Protein AF-A0A965NF88-F1 (afdb_monomer)

Solvent-accessible surface area (backbone atoms only — not comparable to full-atom values): 35655 Å² total; per-residue (Å²): 113,66,69,60,53,40,51,53,53,37,55,49,49,55,53,52,50,52,29,44,54,48,56,49,50,52,37,52,50,52,41,52,57,62,72,69,60,90,68,60,86,81,44,51,67,56,46,52,54,51,45,51,52,33,51,54,52,45,52,34,69,54,34,75,91,56,64,64,53,39,35,36,40,33,30,34,69,86,21,99,80,34,65,45,77,46,33,31,13,56,50,70,38,47,43,96,88,67,47,79,62,26,42,30,56,74,41,78,79,39,49,43,77,46,59,43,36,68,86,55,23,82,44,33,31,36,43,33,44,41,45,61,56,95,93,37,61,77,49,73,47,80,42,62,22,32,74,77,36,50,56,53,50,57,76,73,43,87,75,74,78,79,46,101,81,78,61,64,92,76,73,82,94,61,86,68,60,61,66,45,54,59,56,69,70,51,81,83,73,85,48,51,74,73,52,82,93,62,55,45,46,76,47,49,57,62,29,70,50,74,72,94,36,26,40,37,42,36,39,64,80,39,41,50,63,68,58,40,54,51,53,20,52,48,36,45,50,66,77,39,34,81,57,27,64,75,31,60,17,36,36,37,34,34,86,40,71,68,56,47,63,28,48,58,53,32,51,41,50,50,29,56,82,59,69,47,82,45,29,74,65,69,72,42,67,98,64,73,72,72,35,83,80,55,60,71,57,39,23,58,50,16,33,63,68,44,59,56,27,50,53,41,45,54,53,71,47,60,36,50,50,93,55,73,45,72,33,84,53,91,96,42,74,44,78,47,46,31,67,60,37,36,54,46,50,55,54,57,65,74,47,87,85,32,53,34,62,49,40,58,55,46,50,49,55,52,26,48,55,52,41,50,55,48,40,71,71,66,73,54,60,93,88,71,62,94,55,80,83,47,94,73,39,70,42,48,62,50,57,70,36,68,51,44,47,51,53,47,42,65,32,44,52,82,62,54,26,63,55,53,51,51,56,35,30,41,29,62,73,48,38,54,65,23,27,56,97,77,51,54,74,67,60,50,59,68,54,52,42,87,70,62,94,48,83,88,71,50,58,37,31,72,46,49,42,33,50,31,50,53,38,13,58,54,26,27,38,78,61,79,78,53,77,42,67,48,75,53,83,54,93,71,49,77,69,61,38,68,73,42,60,76,86,49,26,65,52,46,58,41,49,58,70,55,35,57,66,49,65,49,67,59,66,37,83,38,55,78,78,49,16,33,30,36,36,35,41,56,49,28,49,37,19,51,30,47,39,40,56,54,34,70,30,43,69,68,56,18,35,40,40,28,32,35,79,92,66,51,80,44,82,32,29,47,94,41,70,68,60,49,49,60,53,38,63,49,92,58,77,71,46,78,46,72,50,53,59,48,79,72,50,58,62,74,60,32,57,76,68,74,41,73,74,53,68,79,71,96,83,67,91,84,76,76,80,94,64,89,69,89,127

Mean predicted aligned error: 12.9 Å

Nearest PDB structures (foldseek):
  8q3i-assembly1_H  TM=6.446E-01  e=3.503E-37  Mycolicibacterium smegmatis MC2 155
  8qn8-assembly1_H  TM=6.203E-01  e=2.284E-36  Mycolicibacterium smegmatis MC2 155
  6yxu-assembly1_H  TM=6.429E-01  e=2.092E-32  Mycolicibacterium smegmatis MC2 155
  6yys-assembly1_H  TM=6.414E-01  e=5.932E-31  Mycolicibacterium smegmatis MC2 155
  8r3m-assembly1_H  TM=4.440E-01  e=2.422E-11  Mycolicibacterium smegmatis MC2 155

Secondary structure (DSSP, 8-state):
-HHHHHHHHHHHHHHHHHHHHHHHHHHHHHHHHHHS----TTSHHHHHHHHHHHHHHHHHH--TTS-SEEEEEEE-TTSTT-SEEEEEESS-EE-TT--EEEEETTSGGGHHHHH--SSS-TTEEEEEEEEEETTEEEEEEEEE-SHHHHHHHHHH--PPPPPTTS--SSS----SHHHHHHHHTS---SSPPP-GGG--HHHHHHHHS-TTSEEEEEE-TTS-HHHHHHHHHHHHHHHTHHHHHHTT-EEEEES-HHHHHHHTTHHHHTT--SEEEEETTTTSTT--------HHHHHHHHSTTHHHHHHHHHHTTS---SS-EEEEETTEEEEE-HHHHHHHHHHHHHS-S-HHHHHHHHHHHHHHHHHHHHHHHH---TT--S-TTSTTHHHHHHHHSHHHHHHHHHHS----HHHHHHHHHT-HHHHHHHSTTTS-HHHHHHH--PPPSSGGG----HHHHHHHHHHHHHH--SSPP-EEEE-PPPS--HHHHHTS-HHHHHHHHHHHHS---EEEE---TT----BSEEEESSGGG--HHHHHHHHHTBSSS-EEEEE-GGG--STT--S-HHHHHHHTT-SSPEEEEEE-B--SS-HHHHHHTT--SBPPPTT-TTS--------

Sequence (631 aa):
MHEREIAEEQTFLEFAYEAHAQMLADAELSRKRYAVSDGVPGDLSVRDGAMDNFLRRIDHLQIGNTPLFFGRLDFSATSPKGEATYRLGRISIVDLDQNQLIIDWRAPIAEAFYRATAIENFGVTRRRHISIRNRQVLSVEDEYLSDEGAEMADASSTAPAINEEGLVEGGLALGGPAALLAALGRARTGRMGDIVDTIQREQDEIIRTDLNTILLVQGGPGTGKTAVALHRAAYLLYTYRATLERQRGVLVVGPNPVFMGYIGNVLPSLGESGVTLTTVTDLVRGVAVRGKESDELAQLKGDIRMQEVIARALATRQRALRKIMDVPFGRFVLKVTPEETKAIVDRAKRRGGQHNPRRSVVGRELARALADQYRTRSGVTAEHLEIEEVEGGLEEAIRVTAAFKQILQRIWPRLTGQDLLHDLFGAEPLLRVAGRDILTDDEISLLVRSRSEYMSDIPWTDADLALIDEARVLLGPRKKPRGHSRVVDSELTLEDVDQLPDHHRDAALRERTVVTRVVERDFDEAEFVKHGHIVVDEAQDLSAMQLRVIGRRNETGSMTIVGDMAQATTAAASASWDATMEILASTKKPNRVDLSVSYRTPEEVLEGAGLPSSLPPRGWEKLWPCSLSTG

Radius of gyration: 32.62 Å; Cα contacts (8 Å, |Δi|>4): 949; chains: 1; bounding box: 72×87×95 Å

Foldseek 3Di:
DWVVVQVVVLVLLVVQVVQLVVQLVVLVVQLVVLVPDDDDPVCPVVSVVSNVVSVLSNLLSCLDQDRFFWKKWFFDCPQPVGTDIATEGLDFGAHPVRDTSYDYCLDPVVLLQAAAALVRNNRTQKMKTWDDGSSGTDGIDIDGNYPVSVVVVVVPDPQADQDPVRDGDDDDPPPQVPQLVVVLPPDPPLADEACSSNQHNLLVCLLQPDQQAFAEEAEDPQLCQVNSLLSSLLSCCVVVVVPQVVQQGEEEEEADVSVLVRHVSHNSSSSDDRYHYYYLLVQQPDDDAQDDDDLVLLQLLLAPLLLQLLVQLLVVQQAFDPAWFWQDDDPDTFIDGSVQLVVLSVVLVPDDDAQLVSLVSSLQSVLVVRLVVVCVVVVDDPPPDPQPPDDPDSSVSSCVGPSSVVNSCRNRNQDALLRSLLVCLQDLVSSCRSCPVNDDPVSSVSSHDHHDPDSVPDNDHSSSSLSSLSSLRRHDFNDDFDQDQDFDADPQDPVNLVPDDPVCSVVVVVVRVPRPRPSPRPDRSSDGAAGQEYEYEQQQQRRLSSLLSVLVNHPSLRYHYTHHVVPHDGSRGDPDVVSSSVSSVRPHDYDYDYSFARSNDDCVRCVVVVHHRGDDPPDPPPPDPPDPDDD

pLDDT: mean 79.12, std 19.58, range [26.25, 98.31]

Structure (mmCIF, N/CA/C/O backbone):
data_AF-A0A965NF88-F1
#
_entry.id   AF-A0A965NF88-F1
#
loop_
_atom_site.group_PDB
_atom_site.id
_atom_site.type_symbol
_atom_site.label_atom_id
_atom_site.label_alt_id
_atom_site.label_comp_id
_atom_site.label_asym_id
_atom_site.label_entity_id
_atom_site.label_seq_id
_atom_site.pdbx_PDB_ins_code
_atom_site.Cartn_x
_atom_site.Cartn_y
_atom_site.Cartn_z
_atom_site.occupancy
_atom_site.B_iso_or_equiv
_atom_site.auth_seq_id
_atom_site.auth_comp_id
_atom_site.auth_asym_id
_atom_site.auth_atom_id
_atom_site.pdbx_PDB_model_num
ATOM 1 N N . MET A 1 1 ? -30.973 -1.027 42.345 1.00 54.66 1 MET A N 1
ATOM 2 C CA . MET A 1 1 ? -29.636 -0.401 42.227 1.00 54.66 1 MET A CA 1
ATOM 3 C C . MET A 1 1 ? -29.376 0.046 40.787 1.00 54.66 1 MET A C 1
ATOM 5 O O . MET A 1 1 ? -29.092 1.217 40.589 1.00 54.66 1 MET A O 1
ATOM 9 N N . HIS A 1 2 ? -29.629 -0.825 39.803 1.00 68.44 2 HIS A N 1
ATOM 10 C CA . HIS A 1 2 ? -29.443 -0.566 38.368 1.00 68.44 2 HIS A CA 1
ATOM 11 C C . HIS A 1 2 ? -30.057 0.736 37.810 1.00 68.44 2 HIS A C 1
ATOM 13 O O . HIS A 1 2 ? -29.378 1.463 37.097 1.00 68.44 2 HIS A O 1
ATOM 19 N N . GLU A 1 3 ? -31.304 1.089 38.152 1.00 79.69 3 GLU A N 1
ATOM 20 C CA . GLU A 1 3 ? -31.942 2.316 37.624 1.00 79.69 3 GLU A CA 1
ATOM 21 C C . GLU A 1 3 ? -31.219 3.605 38.039 1.00 79.69 3 GLU A C 1
ATOM 23 O O . GLU A 1 3 ? -31.140 4.553 37.260 1.00 79.69 3 GLU A O 1
ATOM 28 N N . ARG A 1 4 ? -30.650 3.639 39.252 1.00 87.88 4 ARG A N 1
ATOM 29 C CA . ARG A 1 4 ? -29.882 4.793 39.737 1.00 87.88 4 ARG A CA 1
ATOM 30 C C . ARG A 1 4 ? -28.569 4.940 38.973 1.00 87.88 4 ARG A C 1
ATOM 32 O O . ARG A 1 4 ? -28.193 6.056 38.638 1.00 87.88 4 ARG A O 1
ATOM 39 N N . GLU A 1 5 ? -27.891 3.829 38.703 1.00 87.88 5 GLU A N 1
ATOM 40 C CA . GLU A 1 5 ? -26.631 3.819 37.954 1.00 87.88 5 GLU A CA 1
ATOM 41 C C . GLU A 1 5 ? -26.858 4.188 36.484 1.00 87.88 5 GLU A C 1
ATOM 43 O O . GLU A 1 5 ? -26.111 4.990 35.934 1.00 87.88 5 GLU A O 1
ATOM 48 N N . ILE A 1 6 ? -27.941 3.697 35.872 1.00 89.75 6 ILE A N 1
ATOM 49 C CA . ILE A 1 6 ? -28.363 4.115 34.528 1.00 89.75 6 ILE A CA 1
ATOM 50 C C . ILE A 1 6 ? -28.643 5.624 34.494 1.00 89.75 6 ILE A C 1
ATOM 52 O O . ILE A 1 6 ? -28.172 6.305 33.586 1.00 89.75 6 ILE A O 1
ATOM 56 N N . ALA A 1 7 ? -29.360 6.169 35.483 1.00 92.44 7 ALA A N 1
ATOM 57 C CA . ALA A 1 7 ? -29.647 7.603 35.559 1.00 92.44 7 ALA A CA 1
ATOM 58 C C . ALA A 1 7 ? -28.381 8.461 35.762 1.00 92.44 7 ALA A C 1
ATOM 60 O O . ALA A 1 7 ? -28.264 9.535 35.168 1.00 92.44 7 ALA A O 1
ATOM 61 N N . GLU A 1 8 ? -27.422 7.989 36.566 1.00 93.56 8 GLU A N 1
ATOM 62 C CA . GLU A 1 8 ? -26.118 8.641 36.744 1.00 93.56 8 GLU A CA 1
ATOM 63 C C . GLU A 1 8 ? -25.356 8.714 35.415 1.00 93.56 8 GLU A C 1
ATOM 65 O O . GLU A 1 8 ? -24.932 9.796 35.001 1.00 93.56 8 GLU A O 1
ATOM 70 N N . GLU A 1 9 ? -25.225 7.586 34.709 1.00 94.06 9 GLU A N 1
ATOM 71 C CA . GLU A 1 9 ? -24.511 7.556 33.430 1.00 94.06 9 GLU A CA 1
ATOM 72 C C . GLU A 1 9 ? -25.274 8.301 32.321 1.00 94.06 9 GLU A C 1
ATOM 74 O O . GLU A 1 9 ? -24.643 8.892 31.446 1.00 94.06 9 GLU A O 1
ATOM 79 N N . GLN A 1 10 ? -26.611 8.353 32.369 1.00 94.94 10 GLN A N 1
ATOM 80 C CA . GLN A 1 10 ? -27.426 9.155 31.449 1.00 94.94 10 GLN A CA 1
ATOM 81 C C . GLN A 1 10 ? -27.198 10.658 31.656 1.00 94.94 10 GLN A C 1
ATOM 83 O O . GLN A 1 10 ? -27.008 11.389 30.685 1.00 94.94 10 GLN A O 1
ATOM 88 N N . THR A 1 11 ? -27.145 11.111 32.912 1.00 96.25 11 THR A N 1
ATOM 89 C CA . THR A 1 11 ? -26.855 12.515 33.247 1.00 96.25 11 THR A CA 1
ATOM 90 C C . THR A 1 11 ? -25.463 12.908 32.749 1.00 96.25 11 THR A C 1
ATOM 92 O O . THR A 1 11 ? -25.282 13.960 32.138 1.00 96.25 11 THR A O 1
ATOM 95 N N . PHE A 1 12 ? -24.470 12.034 32.948 1.00 95.25 12 PHE A N 1
ATOM 96 C CA . PHE A 1 12 ? -23.129 12.255 32.410 1.00 95.25 12 PHE A CA 1
ATOM 97 C C . PHE A 1 12 ? -23.117 12.267 30.873 1.00 95.25 12 PHE A C 1
ATOM 99 O O . PHE A 1 12 ? -22.422 13.084 30.270 1.00 95.25 12 PHE A O 1
ATOM 106 N N . LEU A 1 13 ? -23.877 11.380 30.225 1.00 94.69 13 LEU A N 1
ATOM 107 C CA . LEU A 1 13 ? -23.973 11.313 28.768 1.00 94.69 13 LEU A CA 1
ATOM 108 C C . LEU A 1 13 ? -24.506 12.611 28.166 1.00 94.69 13 LEU A C 1
ATOM 110 O O . LEU A 1 13 ? -23.956 13.086 27.173 1.00 94.69 13 LEU A O 1
ATOM 114 N N . GLU A 1 14 ? -25.543 13.191 28.763 1.00 94.94 14 GLU A N 1
ATOM 115 C CA . GLU A 1 14 ? -26.098 14.480 28.343 1.00 94.94 14 GLU A CA 1
ATOM 116 C C . GLU A 1 14 ? -25.050 15.590 28.436 1.00 94.94 14 GLU A C 1
ATOM 118 O O . GLU A 1 14 ? -24.775 16.252 27.432 1.00 94.94 14 GLU A O 1
ATOM 123 N N . PHE A 1 15 ? -24.370 15.689 29.580 1.00 94.81 15 PHE A N 1
ATOM 124 C CA . PHE A 1 15 ? -23.286 16.646 29.791 1.00 94.81 15 PHE A CA 1
ATOM 125 C C . PHE A 1 15 ? -22.126 16.468 28.792 1.00 94.81 15 PHE A C 1
ATOM 127 O O . PHE A 1 15 ? -21.639 17.433 28.200 1.00 94.81 15 PHE A O 1
ATOM 134 N N . ALA A 1 16 ? -21.708 15.228 28.528 1.00 94.56 16 ALA A N 1
ATOM 135 C CA . ALA A 1 16 ? -20.640 14.941 27.573 1.00 94.56 16 ALA A CA 1
ATOM 136 C C . ALA A 1 16 ? -21.011 15.328 26.131 1.00 94.56 16 ALA A C 1
ATOM 138 O O . ALA A 1 16 ? -20.146 15.769 25.370 1.00 94.56 16 ALA A O 1
ATOM 139 N N . TYR A 1 17 ? -22.282 15.192 25.739 1.00 93.75 17 TYR A N 1
ATOM 140 C CA . TYR A 1 17 ? -22.737 15.645 24.424 1.00 93.75 17 TYR A CA 1
ATOM 141 C C . TYR A 1 17 ? -22.814 17.168 24.304 1.00 93.75 17 TYR A C 1
ATOM 143 O O . TYR A 1 17 ? -22.580 17.686 23.213 1.00 93.75 17 TYR A O 1
ATOM 151 N N . GLU A 1 18 ? -23.143 17.884 25.379 1.00 94.38 18 GLU A N 1
ATOM 152 C CA . GLU A 1 18 ? -23.078 19.349 25.392 1.00 94.38 18 GLU A CA 1
ATOM 153 C C . GLU A 1 18 ? -21.636 19.825 25.190 1.00 94.38 18 GLU A C 1
ATOM 155 O O . GLU A 1 18 ? -21.372 20.641 24.304 1.00 94.38 18 GLU A O 1
ATOM 160 N N . ALA A 1 19 ? -20.687 19.232 25.922 1.00 94.88 19 ALA A N 1
ATOM 161 C CA . ALA A 1 19 ? -19.261 19.502 25.747 1.00 94.88 19 ALA A CA 1
ATOM 162 C C . ALA A 1 19 ? -18.778 19.174 24.320 1.00 94.88 19 ALA A C 1
ATOM 164 O O . ALA A 1 19 ? -18.090 19.976 23.689 1.00 94.88 19 ALA A O 1
ATOM 165 N N . HIS A 1 20 ? -19.187 18.031 23.759 1.00 93.88 20 HIS A N 1
ATOM 166 C CA . HIS A 1 20 ? -18.864 17.651 22.378 1.00 93.88 20 HIS A CA 1
ATOM 167 C C . HIS A 1 20 ? -19.411 18.644 21.341 1.00 93.88 20 HIS A C 1
ATOM 169 O O . HIS A 1 20 ? -18.683 19.042 20.427 1.00 93.88 20 HIS A O 1
ATOM 175 N N . ALA A 1 21 ? -20.662 19.085 21.498 1.00 92.88 21 ALA A N 1
ATOM 176 C CA . ALA A 1 21 ? -21.270 20.084 20.624 1.00 92.88 21 ALA A CA 1
ATOM 177 C C . ALA A 1 21 ? -20.521 21.423 20.688 1.00 92.88 21 ALA A C 1
ATOM 179 O O . ALA A 1 21 ? -20.293 22.051 19.652 1.00 92.88 21 ALA A O 1
ATOM 180 N N . GLN A 1 22 ? -20.074 21.824 21.881 1.00 93.00 22 GLN A N 1
ATOM 181 C CA . GLN A 1 22 ? -19.260 23.021 22.067 1.00 93.00 22 GLN A CA 1
ATOM 182 C C . GLN A 1 22 ? -17.894 22.898 21.377 1.00 93.00 22 GLN A C 1
ATOM 184 O O . GLN A 1 22 ? -17.504 23.792 20.629 1.00 93.00 22 GLN A O 1
ATOM 189 N N . MET A 1 23 ? -17.201 21.764 21.536 1.00 92.81 23 MET A N 1
ATOM 190 C CA . MET A 1 23 ? -15.924 21.507 20.855 1.00 92.81 23 MET A CA 1
ATOM 191 C C . MET A 1 23 ? -16.051 21.589 19.327 1.00 92.81 23 MET A C 1
ATOM 193 O O . MET A 1 23 ? -15.164 22.126 18.656 1.00 92.81 23 MET A O 1
ATOM 197 N N . LEU A 1 24 ? -17.145 21.061 18.768 1.00 91.12 24 LEU A N 1
ATOM 198 C CA . LEU A 1 24 ? -17.450 21.169 17.340 1.00 91.12 24 LEU A CA 1
ATOM 199 C C . LEU A 1 24 ? -17.702 22.622 16.924 1.00 91.12 24 LEU A C 1
ATOM 201 O O . LEU A 1 24 ? -17.108 23.086 15.949 1.00 91.12 24 LEU A O 1
ATOM 205 N N . ALA A 1 25 ? -18.527 23.353 17.676 1.00 91.44 25 ALA A N 1
ATOM 206 C CA . ALA A 1 25 ? -18.819 24.758 17.408 1.00 91.44 25 ALA A CA 1
ATOM 207 C C . ALA A 1 25 ? -17.547 25.624 17.437 1.00 91.44 25 ALA A C 1
ATOM 209 O O . ALA A 1 25 ? -17.346 26.458 16.551 1.00 91.44 25 ALA A O 1
ATOM 210 N N . ASP A 1 26 ? -16.647 25.383 18.391 1.00 89.69 26 ASP A N 1
ATOM 211 C CA . ASP A 1 26 ? -15.377 26.102 18.513 1.00 89.69 26 ASP A CA 1
ATOM 212 C C . ASP A 1 26 ? -14.423 25.791 17.353 1.00 89.69 26 ASP A C 1
ATOM 214 O O . ASP A 1 26 ? -13.764 26.697 16.821 1.00 89.69 26 ASP A O 1
ATOM 218 N N . ALA A 1 27 ? -14.367 24.529 16.915 1.00 87.50 27 ALA A N 1
ATOM 219 C CA . ALA A 1 27 ? -13.580 24.118 15.755 1.00 87.50 27 ALA A CA 1
ATOM 220 C C . ALA A 1 27 ? -14.114 24.756 14.459 1.00 87.50 27 ALA A C 1
ATOM 222 O O . ALA A 1 27 ? -13.343 25.320 13.678 1.00 87.50 27 ALA A O 1
ATOM 223 N N . GLU A 1 28 ? -15.434 24.755 14.256 1.00 87.19 28 GLU A N 1
ATOM 224 C CA . GLU A 1 28 ? -16.077 25.408 13.113 1.00 87.19 28 GLU A CA 1
ATOM 225 C C . GLU A 1 28 ? -15.907 26.928 13.123 1.00 87.19 28 GLU A C 1
ATOM 227 O O . GLU A 1 28 ? -15.653 27.529 12.075 1.00 87.19 28 GLU A O 1
ATOM 232 N N . LEU A 1 29 ? -16.030 27.566 14.288 1.00 86.44 29 LEU A N 1
ATOM 233 C CA . LEU A 1 29 ? -15.823 29.003 14.436 1.00 86.44 29 LEU A CA 1
ATOM 234 C C . LEU A 1 29 ? -14.371 29.376 14.130 1.00 86.44 29 LEU A C 1
ATOM 236 O O . LEU A 1 29 ? -14.112 30.392 13.485 1.00 86.44 29 LEU A O 1
ATOM 240 N N . SER A 1 30 ? -13.414 28.560 14.570 1.00 82.31 30 SER A N 1
ATOM 241 C CA . SER A 1 30 ? -11.991 28.751 14.270 1.00 82.31 30 SER A CA 1
ATOM 242 C C . SER A 1 30 ? -11.710 28.593 12.774 1.00 82.31 30 SER A C 1
ATOM 244 O O . SER A 1 30 ? -11.062 29.463 12.190 1.00 82.31 30 SER A O 1
ATOM 246 N N . ARG A 1 31 ? -12.312 27.584 12.123 1.00 83.12 31 ARG A N 1
ATOM 247 C CA . ARG A 1 31 ? -12.284 27.416 10.661 1.00 83.12 31 ARG A CA 1
ATOM 248 C C . ARG A 1 31 ? -12.823 28.654 9.935 1.00 83.12 31 ARG A C 1
ATOM 250 O O . ARG A 1 31 ? -12.163 29.176 9.040 1.00 83.12 31 ARG A O 1
ATOM 257 N N . LYS A 1 32 ? -14.003 29.148 10.333 1.00 77.44 32 LYS A N 1
ATOM 258 C CA . LYS A 1 32 ? -14.648 30.331 9.729 1.00 77.44 32 LYS A CA 1
ATOM 259 C C . LYS A 1 32 ? -13.816 31.601 9.923 1.00 77.44 32 LYS A C 1
ATOM 261 O O . LYS A 1 32 ? -13.611 32.332 8.962 1.00 77.44 32 LYS A O 1
ATOM 266 N N . ARG A 1 33 ? -13.289 31.845 11.130 1.00 75.06 33 ARG A N 1
ATOM 267 C CA . ARG A 1 33 ? -12.430 33.010 11.422 1.00 75.06 33 ARG A CA 1
ATOM 268 C C . ARG A 1 33 ? -11.178 33.034 10.547 1.00 75.06 33 ARG A C 1
ATOM 270 O O . ARG A 1 33 ? -10.852 34.075 9.988 1.00 75.06 33 ARG A O 1
ATOM 277 N N . TYR A 1 34 ? -10.518 31.890 10.376 1.00 69.56 34 TYR A N 1
ATOM 278 C CA . TYR A 1 34 ? -9.336 31.789 9.517 1.00 69.56 34 TYR A CA 1
ATOM 279 C C . TYR A 1 34 ? -9.656 31.855 8.016 1.00 69.56 34 TYR A C 1
ATOM 281 O O . TYR A 1 34 ? -8.807 32.289 7.240 1.00 69.56 34 TYR A O 1
ATOM 289 N N . ALA A 1 35 ? -10.870 31.485 7.594 1.00 67.25 35 ALA A N 1
ATOM 290 C CA . ALA A 1 35 ? -11.308 31.627 6.204 1.00 67.25 35 ALA A CA 1
ATOM 291 C C . ALA A 1 35 ? -11.503 33.096 5.771 1.00 67.25 35 ALA A C 1
ATOM 293 O O . ALA A 1 35 ? -11.330 33.408 4.597 1.00 67.25 35 ALA A O 1
ATOM 294 N N . VAL A 1 36 ? -11.838 33.998 6.700 1.00 61.41 36 VAL A N 1
ATOM 295 C CA . VAL A 1 36 ? -12.146 35.417 6.409 1.00 61.41 36 VAL A CA 1
ATOM 296 C C . VAL A 1 36 ? -10.930 36.341 6.616 1.00 61.41 36 VAL A C 1
ATOM 298 O O . VAL A 1 36 ? -10.990 37.528 6.325 1.00 61.41 36 VAL A O 1
ATOM 301 N N . SER A 1 37 ? -9.797 35.822 7.098 1.00 55.59 37 SER A N 1
ATOM 302 C CA . SER A 1 37 ? -8.590 36.627 7.332 1.00 55.59 37 SER A CA 1
ATOM 303 C C . SER A 1 37 ? -7.913 37.052 6.015 1.00 55.59 37 SER A C 1
ATOM 305 O O . SER A 1 37 ? -7.289 36.222 5.346 1.00 55.59 37 SER A O 1
ATOM 307 N N . ASP A 1 38 ? -7.979 38.348 5.689 1.00 48.81 38 ASP A N 1
ATOM 308 C CA . ASP A 1 38 ? -7.231 39.009 4.606 1.00 48.81 38 ASP A CA 1
ATOM 309 C C . ASP A 1 38 ? -5.742 39.147 4.988 1.00 48.81 38 ASP A C 1
ATOM 311 O O . ASP A 1 38 ? -5.369 40.004 5.789 1.00 48.81 38 ASP A O 1
ATOM 315 N N . GLY A 1 39 ? -4.880 38.273 4.456 1.00 52.25 39 GLY A N 1
ATOM 316 C CA . GLY A 1 39 ? -3.446 38.212 4.783 1.00 52.25 39 GLY A CA 1
ATOM 317 C C . GLY A 1 39 ? -2.518 38.350 3.568 1.00 52.25 39 GLY A C 1
ATOM 318 O O . GLY A 1 39 ? -2.887 38.040 2.437 1.00 52.25 39 GLY A O 1
ATOM 319 N N . VAL A 1 40 ? -1.291 38.820 3.815 1.00 46.88 40 VAL A N 1
ATOM 320 C CA . VAL A 1 40 ? -0.211 39.060 2.830 1.00 46.88 40 VAL A CA 1
ATOM 321 C C . VAL A 1 40 ? 0.254 37.722 2.204 1.00 46.88 40 VAL A C 1
ATOM 323 O O . VAL A 1 40 ? 0.186 36.700 2.876 1.00 46.88 40 VAL A O 1
ATOM 326 N N . PRO A 1 41 ? 0.787 37.656 0.961 1.00 45.41 41 PRO A N 1
ATOM 327 C CA . PRO A 1 41 ? 1.066 36.390 0.252 1.00 45.41 41 PRO A CA 1
ATOM 328 C C . PRO A 1 41 ? 1.945 35.330 0.955 1.00 45.41 41 PRO A C 1
ATOM 330 O O . PRO A 1 41 ? 1.915 34.168 0.554 1.00 45.41 41 PRO A O 1
ATOM 333 N N . GLY A 1 42 ? 2.722 35.689 1.986 1.00 48.59 42 GLY A N 1
ATOM 334 C CA . GLY A 1 42 ? 3.453 34.731 2.833 1.00 48.59 42 GLY A CA 1
ATOM 335 C C . GLY A 1 42 ? 2.564 33.955 3.820 1.00 48.59 42 GLY A C 1
ATOM 336 O O . GLY A 1 42 ? 2.919 32.846 4.213 1.00 48.59 42 GLY A O 1
ATOM 337 N N . ASP A 1 43 ? 1.387 34.492 4.151 1.00 58.03 43 ASP A N 1
ATOM 338 C CA . ASP A 1 43 ? 0.412 33.902 5.076 1.00 58.03 43 ASP A CA 1
ATOM 339 C C . ASP A 1 43 ? -0.468 32.829 4.425 1.00 58.03 43 ASP A C 1
ATOM 341 O O . ASP A 1 43 ? -1.118 32.073 5.138 1.00 58.03 43 ASP A O 1
ATOM 345 N N . LEU A 1 44 ? -0.482 32.699 3.092 1.00 57.19 44 LEU A N 1
ATOM 346 C CA . LEU A 1 44 ? -1.357 31.741 2.398 1.00 57.19 44 LEU A CA 1
ATOM 347 C C . LEU A 1 44 ? -1.004 30.284 2.723 1.00 57.19 44 LEU A C 1
ATOM 349 O O . LEU A 1 44 ? -1.880 29.509 3.079 1.00 57.19 44 LEU A O 1
ATOM 353 N N . SER A 1 45 ? 0.282 29.916 2.705 1.00 56.66 45 SER A N 1
ATOM 354 C CA . SER A 1 45 ? 0.698 28.551 3.075 1.00 56.66 45 SER A CA 1
ATOM 355 C C . SER A 1 45 ? 0.464 28.251 4.559 1.00 56.66 45 SER A C 1
ATOM 357 O O . SER A 1 45 ? 0.224 27.099 4.920 1.00 56.66 45 SER A O 1
ATOM 359 N N . VAL A 1 46 ? 0.567 29.267 5.420 1.00 62.97 46 VAL A N 1
ATOM 360 C CA . VAL A 1 46 ? 0.299 29.144 6.859 1.00 62.97 46 VAL A CA 1
ATOM 361 C C . VAL A 1 46 ? -1.204 28.986 7.093 1.00 62.97 46 VAL A C 1
ATOM 363 O O . VAL A 1 46 ? -1.618 28.137 7.881 1.00 62.97 46 VAL A O 1
ATOM 366 N N . ARG A 1 47 ? -2.022 29.744 6.357 1.00 66.38 47 ARG A N 1
ATOM 367 C CA . ARG A 1 47 ? -3.483 29.658 6.345 1.00 66.38 47 ARG A CA 1
ATOM 368 C C . ARG A 1 47 ? -3.964 28.309 5.824 1.00 66.38 47 ARG A C 1
ATOM 370 O O . ARG A 1 47 ? -4.813 27.714 6.474 1.00 66.38 47 ARG A O 1
ATOM 377 N N . ASP A 1 48 ? -3.412 27.806 4.724 1.00 65.62 48 ASP A N 1
ATOM 378 C CA . ASP A 1 48 ? -3.771 26.497 4.166 1.00 65.62 48 ASP A CA 1
ATOM 379 C C . ASP A 1 48 ? -3.451 25.371 5.158 1.00 65.62 48 ASP A C 1
ATOM 381 O O . ASP A 1 48 ? -4.284 24.500 5.404 1.00 65.62 48 ASP A O 1
ATOM 385 N N . GLY A 1 49 ? -2.283 25.429 5.811 1.00 67.94 49 GLY A N 1
ATOM 386 C CA . GLY A 1 49 ? -1.927 24.485 6.873 1.00 67.94 49 GLY A CA 1
ATOM 387 C C . GLY A 1 49 ? -2.844 24.580 8.098 1.00 67.94 49 GLY A C 1
ATOM 388 O O . GLY A 1 49 ? -3.250 23.559 8.652 1.00 67.94 49 GLY A O 1
ATOM 389 N N . ALA A 1 50 ? -3.212 25.794 8.517 1.00 70.94 50 ALA A N 1
ATOM 390 C CA . ALA A 1 50 ? -4.165 26.002 9.607 1.00 70.94 50 ALA A CA 1
ATOM 391 C C . ALA A 1 50 ? -5.574 25.498 9.241 1.00 70.94 50 ALA A C 1
ATOM 393 O O . ALA A 1 50 ? -6.218 24.842 10.055 1.00 70.94 50 ALA A O 1
ATOM 394 N N . MET A 1 51 ? -6.029 25.749 8.011 1.00 75.19 51 MET A N 1
ATOM 395 C CA . MET A 1 51 ? -7.314 25.284 7.489 1.00 75.19 51 MET A CA 1
ATOM 396 C C . MET A 1 51 ? -7.390 23.759 7.479 1.00 75.19 51 MET A C 1
ATOM 398 O O . MET A 1 51 ? -8.355 23.200 7.995 1.00 75.19 51 MET A O 1
ATOM 402 N N . ASP A 1 52 ? -6.357 23.090 6.965 1.00 70.38 52 ASP A N 1
ATOM 403 C CA . ASP A 1 52 ? -6.267 21.628 6.963 1.00 70.38 52 ASP A CA 1
ATOM 404 C C . ASP A 1 52 ? -6.308 21.067 8.396 1.00 70.38 52 ASP A C 1
ATOM 406 O O . ASP A 1 52 ? -7.058 20.136 8.685 1.00 70.38 52 ASP A O 1
ATOM 410 N N . ASN A 1 53 ? -5.608 21.698 9.347 1.00 75.69 53 ASN A N 1
ATOM 411 C CA . ASN A 1 53 ? -5.687 21.315 10.761 1.00 75.69 53 ASN A CA 1
ATOM 412 C C . ASN A 1 53 ? -7.105 21.453 11.341 1.00 75.69 53 ASN A C 1
ATOM 414 O O . ASN A 1 53 ? -7.546 20.569 12.079 1.00 75.69 53 ASN A O 1
ATOM 418 N N . PHE A 1 54 ? -7.831 22.530 11.019 1.00 80.06 54 PHE A N 1
ATOM 419 C CA . PHE A 1 54 ? -9.210 22.710 11.482 1.00 80.06 54 PHE A CA 1
ATOM 420 C C . PHE A 1 54 ? -10.171 21.705 10.848 1.00 80.06 54 PHE A C 1
ATOM 422 O O . PHE A 1 54 ? -11.008 21.152 11.557 1.00 80.06 54 PHE A O 1
ATOM 429 N N . LEU A 1 55 ? -10.036 21.434 9.547 1.00 79.62 55 LEU A N 1
ATOM 430 C CA . LEU A 1 55 ? -10.839 20.428 8.849 1.00 79.62 55 LEU A CA 1
ATOM 431 C C . LEU A 1 55 ? -10.622 19.040 9.459 1.00 79.62 55 LEU A C 1
ATOM 433 O O . LEU A 1 55 ? -11.585 18.411 9.886 1.00 79.62 55 LEU A O 1
ATOM 437 N N . ARG A 1 56 ? -9.364 18.625 9.650 1.00 75.88 56 ARG A N 1
ATOM 438 C CA . ARG A 1 56 ? -9.037 17.361 10.329 1.00 75.88 56 ARG A CA 1
ATOM 439 C C . ARG A 1 56 ? -9.584 17.297 11.752 1.00 75.88 56 ARG A C 1
ATOM 441 O O . ARG A 1 56 ? -9.977 16.228 12.211 1.00 75.88 56 ARG A O 1
ATOM 448 N N . ARG A 1 57 ? -9.587 18.421 12.480 1.00 83.31 57 ARG A N 1
ATOM 449 C CA . ARG A 1 57 ? -10.147 18.478 13.837 1.00 83.31 57 ARG A CA 1
ATOM 450 C C . ARG A 1 57 ? -11.663 18.292 13.831 1.00 83.31 57 ARG A C 1
ATOM 452 O O . ARG A 1 57 ? -12.161 17.595 14.707 1.00 83.31 57 ARG A O 1
ATOM 459 N N . ILE A 1 58 ? -12.371 18.890 12.874 1.00 85.19 58 ILE A N 1
ATOM 460 C CA . ILE A 1 58 ? -13.818 18.704 12.704 1.00 85.19 58 ILE A CA 1
ATOM 461 C C . ILE A 1 58 ? -14.113 17.247 12.347 1.00 85.19 58 ILE A C 1
ATOM 463 O O . ILE A 1 58 ? -14.906 16.619 13.044 1.00 85.19 58 ILE A O 1
ATOM 467 N N . ASP A 1 59 ? -13.415 16.690 11.355 1.00 80.31 59 ASP A N 1
ATOM 468 C CA . ASP A 1 59 ? -13.579 15.292 10.938 1.00 80.31 59 ASP A CA 1
ATOM 469 C C . ASP A 1 59 ? -13.353 14.326 12.111 1.00 80.31 59 ASP A C 1
ATOM 471 O O . ASP A 1 59 ? -14.147 13.417 12.338 1.00 80.31 59 ASP A O 1
ATOM 475 N N . HIS A 1 60 ? -12.317 14.565 12.924 1.00 81.31 60 HIS A N 1
ATOM 476 C CA . HIS A 1 60 ? -12.030 13.767 14.119 1.00 81.31 60 HIS A CA 1
ATOM 477 C C . HIS A 1 60 ? -13.160 13.807 15.161 1.00 81.31 60 HIS A C 1
ATOM 479 O O . HIS A 1 60 ? -13.400 12.817 15.846 1.00 81.31 60 HIS A O 1
ATOM 485 N N . LEU A 1 61 ? -13.852 14.941 15.305 1.00 86.38 61 LEU A N 1
ATOM 486 C CA . LEU A 1 61 ? -14.968 15.084 16.244 1.00 86.38 61 LEU A CA 1
ATOM 487 C C . LEU A 1 61 ? -16.285 14.519 15.683 1.00 86.38 61 LEU A C 1
ATOM 489 O O . LEU A 1 61 ? -17.205 14.244 16.453 1.00 86.38 61 LEU A O 1
ATOM 493 N N . GLN A 1 62 ? -16.402 14.319 14.371 1.00 83.81 62 GLN A N 1
ATOM 494 C CA . GLN A 1 62 ? -17.616 13.825 13.719 1.00 83.81 62 GLN A CA 1
ATOM 495 C C . GLN A 1 62 ? -17.696 12.288 13.706 1.00 83.81 62 GLN A C 1
ATOM 497 O O . GLN A 1 62 ? -17.589 11.642 12.669 1.00 83.81 62 GLN A O 1
ATOM 502 N N . ILE A 1 63 ? -17.990 11.680 14.858 1.00 76.56 63 ILE A N 1
ATOM 503 C CA . ILE A 1 63 ? -18.112 10.210 14.997 1.00 76.56 63 ILE A CA 1
ATOM 504 C C . ILE A 1 63 ? -19.475 9.624 14.555 1.00 76.56 63 ILE A C 1
ATOM 506 O O . ILE A 1 63 ? -19.778 8.452 14.805 1.00 76.56 63 ILE A O 1
ATOM 510 N N . GLY A 1 64 ? -20.324 10.423 13.900 1.00 78.44 64 GLY A N 1
ATOM 511 C CA . GLY A 1 64 ? -21.651 10.016 13.424 1.00 78.44 64 GLY A CA 1
ATOM 512 C C . GLY A 1 64 ? -22.633 9.676 14.554 1.00 78.44 64 GLY A C 1
ATOM 513 O O . GLY A 1 64 ? -22.713 10.383 15.553 1.00 78.44 64 GLY A O 1
ATOM 514 N N . ASN A 1 65 ? -23.390 8.583 14.399 1.00 75.81 65 ASN A N 1
ATOM 515 C CA . ASN A 1 65 ? -24.389 8.119 15.383 1.00 75.81 65 ASN A CA 1
ATOM 516 C C . ASN A 1 65 ? -23.798 7.221 16.484 1.00 75.81 65 ASN A C 1
ATOM 518 O O . ASN A 1 65 ? -24.530 6.548 17.215 1.00 75.81 65 ASN A O 1
ATOM 522 N N . THR A 1 66 ? -22.476 7.157 16.564 1.00 80.38 66 THR A N 1
ATOM 523 C CA . THR A 1 66 ? -21.765 6.258 17.465 1.00 80.38 66 THR A CA 1
ATOM 524 C C . THR A 1 66 ? -21.738 6.845 18.881 1.00 80.38 66 THR A C 1
ATOM 526 O O . THR A 1 66 ? -21.544 8.052 19.022 1.00 80.38 66 THR A O 1
ATOM 529 N N . PRO A 1 67 ? -21.937 6.048 19.951 1.00 86.31 67 PRO A N 1
ATOM 530 C CA . PRO A 1 67 ? -21.917 6.583 21.310 1.00 86.31 67 PRO A CA 1
ATOM 531 C C . PRO A 1 67 ? -20.530 7.119 21.702 1.00 86.31 67 PRO A C 1
ATOM 533 O O . PRO A 1 67 ? -19.506 6.510 21.371 1.00 86.31 67 PRO A O 1
ATOM 536 N N . LEU A 1 68 ? -20.518 8.244 22.432 1.00 89.50 68 LEU A N 1
ATOM 537 C CA . LEU A 1 68 ? -19.296 8.948 22.848 1.00 89.50 68 LEU A CA 1
ATOM 538 C C . LEU A 1 68 ? -18.397 8.092 23.751 1.00 89.50 68 LEU A C 1
ATOM 540 O O . LEU A 1 68 ? -17.190 8.039 23.527 1.00 89.50 68 LEU A O 1
ATOM 544 N N . PHE A 1 69 ? -18.985 7.397 24.728 1.00 93.19 69 PHE A N 1
ATOM 545 C CA . PHE A 1 69 ? -18.296 6.476 25.634 1.00 93.19 69 PHE A CA 1
ATOM 546 C C . PHE A 1 69 ? -19.034 5.139 25.719 1.00 93.19 69 PHE A C 1
ATOM 548 O O . PHE A 1 69 ? -20.165 5.016 25.257 1.00 93.19 69 PHE A O 1
ATOM 555 N N . PHE A 1 70 ? -18.365 4.121 26.245 1.00 90.75 70 PHE A N 1
ATOM 556 C CA . PHE A 1 70 ? -18.904 2.760 26.367 1.00 90.75 70 PHE A CA 1
ATOM 557 C C . PHE A 1 70 ? -18.443 2.057 27.647 1.00 90.75 70 PHE A C 1
ATOM 559 O O . PHE A 1 70 ? -18.921 0.967 27.953 1.00 90.75 70 PHE A O 1
ATOM 566 N N . GLY A 1 71 ? -17.508 2.652 28.389 1.00 91.50 71 GLY A N 1
ATOM 567 C CA . GLY A 1 71 ? -16.965 2.036 29.587 1.00 91.50 71 GLY A CA 1
ATOM 568 C C . GLY A 1 71 ? -16.544 3.044 30.641 1.00 91.50 71 GLY A C 1
ATOM 569 O O . GLY A 1 71 ? -16.365 4.231 30.357 1.00 91.50 71 GLY A O 1
ATOM 570 N N . ARG A 1 72 ? -16.375 2.553 31.866 1.00 94.44 72 ARG A N 1
ATOM 571 C CA . ARG A 1 72 ? -15.855 3.300 33.012 1.00 94.44 72 ARG A CA 1
ATOM 572 C C . ARG A 1 72 ? -14.871 2.433 33.799 1.00 94.44 72 ARG A C 1
ATOM 574 O O . ARG A 1 72 ? -15.069 1.228 33.932 1.00 94.44 72 ARG A O 1
ATOM 581 N N . LEU A 1 73 ? -13.812 3.065 34.291 1.00 93.31 73 LEU A N 1
ATOM 582 C CA . LEU A 1 73 ? -12.812 2.490 35.182 1.00 93.31 73 LEU A CA 1
ATOM 583 C C . LEU A 1 73 ? -12.772 3.302 36.471 1.00 93.31 73 LEU A C 1
ATOM 585 O O . LEU A 1 73 ? -12.598 4.521 36.411 1.00 93.31 73 LEU A O 1
ATOM 589 N N . ASP A 1 74 ? -12.868 2.621 37.605 1.00 92.50 74 ASP A N 1
ATOM 590 C CA . ASP A 1 74 ? -12.611 3.198 38.921 1.00 92.50 74 ASP A CA 1
ATOM 591 C C . ASP A 1 74 ? -11.292 2.626 39.467 1.00 92.50 74 ASP A C 1
ATOM 593 O O . ASP A 1 74 ? -11.068 1.413 39.452 1.00 92.50 74 ASP A O 1
ATOM 597 N N . PHE A 1 75 ? -10.394 3.507 39.908 1.00 90.00 75 PHE A N 1
ATOM 598 C CA . PHE A 1 75 ? -9.087 3.164 40.474 1.00 90.00 75 PHE A CA 1
ATOM 599 C C . PHE A 1 75 ? -9.114 3.267 42.001 1.00 90.00 75 PHE A C 1
ATOM 601 O O . PHE A 1 75 ? -9.749 4.166 42.553 1.00 90.00 75 PHE A O 1
ATOM 608 N N . SER A 1 76 ? -8.398 2.373 42.692 1.00 83.94 76 SER A N 1
ATOM 609 C CA . SER A 1 76 ? -8.283 2.434 44.155 1.00 83.94 76 SER A CA 1
ATOM 610 C C . SER A 1 76 ? -7.453 3.637 44.608 1.00 83.94 76 SER A C 1
ATOM 612 O O . SER A 1 76 ? -6.543 4.084 43.911 1.00 83.94 76 SER A O 1
ATOM 614 N N . ALA A 1 77 ? -7.661 4.089 45.846 1.00 75.81 77 ALA A N 1
ATOM 615 C CA . ALA A 1 77 ? -6.777 5.068 46.484 1.00 75.81 77 ALA A CA 1
ATOM 616 C C . ALA A 1 77 ? -5.317 4.577 46.603 1.00 75.81 77 ALA A C 1
ATOM 618 O O . ALA A 1 77 ? -4.391 5.382 46.672 1.00 75.81 77 ALA A O 1
ATOM 619 N N . THR A 1 78 ? -5.110 3.255 46.606 1.00 70.62 78 THR A N 1
ATOM 620 C CA . THR A 1 78 ? -3.793 2.598 46.633 1.00 70.62 78 THR A CA 1
ATOM 621 C C . THR A 1 78 ? -3.142 2.478 45.253 1.00 70.62 78 THR A C 1
ATOM 623 O O . THR A 1 78 ? -1.969 2.112 45.160 1.00 70.62 78 THR A O 1
ATOM 626 N N . SER A 1 79 ? -3.871 2.797 44.179 1.00 74.25 79 SER A N 1
ATOM 627 C CA . SER A 1 79 ? -3.328 2.861 42.826 1.00 74.25 79 SER A CA 1
ATOM 628 C C . SER A 1 79 ? -2.234 3.932 42.747 1.00 74.25 79 SER A C 1
ATOM 630 O O . SER A 1 79 ? -2.388 5.009 43.327 1.00 74.25 79 SER A O 1
ATOM 632 N N . PRO A 1 80 ? -1.172 3.734 41.942 1.00 68.69 80 PRO A N 1
ATOM 633 C CA . PRO A 1 80 ? -0.188 4.781 41.651 1.00 68.69 80 PRO A CA 1
ATOM 634 C C . PRO A 1 80 ? -0.800 6.075 41.088 1.00 68.69 80 PRO A C 1
ATOM 636 O O . PRO A 1 80 ? -0.140 7.110 41.064 1.00 68.69 80 PRO A O 1
ATOM 639 N N . LYS A 1 81 ? -2.042 6.006 40.594 1.00 67.56 81 LYS A N 1
ATOM 640 C CA . LYS A 1 81 ? -2.798 7.122 40.013 1.00 67.56 81 LYS A CA 1
ATOM 641 C C . LYS A 1 81 ? -3.728 7.815 41.019 1.00 67.56 81 LYS A C 1
ATOM 643 O O . LYS A 1 81 ? -4.342 8.813 40.658 1.00 67.56 81 LYS A O 1
ATOM 648 N N . GLY A 1 82 ? -3.800 7.318 42.256 1.00 74.62 82 GLY A N 1
ATOM 649 C CA . GLY A 1 82 ? -4.775 7.747 43.254 1.00 74.62 82 GLY A CA 1
ATOM 650 C C . GLY A 1 82 ? -6.200 7.299 42.922 1.00 74.62 82 GLY A C 1
ATOM 651 O O . GLY A 1 82 ? -6.447 6.643 41.907 1.00 74.62 82 GLY A O 1
ATOM 652 N N . GLU A 1 83 ? -7.136 7.668 43.794 1.00 84.19 83 GLU A N 1
ATOM 653 C CA . GLU A 1 83 ? -8.563 7.436 43.578 1.00 84.19 83 GLU A CA 1
ATOM 654 C C . GLU A 1 83 ? -9.045 8.302 42.408 1.00 84.19 83 GLU A C 1
ATOM 656 O O . GLU A 1 83 ? -9.005 9.533 42.467 1.00 84.19 83 GLU A O 1
ATOM 661 N N . ALA A 1 84 ? -9.450 7.653 41.317 1.00 87.31 84 ALA A N 1
ATOM 662 C CA . ALA A 1 84 ? -9.872 8.332 40.100 1.00 87.31 84 ALA A CA 1
ATOM 663 C C . ALA A 1 84 ? -10.897 7.502 39.325 1.00 87.31 84 ALA A C 1
ATOM 665 O O . ALA A 1 84 ? -10.769 6.282 39.206 1.00 87.31 84 ALA A O 1
ATOM 666 N N . THR A 1 85 ? -11.872 8.192 38.734 1.00 91.56 85 THR A N 1
ATOM 667 C CA . THR A 1 85 ? -12.855 7.611 37.817 1.00 91.56 85 THR A CA 1
ATOM 668 C C . THR A 1 85 ? -12.613 8.144 36.415 1.00 91.56 85 THR A C 1
ATOM 670 O O . THR A 1 85 ? -12.591 9.356 36.196 1.00 91.56 85 THR A O 1
ATOM 673 N N . TYR A 1 86 ? -12.493 7.239 35.449 1.00 93.94 86 TYR A N 1
ATOM 674 C CA . TYR A 1 86 ? -12.325 7.583 34.043 1.00 93.94 86 TYR A CA 1
ATOM 675 C C . TYR A 1 86 ? -13.388 6.906 33.191 1.00 93.94 86 TYR A C 1
ATOM 677 O O . TYR A 1 86 ? -13.590 5.698 33.281 1.00 93.94 86 TYR A O 1
ATOM 685 N N . ARG A 1 87 ? -14.037 7.675 32.316 1.00 95.81 87 ARG A N 1
ATOM 686 C CA . ARG A 1 87 ? -14.929 7.140 31.283 1.00 95.81 87 ARG A CA 1
ATOM 687 C C . ARG A 1 87 ? -14.171 7.006 29.974 1.00 95.81 87 ARG A C 1
ATOM 689 O O . ARG A 1 87 ? -13.428 7.907 29.597 1.00 95.81 87 ARG A O 1
ATOM 696 N N . LEU A 1 88 ? -14.344 5.875 29.305 1.00 94.06 88 LEU A N 1
ATOM 697 C CA . LEU A 1 88 ? -13.618 5.509 28.095 1.00 94.06 88 LEU A CA 1
ATOM 698 C C . LEU A 1 88 ? -14.520 5.584 26.873 1.00 94.06 88 LEU A C 1
ATOM 700 O O . LEU A 1 88 ? -15.637 5.059 26.871 1.00 94.06 88 LEU A O 1
ATOM 704 N N . GLY A 1 89 ? -14.009 6.213 25.823 1.00 91.69 89 GLY A N 1
ATOM 705 C CA . GLY A 1 89 ? -14.742 6.467 24.598 1.00 91.69 89 GLY A CA 1
ATOM 706 C C . GLY A 1 89 ? -13.889 6.441 23.345 1.00 91.69 89 GLY A C 1
ATOM 707 O O . GLY A 1 89 ? -12.708 6.104 23.366 1.00 91.69 89 GLY A O 1
ATOM 708 N N . ARG A 1 90 ? -14.524 6.753 22.216 1.00 87.44 90 ARG A N 1
ATOM 709 C CA . ARG A 1 90 ? -13.882 6.689 20.888 1.00 87.44 90 ARG A CA 1
ATOM 710 C C . ARG A 1 90 ? -12.993 7.888 20.598 1.00 87.44 90 ARG A C 1
ATOM 712 O O . ARG A 1 90 ? -12.039 7.766 19.838 1.00 87.44 90 ARG A O 1
ATOM 719 N N . ILE A 1 91 ? -13.340 9.019 21.198 1.00 88.81 91 ILE A N 1
ATOM 720 C CA . ILE A 1 91 ? -12.634 10.287 21.092 1.00 88.81 91 ILE A CA 1
ATOM 721 C C . ILE A 1 91 ? -12.518 10.909 22.476 1.00 88.81 91 ILE A C 1
ATOM 723 O O . ILE A 1 91 ? -13.378 10.714 23.339 1.00 88.81 91 ILE A O 1
ATOM 727 N N . SER A 1 92 ? -11.466 11.694 22.668 1.00 91.81 92 SER A N 1
ATOM 728 C CA . SER A 1 92 ? -11.308 12.501 23.871 1.00 91.81 92 SER A CA 1
ATOM 729 C C . SER A 1 92 ? -12.275 13.686 23.873 1.00 91.81 92 SER A C 1
ATOM 731 O O . SER A 1 92 ? -12.241 14.505 22.952 1.00 91.81 92 SER A O 1
ATOM 733 N N . ILE A 1 93 ? -13.072 13.816 24.937 1.00 94.06 93 ILE A N 1
ATOM 734 C CA . ILE A 1 93 ? -13.960 14.967 25.174 1.00 94.06 93 ILE A CA 1
ATOM 735 C C . ILE A 1 93 ? -13.478 15.741 26.396 1.00 94.06 93 ILE A C 1
ATOM 737 O O . ILE A 1 93 ? -13.197 15.142 27.438 1.00 94.06 93 ILE A O 1
ATOM 741 N N . VAL A 1 94 ? -13.405 17.062 26.253 1.00 94.00 94 VAL A N 1
ATOM 742 C CA . VAL A 1 94 ? -13.064 18.005 27.322 1.00 94.00 94 VAL A CA 1
ATOM 743 C C . VAL A 1 94 ? -14.185 19.024 27.486 1.00 94.00 94 VAL A C 1
ATOM 745 O O . VAL A 1 94 ? -14.852 19.359 26.506 1.00 94.00 94 VAL A O 1
ATOM 748 N N . ASP A 1 95 ? -14.403 19.499 28.708 1.00 91.25 95 ASP A N 1
ATOM 749 C CA . ASP A 1 95 ? -15.342 20.591 28.972 1.00 91.25 95 ASP A CA 1
ATOM 750 C C . ASP A 1 95 ? -14.702 21.979 28.752 1.00 91.25 95 ASP A C 1
ATOM 752 O O . ASP A 1 95 ? -13.555 22.112 28.312 1.00 91.25 95 ASP A O 1
ATOM 756 N N . LEU A 1 96 ? -15.470 23.031 29.051 1.00 88.25 96 LEU A N 1
ATOM 757 C CA . LEU A 1 96 ? -15.021 24.423 28.958 1.00 88.25 96 LEU A CA 1
ATOM 758 C C . LEU A 1 96 ? -13.860 24.743 29.912 1.00 88.25 96 LEU A C 1
ATOM 760 O O . LEU A 1 96 ? -12.991 25.542 29.562 1.00 88.25 96 LEU A O 1
ATOM 764 N N . ASP A 1 97 ? -13.815 24.082 31.067 1.00 89.88 97 ASP A N 1
ATOM 765 C CA . ASP A 1 97 ? -12.777 24.237 32.087 1.00 89.88 97 ASP A CA 1
ATOM 766 C C . ASP A 1 97 ? -11.528 23.380 31.790 1.00 89.88 97 ASP A C 1
ATOM 768 O O . ASP A 1 97 ? -10.584 23.357 32.579 1.00 89.88 97 ASP A O 1
ATOM 772 N N . GLN A 1 98 ? -11.487 22.717 30.625 1.00 88.06 98 GLN A N 1
ATOM 773 C CA . GLN A 1 98 ? -10.429 21.799 30.185 1.00 88.06 98 GLN A CA 1
ATOM 774 C C . GLN A 1 98 ? -10.309 20.525 31.037 1.00 88.06 98 GLN A C 1
ATOM 776 O O . GLN A 1 98 ? -9.272 19.854 31.010 1.00 88.06 98 GLN A O 1
ATOM 781 N N . ASN A 1 99 ? -11.366 20.137 31.751 1.00 89.81 99 ASN A N 1
ATOM 782 C CA . ASN A 1 99 ? -11.414 18.847 32.424 1.00 89.81 99 ASN A CA 1
ATOM 783 C C . ASN A 1 99 ? -11.642 17.734 31.399 1.00 89.81 99 ASN A C 1
ATOM 785 O O . ASN A 1 99 ? -12.520 17.812 30.536 1.00 89.81 99 ASN A O 1
ATOM 789 N N . GLN A 1 100 ? -10.865 16.659 31.517 1.00 92.44 100 GLN A N 1
ATOM 790 C CA . GLN A 1 100 ? -11.013 15.481 30.670 1.00 92.44 100 GLN A CA 1
ATOM 791 C C . GLN A 1 100 ? -12.252 14.683 31.094 1.00 92.44 100 GLN A C 1
ATOM 793 O O . GLN A 1 100 ? -12.225 13.984 32.104 1.00 92.44 10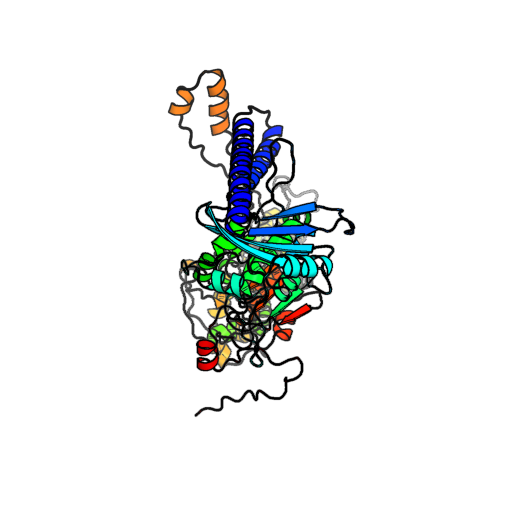0 GLN A O 1
ATOM 798 N N . LEU A 1 101 ? -13.326 14.758 30.306 1.00 94.25 101 LEU A N 1
ATOM 799 C CA . LEU A 1 101 ? -14.573 14.043 30.586 1.00 94.25 101 LEU A CA 1
ATOM 800 C C . LEU A 1 101 ? -14.518 12.591 30.110 1.00 94.25 101 LEU A C 1
ATOM 802 O O . LEU A 1 101 ? -14.866 11.667 30.844 1.00 94.25 101 LEU A O 1
ATOM 806 N N . ILE A 1 102 ? -14.091 12.391 28.863 1.00 95.56 102 ILE A N 1
ATOM 807 C CA . ILE A 1 102 ? -14.012 11.074 28.223 1.00 95.56 102 ILE A CA 1
ATOM 808 C C . ILE A 1 102 ? -12.595 10.879 27.731 1.00 95.56 102 ILE A C 1
ATOM 810 O O . ILE A 1 102 ? -12.084 11.720 26.999 1.00 95.56 102 ILE A O 1
ATOM 814 N N . ILE A 1 103 ? -11.970 9.776 28.114 1.00 94.31 103 ILE A N 1
ATOM 815 C CA . ILE A 1 103 ? -10.646 9.381 27.653 1.00 94.31 103 ILE A CA 1
ATOM 816 C C . ILE A 1 103 ? -10.777 8.501 26.415 1.00 94.31 103 ILE A C 1
ATOM 818 O O . ILE A 1 103 ? -11.582 7.574 26.372 1.00 94.31 103 ILE A O 1
ATOM 822 N N . ASP A 1 104 ? -9.935 8.765 25.425 1.00 93.19 104 ASP A N 1
ATOM 823 C CA . ASP A 1 104 ? -9.820 7.926 24.243 1.00 93.19 104 ASP A CA 1
ATOM 824 C C . ASP A 1 104 ? -9.364 6.495 24.573 1.00 93.19 104 ASP A C 1
ATOM 826 O O . ASP A 1 104 ? -8.384 6.285 25.293 1.00 93.19 104 ASP A O 1
ATOM 830 N N . TRP A 1 105 ? -10.025 5.498 23.989 1.00 93.44 105 TRP A N 1
ATOM 831 C CA . TRP A 1 105 ? -9.685 4.084 24.135 1.00 93.44 105 TRP A CA 1
ATOM 832 C C . TRP A 1 105 ? -8.240 3.750 23.730 1.00 93.44 105 TRP A C 1
ATOM 834 O O . TRP A 1 105 ? -7.676 2.762 24.204 1.00 93.44 105 TRP A O 1
ATOM 844 N N . ARG A 1 106 ? -7.615 4.569 22.876 1.00 93.25 106 ARG A N 1
ATOM 845 C CA . ARG A 1 106 ? -6.221 4.413 22.432 1.00 93.25 106 ARG A CA 1
ATOM 846 C C . ARG A 1 106 ? -5.219 4.852 23.498 1.00 93.25 106 ARG A C 1
ATOM 848 O O . ARG A 1 106 ? -4.051 4.473 23.429 1.00 93.25 106 ARG A O 1
ATOM 855 N N . ALA A 1 107 ? -5.643 5.617 24.504 1.00 91.88 107 ALA A N 1
ATOM 856 C CA . ALA A 1 107 ? -4.760 6.094 25.560 1.00 91.88 107 ALA A CA 1
ATOM 857 C C . ALA A 1 107 ? -4.164 4.924 26.376 1.00 91.88 107 ALA A C 1
ATOM 859 O O . ALA A 1 107 ? -4.828 3.899 26.555 1.00 91.88 107 ALA A O 1
ATOM 860 N N . PRO A 1 108 ? -2.938 5.051 26.923 1.00 89.88 108 PRO A N 1
ATOM 861 C CA . PRO A 1 108 ? -2.329 3.991 27.735 1.00 89.88 108 PRO A CA 1
ATOM 862 C C . PRO A 1 108 ? -3.164 3.597 28.962 1.00 89.88 108 PRO A C 1
ATOM 864 O O . PRO A 1 108 ? -3.241 2.433 29.322 1.00 89.88 108 PRO A O 1
ATOM 867 N N . ILE A 1 109 ? -3.855 4.557 29.584 1.00 89.75 109 ILE A N 1
ATOM 868 C CA . ILE A 1 109 ? -4.756 4.305 30.723 1.00 89.75 109 ILE A CA 1
ATOM 869 C C . ILE A 1 109 ? -5.914 3.353 30.378 1.00 89.75 109 ILE A C 1
ATOM 871 O O . ILE A 1 109 ? -6.364 2.616 31.249 1.00 89.75 109 ILE A O 1
ATOM 875 N N . ALA A 1 110 ? -6.369 3.342 29.122 1.00 91.19 110 ALA A N 1
ATOM 876 C CA . ALA A 1 110 ? -7.477 2.507 28.671 1.00 91.19 110 ALA A CA 1
ATOM 877 C C . ALA A 1 110 ? -7.081 1.032 28.489 1.00 91.19 110 ALA A C 1
ATOM 879 O O . ALA A 1 110 ? -7.960 0.184 28.384 1.00 91.19 110 ALA A O 1
ATOM 880 N N . GLU A 1 111 ? -5.783 0.700 28.497 1.00 90.44 111 GLU A N 1
ATOM 881 C CA . GLU A 1 111 ? -5.295 -0.687 28.439 1.00 90.44 111 GLU A CA 1
ATOM 882 C C . GLU A 1 111 ? -5.892 -1.545 29.561 1.00 90.44 111 GLU A C 1
ATOM 884 O O . GLU A 1 111 ? -6.305 -2.681 29.329 1.00 90.44 111 GLU A O 1
ATOM 889 N N . ALA A 1 112 ? -6.030 -0.967 30.758 1.00 89.12 112 ALA A N 1
ATOM 890 C CA . ALA A 1 112 ? -6.615 -1.647 31.906 1.00 89.12 112 ALA A CA 1
ATOM 891 C C . ALA A 1 112 ? -8.067 -2.087 31.648 1.00 89.12 112 ALA A C 1
ATOM 893 O O . ALA A 1 112 ? -8.489 -3.123 32.142 1.00 89.12 112 ALA A O 1
ATOM 894 N N . PHE A 1 113 ? -8.827 -1.375 30.813 1.00 88.50 113 PHE A N 1
ATOM 895 C CA . PHE A 1 113 ? -10.192 -1.785 30.487 1.00 88.50 113 PHE A CA 1
ATOM 896 C C . PHE A 1 113 ? -10.249 -3.106 29.726 1.00 88.50 113 PHE A C 1
ATOM 898 O O . PHE A 1 113 ? -11.151 -3.898 29.973 1.00 88.50 113 PHE A O 1
ATOM 905 N N . TYR A 1 114 ? -9.272 -3.377 28.861 1.00 86.50 114 TYR A N 1
ATOM 906 C CA . TYR A 1 114 ? -9.244 -4.591 28.041 1.00 86.50 114 TYR A CA 1
ATOM 907 C C . TYR A 1 114 ? -8.432 -5.724 28.665 1.00 86.50 114 TYR A C 1
ATOM 909 O O . TYR A 1 114 ? -8.721 -6.894 28.422 1.00 86.50 114 TYR A O 1
ATOM 917 N N . ARG A 1 115 ? -7.395 -5.391 29.444 1.00 86.94 115 ARG A N 1
ATOM 918 C CA . ARG A 1 115 ? -6.431 -6.374 29.956 1.00 86.94 115 ARG A CA 1
ATOM 919 C C . ARG A 1 115 ? -6.571 -6.697 31.431 1.00 86.94 115 ARG A C 1
ATOM 921 O O . ARG A 1 115 ? -6.088 -7.753 31.830 1.00 86.94 115 ARG A O 1
ATOM 928 N N . ALA A 1 116 ? -7.187 -5.823 32.229 1.00 84.06 116 ALA A N 1
ATOM 929 C CA . ALA A 1 116 ? -7.250 -6.053 33.663 1.00 84.06 1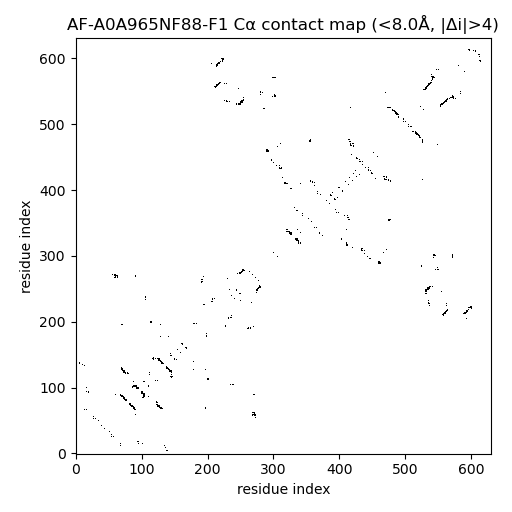16 ALA A CA 1
ATOM 930 C C . ALA A 1 116 ? -8.051 -7.318 33.988 1.00 84.06 116 ALA A C 1
ATOM 932 O O . ALA A 1 116 ? -9.097 -7.598 33.392 1.00 84.06 116 ALA A O 1
ATOM 933 N N . THR A 1 117 ? -7.518 -8.066 34.947 1.00 82.81 117 THR A N 1
ATOM 934 C CA . THR A 1 117 ? -8.089 -9.279 35.535 1.00 82.81 117 THR A CA 1
ATOM 935 C C . THR A 1 117 ? -8.076 -9.144 37.056 1.00 82.81 117 THR A C 1
ATOM 937 O O . THR A 1 117 ? -7.424 -8.249 37.586 1.00 82.81 117 THR A O 1
ATOM 940 N N . ALA A 1 118 ? -8.742 -10.047 37.777 1.00 77.12 118 ALA A N 1
ATOM 941 C CA . ALA A 1 118 ? -8.692 -10.056 39.243 1.00 77.12 118 ALA A CA 1
ATOM 942 C C . ALA A 1 118 ? -7.265 -10.257 39.804 1.00 77.12 118 ALA A C 1
ATOM 944 O O . ALA A 1 118 ? -6.965 -9.823 40.909 1.00 77.12 118 ALA A O 1
ATOM 945 N N . ILE A 1 119 ? -6.374 -10.898 39.035 1.00 78.12 119 ILE A N 1
ATOM 946 C CA . ILE A 1 119 ? -4.980 -11.152 39.434 1.00 78.12 119 ILE A CA 1
ATOM 947 C C . ILE A 1 119 ? -4.088 -9.964 39.057 1.00 78.12 119 ILE A C 1
ATOM 949 O O . ILE A 1 119 ? -3.316 -9.467 39.873 1.00 78.12 119 ILE A O 1
ATOM 953 N N . GLU A 1 120 ? -4.190 -9.504 37.811 1.00 83.75 120 GLU A N 1
ATOM 954 C CA . GLU A 1 120 ? -3.465 -8.343 37.298 1.00 83.75 120 GLU A CA 1
ATOM 955 C C . GLU A 1 120 ? -4.468 -7.223 37.012 1.00 83.75 120 GLU A C 1
ATOM 957 O O . GLU A 1 120 ? -4.970 -7.077 35.897 1.00 83.75 120 GLU A O 1
ATOM 962 N N . ASN A 1 121 ? -4.811 -6.458 38.050 1.00 81.94 121 ASN A N 1
ATOM 963 C CA . ASN A 1 121 ? -5.911 -5.490 37.999 1.00 81.94 121 ASN A CA 1
ATOM 964 C C . ASN A 1 121 ? -5.498 -4.079 37.556 1.00 81.94 121 ASN A C 1
ATOM 966 O O . ASN A 1 121 ? -6.353 -3.214 37.392 1.00 81.94 121 ASN A O 1
ATOM 970 N N . PHE A 1 122 ? -4.202 -3.810 37.358 1.00 83.56 122 PHE A N 1
ATOM 971 C CA . PHE A 1 122 ? -3.684 -2.487 36.972 1.00 83.56 122 PHE A CA 1
ATOM 972 C C . PHE A 1 122 ? -4.097 -1.341 37.927 1.00 83.56 122 PHE A C 1
ATOM 974 O O . PHE A 1 122 ? -4.123 -0.174 37.525 1.00 83.56 122 PHE A O 1
ATOM 981 N N . GLY A 1 123 ? -4.415 -1.655 39.189 1.00 85.25 123 GLY A N 1
ATOM 982 C CA . GLY A 1 123 ? -4.937 -0.702 40.176 1.00 85.25 123 GLY A CA 1
ATOM 983 C C . GLY A 1 123 ? -6.414 -0.333 39.985 1.00 85.25 123 GLY A C 1
ATOM 984 O O . GLY A 1 123 ? -6.890 0.601 40.631 1.00 85.25 123 GLY A O 1
ATOM 985 N N . VAL A 1 124 ? -7.127 -1.029 39.095 1.00 88.25 124 VAL A N 1
ATOM 986 C CA . VAL A 1 124 ? -8.571 -0.889 38.873 1.00 88.25 124 VAL A CA 1
ATOM 987 C C . VAL A 1 124 ? -9.321 -1.710 39.917 1.00 88.25 124 VAL A C 1
ATOM 989 O O . VAL A 1 124 ? -9.041 -2.891 40.104 1.00 88.25 124 VAL A O 1
ATOM 992 N N . THR A 1 125 ? -10.301 -1.096 40.573 1.00 89.31 125 THR A N 1
ATOM 993 C CA . THR A 1 125 ? -11.222 -1.778 41.495 1.00 89.31 125 THR A CA 1
ATOM 994 C C . THR A 1 125 ? -12.479 -2.240 40.779 1.00 89.31 125 THR A C 1
ATOM 996 O O . THR A 1 125 ? -12.951 -3.351 41.014 1.00 89.31 125 THR A O 1
ATOM 999 N N . ARG A 1 126 ? -13.008 -1.403 39.881 1.00 88.81 126 ARG A N 1
ATOM 1000 C CA . ARG A 1 126 ? -14.248 -1.657 39.145 1.00 88.81 126 ARG A CA 1
ATOM 1001 C C . ARG A 1 126 ? -14.100 -1.282 37.676 1.00 88.81 126 ARG A C 1
ATOM 1003 O O . ARG A 1 126 ? -13.656 -0.182 37.339 1.00 88.81 126 ARG A O 1
ATOM 1010 N N . ARG A 1 127 ? -14.530 -2.193 36.809 1.00 90.81 127 ARG A N 1
ATOM 1011 C CA . ARG A 1 127 ? -14.744 -1.990 35.377 1.00 90.81 127 ARG A CA 1
ATOM 1012 C C . ARG A 1 127 ? -16.244 -2.023 35.106 1.00 90.81 127 ARG A C 1
ATOM 1014 O O . ARG A 1 127 ? -16.917 -2.964 35.502 1.00 90.81 127 ARG A O 1
ATOM 1021 N N . ARG A 1 128 ? -16.760 -1.015 34.408 1.00 91.38 128 ARG A N 1
ATOM 1022 C CA . ARG A 1 128 ? -18.166 -0.938 33.999 1.00 91.38 128 ARG A CA 1
ATOM 1023 C C . ARG A 1 128 ? -18.288 -0.904 32.485 1.00 91.38 128 ARG A C 1
ATOM 1025 O O . ARG A 1 128 ? -17.676 -0.046 31.852 1.00 91.38 128 ARG A O 1
ATOM 1032 N N . HIS A 1 129 ? -19.129 -1.761 31.921 1.00 87.62 129 HIS A N 1
ATOM 1033 C CA . HIS A 1 129 ? -19.574 -1.710 30.530 1.00 87.62 129 HIS A CA 1
ATOM 1034 C C . HIS A 1 129 ? -20.918 -0.984 30.437 1.00 87.62 129 HIS A C 1
ATOM 1036 O O . HIS A 1 129 ? -21.798 -1.183 31.269 1.00 87.62 129 HIS A O 1
ATOM 1042 N N . ILE A 1 130 ? -21.077 -0.114 29.440 1.00 88.94 130 ILE A N 1
ATOM 1043 C CA . ILE A 1 130 ? -22.242 0.766 29.305 1.00 88.94 130 ILE A CA 1
ATOM 1044 C C . ILE A 1 130 ? -22.794 0.635 27.888 1.00 88.94 130 ILE A C 1
ATOM 1046 O O . ILE A 1 130 ? -22.126 0.959 26.904 1.00 88.94 130 ILE A O 1
ATOM 1050 N N . SER A 1 131 ? -24.037 0.172 27.779 1.00 85.62 131 SER A N 1
ATOM 1051 C CA . SER A 1 131 ? -24.732 0.032 26.501 1.00 85.62 131 SER A CA 1
ATOM 1052 C C . SER A 1 131 ? -25.519 1.301 26.201 1.00 85.62 131 SER A C 1
ATOM 1054 O O . SER A 1 131 ? -26.425 1.663 26.948 1.00 85.62 131 SER A O 1
ATOM 1056 N N . ILE A 1 132 ? -25.189 1.984 25.102 1.00 86.75 132 ILE A N 1
ATOM 1057 C CA . ILE A 1 132 ? -25.845 3.233 24.691 1.00 86.75 132 ILE A CA 1
ATOM 1058 C C . ILE A 1 132 ? -26.418 3.077 23.287 1.00 86.75 132 ILE A C 1
ATOM 1060 O O . ILE A 1 132 ? -25.742 2.615 22.365 1.00 86.75 132 ILE A O 1
ATOM 1064 N N . ARG A 1 133 ? -27.660 3.524 23.097 1.00 83.81 133 ARG A N 1
ATOM 1065 C CA . ARG A 1 133 ? -28.307 3.604 21.783 1.00 83.81 133 ARG A CA 1
ATOM 1066 C C . ARG A 1 133 ? -29.074 4.906 21.664 1.00 83.81 133 ARG A C 1
ATOM 1068 O O . ARG A 1 133 ? -29.811 5.261 22.570 1.00 83.81 133 ARG A O 1
ATOM 1075 N N . ASN A 1 134 ? -28.926 5.605 20.538 1.00 84.69 134 ASN A N 1
ATOM 1076 C CA . ASN A 1 134 ? -29.651 6.851 20.262 1.00 84.69 134 ASN A CA 1
ATOM 1077 C C . ASN A 1 134 ? -29.584 7.856 21.431 1.00 84.69 134 ASN A C 1
ATOM 1079 O O . ASN A 1 134 ? -30.585 8.476 21.776 1.00 84.69 134 ASN A O 1
ATOM 1083 N N . ARG A 1 135 ? -28.396 7.998 22.041 1.00 89.12 135 ARG A N 1
ATOM 1084 C CA . ARG A 1 135 ? -28.131 8.882 23.196 1.00 89.12 135 ARG A CA 1
ATOM 1085 C C . ARG A 1 135 ? -28.885 8.512 24.485 1.00 89.12 135 ARG A C 1
ATOM 1087 O O . ARG A 1 135 ? -29.025 9.353 25.366 1.00 89.12 135 ARG A O 1
ATOM 1094 N N . GLN A 1 136 ? -29.330 7.264 24.600 1.00 90.31 136 GLN A N 1
ATOM 1095 C CA . GLN A 1 136 ? -29.927 6.708 25.812 1.00 90.31 136 GLN A CA 1
ATOM 1096 C C . GLN A 1 136 ? -29.083 5.549 26.341 1.00 90.31 136 GLN A C 1
ATOM 1098 O O . GLN A 1 136 ? -28.712 4.653 25.575 1.00 90.31 136 GLN A O 1
ATOM 1103 N N . VAL A 1 137 ? -28.791 5.568 27.642 1.00 90.25 137 VAL A N 1
ATOM 1104 C CA . VAL A 1 137 ? -28.176 4.450 28.365 1.00 90.25 137 VAL A CA 1
ATOM 1105 C C . VAL A 1 137 ? -29.225 3.353 28.546 1.00 90.25 137 VAL A C 1
ATOM 1107 O O . VAL A 1 137 ? -30.270 3.569 29.152 1.00 90.25 137 VAL A O 1
ATOM 1110 N N . LEU A 1 138 ? -28.953 2.179 27.982 1.00 87.62 138 LEU A N 1
ATOM 1111 C CA . LEU A 1 138 ? -29.839 1.017 28.022 1.00 87.62 138 LEU A CA 1
ATOM 1112 C C . LEU A 1 138 ? -29.530 0.102 29.209 1.00 87.62 138 LEU A C 1
ATOM 1114 O O . LEU A 1 138 ? -30.446 -0.388 29.862 1.00 87.62 138 LEU A O 1
ATOM 1118 N N . SER A 1 139 ? -28.246 -0.152 29.460 1.00 84.25 139 SER A N 1
ATOM 1119 C CA . SER A 1 139 ? -27.782 -1.027 30.537 1.00 84.25 139 SER A CA 1
ATOM 1120 C C . SER A 1 139 ? -26.379 -0.642 30.997 1.00 84.25 139 SER A C 1
ATOM 1122 O O . SER A 1 139 ? -25.605 -0.040 30.243 1.00 84.25 139 SER A O 1
ATOM 1124 N N . VAL A 1 140 ? -26.067 -1.011 32.238 1.00 87.50 140 VAL A N 1
ATOM 1125 C CA . VAL A 1 140 ? -24.738 -0.909 32.844 1.00 87.50 140 VAL A CA 1
ATOM 1126 C C . VAL A 1 140 ? -24.375 -2.272 33.421 1.00 87.50 140 VAL A C 1
ATOM 1128 O O . VAL A 1 140 ? -25.212 -2.917 34.035 1.00 87.50 140 VAL A O 1
ATOM 1131 N N . GLU A 1 141 ? -23.154 -2.738 33.211 1.00 83.69 141 GLU A N 1
ATOM 1132 C CA . GLU A 1 141 ? -22.681 -4.029 33.719 1.00 83.69 141 GLU A CA 1
ATOM 1133 C C . GLU A 1 141 ? -21.364 -3.809 34.446 1.00 83.69 141 GLU A C 1
ATOM 1135 O O . GLU A 1 141 ? -20.441 -3.233 33.877 1.00 83.69 141 GLU A O 1
ATOM 1140 N N . ASP A 1 142 ? -21.284 -4.243 35.700 1.00 86.50 142 ASP A N 1
ATOM 1141 C CA . ASP A 1 142 ? -20.141 -3.993 36.569 1.00 86.50 142 ASP A CA 1
ATOM 1142 C C . ASP A 1 142 ? -19.352 -5.262 36.861 1.00 86.50 142 ASP A C 1
ATOM 1144 O O . ASP A 1 142 ? -19.910 -6.321 37.139 1.00 86.50 142 ASP A O 1
ATOM 1148 N N . GLU A 1 143 ? -18.036 -5.117 36.840 1.00 83.38 143 GLU A N 1
ATOM 1149 C CA . GLU A 1 143 ? -17.066 -6.157 37.124 1.00 83.38 143 GLU A CA 1
ATOM 1150 C C . GLU A 1 143 ? -16.050 -5.634 38.137 1.00 83.38 143 GLU A C 1
ATOM 1152 O O . GLU A 1 143 ? -15.387 -4.617 37.918 1.00 83.38 143 GLU A O 1
ATOM 1157 N N . TYR A 1 144 ? -15.935 -6.328 39.265 1.00 84.88 144 TYR A N 1
ATOM 1158 C CA . TYR A 1 144 ? -15.021 -5.973 40.344 1.00 84.88 144 TYR A CA 1
ATOM 1159 C C . TYR A 1 144 ? -13.741 -6.803 40.228 1.00 84.88 144 TYR A C 1
ATOM 1161 O O . TYR A 1 144 ? -13.796 -8.023 40.095 1.00 84.88 144 TYR A O 1
ATOM 1169 N N . LEU A 1 145 ? -12.589 -6.130 40.250 1.00 81.75 145 LEU A N 1
ATOM 1170 C CA . LEU A 1 145 ? -11.271 -6.712 39.951 1.00 81.75 145 LEU A CA 1
ATOM 1171 C C . LEU A 1 145 ? -10.318 -6.697 41.161 1.00 81.75 145 LEU A C 1
ATOM 1173 O O . LEU A 1 145 ? -9.125 -6.964 41.021 1.00 81.75 145 LEU A O 1
ATOM 1177 N N . SER A 1 146 ? -10.827 -6.378 42.352 1.00 72.94 146 SER A N 1
ATOM 1178 C CA . SER A 1 146 ? -10.081 -6.410 43.612 1.00 72.94 146 SER A CA 1
ATOM 1179 C C . SER A 1 146 ? -10.836 -7.189 44.689 1.00 72.94 146 SER A C 1
ATOM 1181 O O . SER A 1 146 ? -12.068 -7.187 44.704 1.00 72.94 146 SER A O 1
ATOM 1183 N N . ASP A 1 147 ? -10.099 -7.797 45.624 1.00 62.12 147 ASP A N 1
ATOM 1184 C CA . ASP A 1 147 ? -10.672 -8.518 46.773 1.00 62.12 147 ASP A CA 1
ATOM 1185 C C . ASP A 1 147 ? -11.568 -7.601 47.634 1.00 62.12 147 ASP A C 1
ATOM 1187 O O . ASP A 1 147 ? -12.657 -7.997 48.039 1.00 62.12 147 ASP A O 1
ATOM 1191 N N . GLU A 1 148 ? -11.193 -6.324 47.799 1.00 57.12 148 GLU A N 1
ATOM 1192 C CA . GLU A 1 148 ? -12.031 -5.295 48.451 1.00 57.12 148 GLU A CA 1
ATOM 1193 C C . GLU A 1 148 ? -13.357 -5.037 47.700 1.00 57.12 148 GLU A C 1
ATOM 1195 O O . GLU A 1 148 ? -14.371 -4.684 48.302 1.00 57.12 148 GLU A O 1
ATOM 1200 N N . GLY A 1 149 ? -13.367 -5.206 46.372 1.00 52.94 149 GLY A N 1
ATOM 1201 C CA . GLY A 1 149 ? -14.563 -5.096 45.535 1.00 52.94 149 GLY A CA 1
ATOM 1202 C C . GLY A 1 149 ? -15.451 -6.341 45.595 1.00 52.94 149 GLY A C 1
ATOM 1203 O O . GLY A 1 149 ? -16.675 -6.215 45.545 1.00 52.94 149 GLY A O 1
ATOM 1204 N N . ALA A 1 150 ? -14.855 -7.526 45.764 1.00 48.69 150 ALA A N 1
ATOM 1205 C CA . ALA A 1 150 ? -15.580 -8.780 45.962 1.00 48.69 150 ALA A CA 1
ATOM 1206 C C . ALA A 1 150 ? -16.355 -8.782 47.295 1.00 48.69 150 ALA A C 1
ATOM 1208 O O . ALA A 1 150 ? -17.523 -9.165 47.318 1.00 48.69 150 ALA A O 1
ATOM 1209 N N . GLU A 1 151 ? -15.771 -8.242 48.371 1.00 45.94 151 GLU A N 1
ATOM 1210 C CA . GLU A 1 151 ? -16.461 -8.063 49.661 1.00 45.94 151 GLU A CA 1
ATOM 1211 C C . GLU A 1 151 ? -17.624 -7.046 49.582 1.00 45.94 151 GLU A C 1
ATOM 1213 O O . GLU A 1 151 ? -18.655 -7.218 50.237 1.00 45.94 151 GLU A O 1
ATOM 1218 N N . MET A 1 152 ? -17.520 -6.010 48.736 1.00 47.41 152 MET A N 1
ATOM 1219 C CA . MET A 1 152 ? -18.621 -5.065 48.464 1.00 47.41 152 MET A CA 1
ATOM 1220 C C . MET A 1 152 ? -19.750 -5.667 47.606 1.00 47.41 152 MET A C 1
ATOM 1222 O O . MET A 1 152 ? -20.919 -5.297 47.774 1.00 47.41 152 MET A O 1
ATOM 1226 N N . ALA A 1 153 ? -19.431 -6.601 46.705 1.00 48.78 153 ALA A N 1
ATOM 1227 C CA . ALA A 1 153 ? -20.428 -7.368 45.959 1.00 48.78 153 ALA A CA 1
ATOM 1228 C C . ALA A 1 153 ? -21.199 -8.335 46.882 1.00 48.78 153 ALA A C 1
ATOM 1230 O O . ALA A 1 153 ? -22.425 -8.435 46.784 1.00 48.78 153 ALA A O 1
ATOM 1231 N N . ASP A 1 154 ? -20.512 -8.961 47.843 1.00 42.75 154 ASP A N 1
ATOM 1232 C CA . ASP A 1 154 ? -21.121 -9.831 48.862 1.00 42.75 154 ASP A CA 1
ATOM 1233 C C . ASP A 1 154 ? -21.981 -9.048 49.874 1.00 42.75 154 ASP A C 1
ATOM 1235 O O . ASP A 1 154 ? -23.032 -9.514 50.306 1.00 42.75 154 ASP A O 1
ATOM 1239 N N . ALA A 1 155 ? -21.608 -7.808 50.211 1.00 43.28 155 ALA A N 1
ATOM 1240 C CA . ALA A 1 155 ? -22.386 -6.966 51.127 1.00 43.28 155 ALA A CA 1
ATOM 1241 C C . ALA A 1 155 ? -23.686 -6.397 50.516 1.00 43.28 155 ALA A C 1
ATOM 1243 O O . ALA A 1 155 ? -24.553 -5.913 51.250 1.00 43.28 155 ALA A O 1
ATOM 1244 N N . SER A 1 156 ? -23.831 -6.425 49.184 1.00 46.44 156 SER A N 1
ATOM 1245 C CA . SER A 1 156 ? -24.997 -5.881 48.466 1.00 46.44 156 SER A CA 1
ATOM 1246 C C . SER A 1 156 ? -25.825 -6.921 47.706 1.00 46.44 156 SER A C 1
ATOM 1248 O O . SER A 1 156 ? -26.904 -6.584 47.207 1.00 46.44 156 SER A O 1
ATOM 1250 N N . SER A 1 157 ? -25.383 -8.181 47.668 1.00 39.75 157 SER A N 1
ATOM 1251 C CA . SER A 1 157 ? -26.121 -9.287 47.065 1.00 39.75 157 SER A CA 1
ATOM 1252 C C . SER A 1 157 ? -26.626 -10.261 48.132 1.00 39.75 157 SER A C 1
ATOM 1254 O O . SER A 1 157 ? -25.911 -10.714 49.017 1.00 39.75 157 SER A O 1
ATOM 1256 N N . THR A 1 158 ? -27.907 -10.612 48.049 1.00 36.09 158 THR A N 1
ATOM 1257 C CA . THR A 1 158 ? -28.355 -11.912 48.552 1.00 36.09 158 THR A CA 1
ATOM 1258 C C . THR A 1 158 ? -27.881 -12.926 47.518 1.00 36.09 158 THR A C 1
ATOM 1260 O O . THR A 1 158 ? -28.546 -13.123 46.505 1.00 36.09 158 THR A O 1
ATOM 1263 N N . ALA A 1 159 ? -26.684 -13.482 47.708 1.00 35.25 159 ALA A N 1
ATOM 1264 C CA . ALA A 1 159 ? -26.139 -14.496 46.812 1.00 35.25 159 ALA A CA 1
ATOM 1265 C C . ALA A 1 159 ? -27.123 -15.684 46.704 1.00 35.25 159 ALA A C 1
ATOM 1267 O O . ALA A 1 159 ? -27.494 -16.254 47.739 1.00 35.25 159 ALA A O 1
ATOM 1268 N N . PRO A 1 160 ? -27.579 -16.079 45.499 1.00 32.28 160 PRO A N 1
ATOM 1269 C CA . PRO A 1 160 ? -28.303 -17.330 45.329 1.00 32.28 160 PRO A CA 1
ATOM 1270 C C . PRO A 1 160 ? -27.343 -18.493 45.598 1.00 32.28 160 PRO A C 1
ATOM 1272 O O . PRO A 1 160 ? -26.169 -18.443 45.228 1.00 32.28 160 PRO A O 1
ATOM 1275 N N . ALA A 1 161 ? -27.836 -19.542 46.252 1.00 30.55 161 ALA A N 1
ATOM 1276 C CA . ALA A 1 161 ? -27.063 -20.754 46.485 1.00 30.55 161 ALA A CA 1
ATOM 1277 C C . ALA A 1 161 ? -26.593 -21.363 45.151 1.00 30.55 161 ALA A C 1
ATOM 1279 O O . ALA A 1 161 ? -27.349 -21.431 44.186 1.00 30.55 161 ALA A O 1
ATOM 1280 N N . ILE A 1 162 ? -25.336 -21.799 45.119 1.00 34.16 162 ILE A N 1
ATOM 1281 C CA . ILE A 1 162 ? -24.703 -22.448 43.971 1.00 34.16 162 ILE A CA 1
ATOM 1282 C C . ILE A 1 162 ? -25.108 -23.928 43.991 1.00 34.16 162 ILE A C 1
ATOM 1284 O O . ILE A 1 162 ? -24.833 -24.626 44.969 1.00 34.16 162 ILE A O 1
ATOM 1288 N N . ASN A 1 163 ? -25.764 -24.419 42.942 1.00 31.48 163 ASN A N 1
ATOM 1289 C CA . ASN A 1 163 ? -26.132 -25.833 42.816 1.00 31.48 163 ASN A CA 1
ATOM 1290 C C . ASN A 1 163 ? -24.911 -26.641 42.338 1.00 31.48 163 ASN A C 1
ATOM 1292 O O . ASN A 1 163 ? -24.059 -26.102 41.631 1.00 31.48 163 ASN A O 1
ATOM 1296 N N . GLU A 1 164 ? -24.870 -27.950 42.616 1.00 32.78 164 GLU A N 1
ATOM 1297 C CA . GLU A 1 164 ? -23.796 -28.882 42.195 1.00 32.78 164 GLU A CA 1
ATOM 1298 C C . GLU A 1 164 ? -23.574 -28.986 40.663 1.00 32.78 164 GLU A C 1
ATOM 1300 O O . GLU A 1 164 ? -22.633 -29.640 40.223 1.00 32.78 164 GLU A O 1
ATOM 1305 N N . GLU A 1 165 ? -24.375 -28.296 39.844 1.00 35.31 165 GLU A N 1
ATOM 1306 C CA . GLU A 1 165 ? -24.242 -28.211 38.379 1.00 35.31 165 GLU A CA 1
ATOM 1307 C C . GLU A 1 165 ? -23.728 -26.845 37.868 1.00 35.31 165 GLU A C 1
ATOM 1309 O O . GLU A 1 165 ? -23.635 -26.633 36.661 1.00 35.31 165 GLU A O 1
ATOM 1314 N N . GLY A 1 166 ? -23.374 -25.901 38.751 1.00 30.61 166 GLY A N 1
ATOM 1315 C CA . GLY A 1 166 ? -22.745 -24.628 38.358 1.00 30.61 166 GLY A CA 1
ATOM 1316 C C . GLY A 1 166 ? -23.662 -23.612 37.655 1.00 30.61 166 GLY A C 1
ATOM 1317 O O . GLY A 1 166 ? -23.168 -22.654 37.063 1.00 30.61 166 GLY A O 1
ATOM 1318 N N . LEU A 1 167 ? -24.985 -23.786 37.721 1.00 29.22 167 LEU A N 1
ATOM 1319 C CA . LEU A 1 167 ? -25.974 -22.853 37.167 1.00 29.22 167 LEU A CA 1
ATOM 1320 C C . LEU A 1 167 ? -26.639 -22.040 38.289 1.00 29.22 167 LEU A C 1
ATOM 1322 O O . LEU A 1 167 ? -27.264 -22.608 39.182 1.00 29.22 167 LEU A O 1
ATOM 1326 N N . VAL A 1 168 ? -26.508 -20.709 38.224 1.00 32.62 168 VAL A N 1
ATOM 1327 C CA . VAL A 1 168 ? -27.170 -19.747 39.124 1.00 32.62 168 VAL A CA 1
ATOM 1328 C C . VAL A 1 168 ? -28.539 -19.380 38.546 1.00 32.62 168 VAL A C 1
ATOM 1330 O O . VAL A 1 168 ? -28.642 -18.956 37.392 1.00 32.62 168 VAL A O 1
ATOM 1333 N N . GLU A 1 169 ? -29.601 -19.523 39.340 1.00 26.25 169 GLU A N 1
ATOM 1334 C CA . GLU A 1 169 ? -30.945 -19.077 38.970 1.00 26.25 169 GLU A CA 1
ATOM 1335 C C . GLU A 1 169 ? -31.013 -17.541 39.071 1.00 26.25 169 GLU A C 1
ATOM 1337 O O . GLU A 1 169 ? -31.094 -16.971 40.156 1.00 26.25 169 GLU A O 1
ATOM 1342 N N . GLY A 1 170 ? -30.932 -16.867 37.918 1.00 31.42 170 GLY A N 1
ATOM 1343 C CA . GLY A 1 170 ? -31.018 -15.408 37.805 1.00 31.42 170 GLY A CA 1
ATOM 1344 C C . GLY A 1 170 ? -29.669 -14.711 37.624 1.00 31.42 170 GLY A C 1
ATOM 1345 O O . GLY A 1 170 ? -29.113 -14.169 38.568 1.00 31.42 170 GLY A O 1
ATOM 1346 N N . GLY A 1 171 ? -29.202 -14.644 36.373 1.00 30.27 171 GLY A N 1
ATOM 1347 C CA . GLY A 1 171 ? -28.130 -13.739 35.945 1.00 30.27 171 GLY A CA 1
ATOM 1348 C C . GLY A 1 171 ? -26.723 -14.230 36.284 1.00 30.27 171 GLY A C 1
ATOM 1349 O O . GLY A 1 171 ? -26.266 -14.144 37.416 1.00 30.27 171 GLY A O 1
ATOM 1350 N N . LEU A 1 172 ? -26.021 -14.713 35.260 1.00 31.97 172 LEU A N 1
ATOM 1351 C CA . LEU A 1 172 ? -24.618 -15.124 35.308 1.00 31.97 172 LEU A CA 1
ATOM 1352 C C . LEU A 1 172 ? -23.716 -14.016 35.879 1.00 31.97 172 LEU A C 1
ATOM 1354 O O . LEU A 1 172 ? -23.359 -13.074 35.174 1.00 31.97 172 LEU A O 1
ATOM 1358 N N . ALA A 1 173 ? -23.268 -14.181 37.124 1.00 31.55 173 ALA A N 1
ATOM 1359 C CA . ALA A 1 173 ? -22.068 -13.534 37.646 1.00 31.55 173 ALA A CA 1
ATOM 1360 C C . ALA A 1 173 ? -20.820 -14.259 37.102 1.00 31.55 173 ALA A C 1
ATOM 1362 O O . ALA A 1 173 ? -20.118 -14.962 37.818 1.00 31.55 173 ALA A O 1
ATOM 1363 N N . LEU A 1 174 ? -20.579 -14.125 35.797 1.00 34.97 174 LEU A N 1
ATOM 1364 C CA . LEU A 1 174 ? -19.290 -14.382 35.151 1.00 34.97 174 LEU A CA 1
ATOM 1365 C C . LEU A 1 174 ? -19.150 -13.351 34.026 1.00 34.97 174 LEU A C 1
ATOM 1367 O O . LEU A 1 174 ? -19.745 -13.487 32.958 1.00 34.97 174 LEU A O 1
ATOM 1371 N N . GLY A 1 175 ? -18.430 -12.269 34.331 1.00 38.94 175 GLY A N 1
ATOM 1372 C CA . GLY A 1 175 ? -18.229 -11.110 33.463 1.00 38.94 175 GLY A CA 1
ATOM 1373 C C . GLY A 1 175 ? -17.483 -11.444 32.168 1.00 38.94 175 GLY A C 1
ATOM 1374 O O . GLY A 1 175 ? -16.604 -12.303 32.142 1.00 38.94 175 GLY A O 1
ATOM 1375 N N . GLY A 1 176 ? -17.868 -10.765 31.082 1.00 43.31 176 GLY A N 1
ATOM 1376 C CA . GLY A 1 176 ? -17.244 -10.854 29.753 1.00 43.31 176 GLY A CA 1
ATOM 1377 C C . GLY A 1 176 ? -18.175 -11.344 28.628 1.00 43.31 176 GLY A C 1
ATOM 1378 O O . GLY A 1 176 ? -18.340 -10.629 27.636 1.00 43.31 176 GLY A O 1
ATOM 1379 N N . PRO A 1 177 ? -18.830 -12.518 28.741 1.00 51.00 177 PRO A N 1
ATOM 1380 C CA . PRO A 1 177 ? -19.615 -13.089 27.643 1.00 51.00 177 PRO A CA 1
ATOM 1381 C C . PRO A 1 177 ? -20.914 -12.333 27.334 1.00 51.00 177 PRO A C 1
ATOM 1383 O O . PRO A 1 177 ? -21.299 -12.253 26.172 1.00 51.00 177 PRO A O 1
ATOM 1386 N N . ALA A 1 178 ? -21.593 -11.756 28.332 1.00 49.12 178 ALA A N 1
ATOM 1387 C CA . ALA A 1 178 ? -22.918 -11.147 28.154 1.00 49.12 178 ALA A CA 1
ATOM 1388 C C . ALA A 1 178 ? -22.889 -9.863 27.302 1.00 49.12 178 ALA A C 1
ATOM 1390 O O . ALA A 1 178 ? -23.641 -9.765 26.332 1.00 49.12 178 ALA A O 1
ATOM 1391 N N . ALA A 1 179 ? -21.970 -8.930 27.578 1.00 51.84 179 ALA A N 1
ATOM 1392 C CA . ALA A 1 179 ? -21.762 -7.730 26.763 1.00 51.84 179 ALA A CA 1
ATOM 1393 C C . ALA A 1 179 ? -21.338 -8.067 25.320 1.00 51.84 179 ALA A C 1
ATOM 1395 O O . ALA A 1 179 ? -21.815 -7.447 24.364 1.00 51.84 179 ALA A O 1
ATOM 1396 N N . LEU A 1 180 ? -20.491 -9.090 25.147 1.00 53.41 180 LEU A N 1
ATOM 1397 C CA . LEU A 1 180 ? -20.090 -9.606 23.838 1.00 53.41 180 LEU A CA 1
ATOM 1398 C C . LEU A 1 180 ? -21.285 -10.214 23.083 1.00 53.41 180 LEU A C 1
ATOM 1400 O O . LEU A 1 180 ? -21.505 -9.875 21.923 1.00 53.41 180 LEU A O 1
ATOM 1404 N N . LEU A 1 181 ? -22.106 -11.041 23.738 1.00 53.28 181 LEU A N 1
ATOM 1405 C CA . LEU A 1 181 ? -23.323 -11.632 23.165 1.00 53.28 181 LEU A CA 1
ATOM 1406 C C . LEU A 1 181 ? -24.378 -10.566 22.818 1.00 53.28 181 LEU A C 1
ATOM 1408 O O . LEU A 1 181 ? -24.975 -10.607 21.740 1.00 53.28 181 LEU A O 1
ATOM 1412 N N . ALA A 1 182 ? -24.557 -9.557 23.673 1.00 52.47 182 ALA A N 1
ATOM 1413 C CA . ALA A 1 182 ? -25.449 -8.423 23.428 1.00 52.47 182 ALA A CA 1
ATOM 1414 C C . ALA A 1 182 ? -24.964 -7.539 22.264 1.00 52.47 182 ALA A C 1
ATOM 1416 O O . ALA A 1 182 ? -25.769 -7.006 21.493 1.00 52.47 182 ALA A O 1
ATOM 1417 N N . ALA A 1 183 ? -23.647 -7.393 22.097 1.00 52.12 183 ALA A N 1
ATOM 1418 C CA . ALA A 1 183 ? -23.049 -6.706 20.959 1.00 52.12 183 ALA A CA 1
ATOM 1419 C C . ALA A 1 183 ? -23.177 -7.508 19.653 1.00 52.12 183 ALA A C 1
ATOM 1421 O O . ALA A 1 183 ? -23.515 -6.926 18.621 1.00 52.12 183 ALA A O 1
ATOM 1422 N N . LEU A 1 184 ? -22.990 -8.831 19.701 1.00 50.62 184 LEU A N 1
ATOM 1423 C CA . LEU A 1 184 ? -23.157 -9.742 18.561 1.00 50.62 184 LEU A CA 1
ATOM 1424 C C . LEU A 1 184 ? -24.599 -9.771 18.028 1.00 50.62 184 LEU A C 1
ATOM 1426 O O . LEU A 1 184 ? -24.800 -9.960 16.828 1.00 50.62 184 LEU A O 1
ATOM 1430 N N . GLY A 1 185 ? -25.593 -9.525 18.889 1.00 44.94 185 GLY A N 1
ATOM 1431 C CA . GLY A 1 185 ? -27.009 -9.419 18.521 1.00 44.94 185 GLY A CA 1
ATOM 1432 C C . GLY A 1 185 ? -27.429 -8.101 17.846 1.00 44.94 185 GLY A C 1
ATOM 1433 O O . GLY A 1 185 ? -28.588 -7.969 17.446 1.00 44.94 185 GLY A O 1
ATOM 1434 N N . ARG A 1 186 ? -26.540 -7.100 17.705 1.00 54.34 186 ARG A N 1
ATOM 1435 C CA . ARG A 1 186 ? -26.868 -5.840 17.007 1.00 54.34 186 ARG A CA 1
ATOM 1436 C C . ARG A 1 186 ? -27.006 -6.076 15.497 1.00 54.34 186 ARG A C 1
ATOM 1438 O O . ARG A 1 186 ? -26.204 -6.772 14.883 1.00 54.34 186 ARG A O 1
ATOM 1445 N N . ALA A 1 187 ? -28.040 -5.477 14.896 1.00 40.16 187 ALA A N 1
ATOM 1446 C CA . ALA A 1 187 ? -28.389 -5.657 13.486 1.00 40.16 187 ALA A CA 1
ATOM 1447 C C . ALA A 1 187 ? -27.175 -5.466 12.556 1.00 40.16 187 ALA A C 1
ATOM 1449 O O . ALA A 1 187 ? -26.524 -4.421 12.575 1.00 40.16 187 ALA A O 1
ATOM 1450 N N . ARG A 1 188 ? -26.889 -6.474 11.722 1.00 55.12 188 ARG A N 1
ATOM 1451 C CA . ARG A 1 188 ? -25.827 -6.443 10.705 1.00 55.12 188 ARG A CA 1
ATOM 1452 C C . ARG A 1 188 ? -26.210 -5.448 9.604 1.00 55.12 188 ARG A C 1
ATOM 1454 O O . ARG A 1 188 ? -26.962 -5.779 8.696 1.00 55.12 188 ARG A O 1
ATOM 1461 N N . THR A 1 189 ? -25.698 -4.223 9.672 1.00 53.16 189 THR A N 1
ATOM 1462 C CA . THR A 1 189 ? -26.056 -3.099 8.782 1.00 53.16 189 THR A CA 1
ATOM 1463 C C . THR A 1 189 ? -25.419 -3.157 7.384 1.00 53.16 189 THR A C 1
ATOM 1465 O O . THR A 1 189 ? -25.245 -2.127 6.739 1.00 53.16 189 THR A O 1
ATOM 1468 N N . GLY A 1 190 ? -25.039 -4.339 6.884 1.00 53.47 190 GLY A N 1
ATOM 1469 C CA . GLY A 1 190 ? -24.342 -4.483 5.594 1.00 53.47 190 GLY A CA 1
ATOM 1470 C C . GLY A 1 190 ? -22.985 -3.758 5.511 1.00 53.47 190 GLY A C 1
ATOM 1471 O O . GLY A 1 190 ? -22.395 -3.704 4.437 1.00 53.47 190 GLY A O 1
ATOM 1472 N N . ARG A 1 191 ? -22.490 -3.204 6.627 1.00 58.00 191 ARG A N 1
ATOM 1473 C CA . ARG A 1 191 ? -21.193 -2.533 6.812 1.00 58.00 191 ARG A CA 1
ATOM 1474 C C . ARG A 1 191 ? -20.550 -3.013 8.112 1.00 58.00 191 ARG A C 1
ATOM 1476 O O . ARG A 1 191 ? -21.263 -3.426 9.028 1.00 58.00 191 ARG A O 1
ATOM 1483 N N . MET A 1 192 ? -19.220 -2.964 8.196 1.00 65.12 192 MET A N 1
ATOM 1484 C CA . MET A 1 192 ? -18.509 -3.318 9.424 1.00 65.12 192 MET A CA 1
ATOM 1485 C C . MET A 1 192 ? -18.667 -2.194 10.456 1.00 65.12 192 MET A C 1
ATOM 1487 O O . MET A 1 192 ? -18.407 -1.033 10.147 1.00 65.12 192 MET A O 1
ATOM 1491 N N . GLY A 1 193 ? -19.084 -2.542 11.675 1.00 67.75 193 GLY A N 1
ATOM 1492 C CA . GLY A 1 193 ? -19.015 -1.646 12.832 1.00 67.75 193 GLY A CA 1
ATOM 1493 C C . GLY A 1 193 ? -17.652 -1.716 13.523 1.00 67.75 193 GLY A C 1
ATOM 1494 O O . GLY A 1 193 ? -16.945 -2.721 13.399 1.00 67.75 193 GLY A O 1
ATOM 1495 N N . ASP A 1 194 ? -17.293 -0.664 14.261 1.00 71.06 194 ASP A N 1
ATOM 1496 C CA . ASP A 1 194 ? -16.157 -0.729 15.182 1.00 71.06 194 ASP A CA 1
ATOM 1497 C C . ASP A 1 194 ? -16.399 -1.754 16.302 1.00 71.06 194 ASP A C 1
ATOM 1499 O O . ASP A 1 194 ? -17.524 -2.212 16.516 1.00 71.06 194 ASP A O 1
ATOM 1503 N N . ILE A 1 195 ? -15.315 -2.177 16.954 1.00 80.94 195 ILE A N 1
ATOM 1504 C CA . ILE A 1 195 ? -15.333 -3.285 17.919 1.00 80.94 195 ILE A CA 1
ATOM 1505 C C . ILE A 1 195 ? -14.879 -2.842 19.301 1.00 80.94 195 ILE A C 1
ATOM 1507 O O . ILE A 1 195 ? -14.629 -3.687 20.148 1.00 80.94 195 ILE A O 1
ATOM 1511 N N . VAL A 1 196 ? -14.719 -1.533 19.514 1.00 82.00 196 VAL A N 1
ATOM 1512 C CA . VAL A 1 196 ? -14.007 -0.972 20.670 1.00 82.00 196 VAL A CA 1
ATOM 1513 C C . VAL A 1 196 ? -14.615 -1.447 21.990 1.00 82.00 196 VAL A C 1
ATOM 1515 O O . VAL A 1 196 ? -13.889 -1.768 22.916 1.00 82.00 196 VAL A O 1
ATOM 1518 N N . ASP A 1 197 ? -15.937 -1.584 22.054 1.00 76.69 197 ASP A N 1
ATOM 1519 C CA . ASP A 1 197 ? -16.661 -2.074 23.233 1.00 76.69 197 ASP A CA 1
ATOM 1520 C C . ASP A 1 197 ? -16.489 -3.581 23.512 1.00 76.69 197 ASP A C 1
ATOM 1522 O O . ASP A 1 197 ? -16.847 -4.050 24.591 1.00 76.69 197 ASP A O 1
ATOM 1526 N N . THR A 1 198 ? -15.949 -4.334 22.553 1.00 77.38 198 THR A N 1
ATOM 1527 C CA . THR A 1 198 ? -15.857 -5.802 22.551 1.00 77.38 198 THR A CA 1
ATOM 1528 C C . THR A 1 198 ? -14.446 -6.332 22.294 1.00 77.38 198 THR A C 1
ATOM 1530 O O . THR A 1 198 ? -14.275 -7.548 22.152 1.00 77.38 198 THR A O 1
ATOM 1533 N N . ILE A 1 199 ? -13.431 -5.457 22.252 1.00 82.12 199 ILE A N 1
ATOM 1534 C CA . ILE A 1 199 ? -12.026 -5.857 22.099 1.00 82.12 199 ILE A CA 1
ATOM 1535 C C . ILE A 1 199 ? -11.656 -6.817 23.230 1.00 82.12 199 ILE A C 1
ATOM 1537 O O . ILE A 1 199 ? -11.800 -6.505 24.411 1.00 82.12 199 ILE A O 1
ATOM 1541 N N . GLN A 1 200 ? -11.152 -7.987 22.851 1.00 83.19 200 GLN A N 1
ATOM 1542 C CA . GLN A 1 200 ? -10.659 -8.991 23.792 1.00 83.19 200 GLN A CA 1
ATOM 1543 C C . GLN A 1 200 ? -9.194 -8.739 24.160 1.00 83.19 200 GLN A C 1
ATOM 1545 O O . GLN A 1 200 ? -8.461 -8.086 23.417 1.00 83.19 200 GLN A O 1
ATOM 1550 N N . ARG A 1 201 ? -8.727 -9.332 25.265 1.00 85.56 201 ARG A N 1
ATOM 1551 C CA . ARG A 1 201 ? -7.332 -9.201 25.722 1.00 85.56 201 ARG A CA 1
ATOM 1552 C C . ARG A 1 201 ? -6.308 -9.562 24.636 1.00 85.56 201 ARG A C 1
ATOM 1554 O O . ARG A 1 201 ? -5.419 -8.762 24.363 1.00 85.56 201 ARG A O 1
ATOM 1561 N N . GLU A 1 202 ? -6.463 -10.717 23.973 1.00 87.12 202 GLU A N 1
ATOM 1562 C CA . GLU A 1 202 ? -5.549 -11.147 22.892 1.00 87.12 202 GLU A CA 1
ATOM 1563 C C . GLU A 1 202 ? -5.534 -10.156 21.712 1.00 87.12 202 GLU A C 1
ATOM 1565 O O . GLU A 1 202 ? -4.501 -9.922 21.087 1.00 87.12 202 GLU A O 1
ATOM 1570 N N . GLN A 1 203 ? -6.671 -9.514 21.435 1.00 89.81 203 GLN A N 1
ATOM 1571 C CA . GLN A 1 203 ? -6.802 -8.524 20.373 1.00 89.81 203 GLN A CA 1
ATOM 1572 C C . GLN A 1 203 ? -6.147 -7.196 20.767 1.00 89.81 203 GLN A C 1
ATOM 1574 O O . GLN A 1 203 ? -5.457 -6.598 19.942 1.00 89.81 203 GLN A O 1
ATOM 1579 N N . ASP A 1 204 ? -6.309 -6.743 22.015 1.00 91.50 204 ASP A N 1
ATOM 1580 C CA . ASP A 1 204 ? -5.671 -5.519 22.512 1.00 91.50 204 ASP A CA 1
ATOM 1581 C C . ASP A 1 204 ? -4.135 -5.645 22.556 1.00 91.50 204 ASP A C 1
ATOM 1583 O O . ASP A 1 204 ? -3.427 -4.695 22.216 1.00 91.50 204 ASP A O 1
ATOM 1587 N N . GLU A 1 205 ? -3.596 -6.824 22.888 1.00 91.62 205 GLU A N 1
ATOM 1588 C CA . GLU A 1 205 ? -2.154 -7.120 22.803 1.00 91.62 205 GLU A CA 1
ATOM 1589 C C . GLU A 1 205 ? -1.606 -6.911 21.379 1.00 91.62 205 GLU A C 1
ATOM 1591 O O . GLU A 1 205 ? -0.585 -6.241 21.171 1.00 91.62 205 GLU A O 1
ATOM 1596 N N . ILE A 1 206 ? -2.332 -7.402 20.372 1.00 92.94 206 ILE A N 1
ATOM 1597 C CA . ILE A 1 206 ? -2.000 -7.208 18.955 1.00 92.94 206 ILE A CA 1
ATOM 1598 C C . ILE A 1 206 ? -2.142 -5.732 18.564 1.00 92.94 206 ILE A C 1
ATOM 1600 O O . ILE A 1 206 ? -1.248 -5.171 17.925 1.00 92.94 206 ILE A O 1
ATOM 1604 N N . ILE A 1 207 ? -3.236 -5.074 18.957 1.00 94.12 207 ILE A N 1
ATOM 1605 C CA . ILE A 1 207 ? -3.510 -3.669 18.625 1.00 94.12 207 ILE A CA 1
ATOM 1606 C C . ILE A 1 207 ? -2.398 -2.761 19.148 1.00 94.12 207 ILE A C 1
ATOM 1608 O O . ILE A 1 207 ? -1.886 -1.941 18.385 1.00 94.12 207 ILE A O 1
ATOM 1612 N N . ARG A 1 208 ? -1.960 -2.948 20.399 1.00 94.19 208 ARG A N 1
ATOM 1613 C CA . ARG A 1 208 ? -0.975 -2.067 21.047 1.00 94.19 208 ARG A CA 1
ATOM 1614 C C . ARG A 1 208 ? 0.489 -2.431 20.799 1.00 94.19 208 ARG A C 1
ATOM 1616 O O . ARG A 1 208 ? 1.372 -1.732 21.291 1.00 94.19 208 ARG A O 1
ATOM 1623 N N . THR A 1 209 ? 0.770 -3.487 20.032 1.00 94.62 209 THR A N 1
ATOM 1624 C CA . THR A 1 209 ? 2.147 -3.860 19.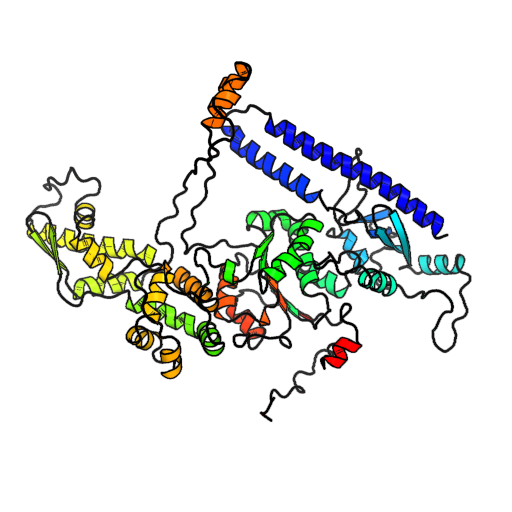659 1.00 94.62 209 THR A CA 1
ATOM 1625 C C . THR A 1 209 ? 2.879 -2.675 18.993 1.00 94.62 209 THR A C 1
ATOM 1627 O O . THR A 1 209 ? 2.283 -1.929 18.216 1.00 94.62 209 THR A O 1
ATOM 1630 N N . ASP A 1 210 ? 4.175 -2.497 19.261 1.00 92.50 210 ASP A N 1
ATOM 1631 C CA . ASP A 1 210 ? 4.956 -1.351 18.763 1.00 92.50 210 ASP A CA 1
ATOM 1632 C C . ASP A 1 210 ? 4.914 -1.197 17.225 1.00 92.50 210 ASP A C 1
ATOM 1634 O O . ASP A 1 210 ? 4.727 -2.169 16.484 1.00 92.50 210 ASP A O 1
ATOM 1638 N N . LEU A 1 211 ? 5.085 0.035 16.729 1.00 92.06 211 LEU A N 1
ATOM 1639 C CA . LEU A 1 211 ? 5.090 0.340 15.295 1.00 92.06 211 LEU A CA 1
ATOM 1640 C C . LEU A 1 211 ? 6.240 -0.355 14.553 1.00 92.06 211 LEU A C 1
ATOM 1642 O O . LEU A 1 211 ? 6.078 -0.755 13.406 1.00 92.06 211 LEU A O 1
ATOM 1646 N N . ASN A 1 212 ? 7.425 -0.494 15.141 1.00 88.25 212 ASN A N 1
ATOM 1647 C CA . ASN A 1 212 ? 8.642 -0.836 14.407 1.00 88.25 212 ASN A CA 1
ATOM 1648 C C . ASN A 1 212 ? 8.814 -2.346 14.131 1.00 88.25 212 ASN A C 1
ATOM 1650 O O . ASN A 1 212 ? 9.940 -2.837 14.096 1.00 88.25 212 ASN A O 1
ATOM 1654 N N . THR A 1 213 ? 7.731 -3.076 13.862 1.00 90.25 213 THR A N 1
ATOM 1655 C CA . THR A 1 213 ? 7.726 -4.531 13.631 1.00 90.25 213 THR A CA 1
ATOM 1656 C C . THR A 1 213 ? 6.979 -4.933 12.352 1.00 90.25 213 THR A C 1
ATOM 1658 O O . THR A 1 213 ? 6.250 -4.128 11.769 1.00 90.25 213 THR A O 1
ATOM 1661 N N . ILE A 1 214 ? 7.155 -6.189 11.933 1.00 91.56 214 ILE A N 1
ATOM 1662 C CA . ILE A 1 214 ? 6.199 -6.880 11.063 1.00 91.56 214 ILE A CA 1
ATOM 1663 C C . ILE A 1 214 ? 5.377 -7.810 11.935 1.00 91.56 214 ILE A C 1
ATOM 1665 O O . ILE A 1 214 ? 5.913 -8.754 12.511 1.00 91.56 214 ILE A O 1
ATOM 1669 N N . LEU A 1 215 ? 4.085 -7.527 12.031 1.00 94.44 215 LEU A N 1
ATOM 1670 C CA . LEU A 1 215 ? 3.144 -8.325 12.793 1.00 94.44 215 LEU A CA 1
ATOM 1671 C C . LEU A 1 215 ? 2.326 -9.178 11.832 1.00 94.44 215 LEU A C 1
ATOM 1673 O O . LEU A 1 215 ? 1.590 -8.638 11.012 1.00 94.44 215 LEU A O 1
ATOM 1677 N N . LEU A 1 216 ? 2.468 -10.493 11.935 1.00 94.69 216 LEU A N 1
ATOM 1678 C CA . LEU A 1 216 ? 1.650 -11.456 11.218 1.00 94.69 216 LEU A CA 1
ATOM 1679 C C . LEU A 1 216 ? 0.558 -11.965 12.159 1.00 94.69 216 LEU A C 1
ATOM 1681 O O . LEU A 1 216 ? 0.864 -12.608 13.161 1.00 94.69 216 LEU A O 1
ATOM 1685 N N . VAL A 1 217 ? -0.696 -11.678 11.827 1.00 94.06 217 VAL A N 1
ATOM 1686 C CA . VAL A 1 217 ? -1.874 -12.086 12.591 1.00 94.06 217 VAL A CA 1
ATOM 1687 C C . VAL A 1 217 ? -2.627 -13.150 11.807 1.00 94.06 217 VAL A C 1
ATOM 1689 O O . VAL A 1 217 ? -3.269 -12.856 10.797 1.00 94.06 217 VAL A O 1
ATOM 1692 N N . GLN A 1 218 ? -2.564 -14.385 12.289 1.00 92.50 218 GLN A N 1
ATOM 1693 C CA . GLN A 1 218 ? -3.335 -15.499 11.748 1.00 92.50 218 GLN A CA 1
ATOM 1694 C C . GLN A 1 218 ? -4.541 -15.791 12.643 1.00 92.50 218 GLN A C 1
ATOM 1696 O O . GLN A 1 218 ? -4.499 -15.563 13.843 1.00 92.50 218 GLN A O 1
ATOM 1701 N N . GLY A 1 219 ? -5.634 -16.301 12.089 1.00 87.19 219 GLY A N 1
ATOM 1702 C CA . GLY A 1 219 ? -6.782 -16.753 12.876 1.00 87.19 219 GLY A CA 1
ATOM 1703 C C . GLY A 1 219 ? -7.898 -17.287 11.992 1.00 87.19 219 GLY A C 1
ATOM 1704 O O . GLY A 1 219 ? -7.984 -16.902 10.831 1.00 87.19 219 GLY A O 1
ATOM 1705 N N . GLY A 1 220 ? -8.776 -18.129 12.534 1.00 78.50 220 GLY A N 1
ATOM 1706 C CA . GLY A 1 220 ? -9.899 -18.709 11.785 1.00 78.50 220 GLY A CA 1
ATOM 1707 C C . GLY A 1 220 ? -10.988 -17.696 11.384 1.00 78.50 220 GLY A C 1
ATOM 1708 O O . GLY A 1 220 ? -10.874 -16.491 11.659 1.00 78.50 220 GLY A O 1
ATOM 1709 N N . PRO A 1 221 ? -12.074 -18.139 10.725 1.00 76.12 221 PRO A N 1
ATOM 1710 C CA . PRO A 1 221 ? -13.226 -17.286 10.460 1.00 76.12 221 PRO A CA 1
ATOM 1711 C C . PRO A 1 221 ? -13.857 -16.807 11.769 1.00 76.12 221 PRO A C 1
ATOM 1713 O O . PRO A 1 221 ? -14.007 -17.568 12.722 1.00 76.12 221 PRO A O 1
ATOM 1716 N N . GLY A 1 222 ? -14.262 -15.539 11.812 1.00 74.56 222 GLY A N 1
ATOM 1717 C CA . GLY A 1 222 ? -15.009 -14.983 12.945 1.00 74.56 222 GLY A CA 1
ATOM 1718 C C . GLY A 1 222 ? -14.187 -14.587 14.180 1.00 74.56 222 GLY A C 1
ATOM 1719 O O . GLY A 1 222 ? -14.769 -14.087 15.142 1.00 74.56 222 GLY A O 1
ATOM 1720 N N . THR A 1 223 ? -12.856 -14.705 14.137 1.00 80.12 223 THR A N 1
ATOM 1721 C CA . THR A 1 223 ? -11.934 -14.255 15.207 1.00 80.12 223 THR A CA 1
ATOM 1722 C C . THR A 1 223 ? -11.719 -12.734 15.249 1.00 80.12 223 THR A C 1
ATOM 1724 O O . THR A 1 223 ? -11.111 -12.202 16.172 1.00 80.12 223 THR A O 1
ATOM 1727 N N . GLY A 1 224 ? -12.219 -11.997 14.249 1.00 83.50 224 GLY A N 1
ATOM 1728 C CA . GLY A 1 224 ? -12.142 -10.532 14.209 1.00 83.50 224 GLY A CA 1
ATOM 1729 C C . GLY A 1 224 ? -10.851 -9.950 13.623 1.00 83.50 224 GLY A C 1
ATOM 1730 O O . GLY A 1 224 ? -10.686 -8.737 13.678 1.00 83.50 224 GLY A O 1
ATOM 1731 N N . LYS A 1 225 ? -9.985 -10.770 13.013 1.00 90.44 225 LYS A N 1
ATOM 1732 C CA . LYS A 1 225 ? -8.756 -10.400 12.275 1.00 90.44 225 LYS A CA 1
ATOM 1733 C C . LYS A 1 225 ? -8.752 -9.002 11.630 1.00 90.44 225 LYS A C 1
ATOM 1735 O O . LYS A 1 225 ? -7.984 -8.138 12.044 1.00 90.44 225 LYS A O 1
ATOM 1740 N N . THR A 1 226 ? -9.635 -8.761 10.660 1.00 89.25 226 THR A N 1
ATOM 1741 C CA . THR A 1 226 ? -9.755 -7.470 9.960 1.00 89.25 226 THR A CA 1
ATOM 1742 C C . THR A 1 226 ? -10.008 -6.316 10.924 1.00 89.25 226 THR A C 1
ATOM 1744 O O . THR A 1 226 ? -9.376 -5.267 10.834 1.00 89.25 226 THR A O 1
ATOM 1747 N N . ALA A 1 227 ? -10.925 -6.501 11.877 1.00 88.50 227 ALA A N 1
ATOM 1748 C CA . ALA A 1 227 ? -11.243 -5.464 12.845 1.00 88.50 227 ALA A CA 1
ATOM 1749 C C . ALA A 1 227 ? -10.026 -5.152 13.722 1.00 88.50 227 ALA A C 1
ATOM 1751 O O . ALA A 1 227 ? -9.696 -3.982 13.887 1.00 88.50 227 ALA A O 1
ATOM 1752 N N . VAL A 1 228 ? -9.310 -6.175 14.194 1.00 91.31 228 VAL A N 1
ATOM 1753 C CA . VAL A 1 228 ? -8.049 -6.018 14.937 1.00 91.31 228 VAL A CA 1
ATOM 1754 C C . VAL A 1 228 ? -7.024 -5.230 14.117 1.00 91.31 228 VAL A C 1
ATOM 1756 O O . VAL A 1 228 ? -6.414 -4.299 14.637 1.00 91.31 228 VAL A O 1
ATOM 1759 N N . ALA A 1 229 ? -6.884 -5.526 12.822 1.00 93.25 229 ALA A N 1
ATOM 1760 C CA . ALA A 1 229 ? -5.975 -4.823 11.915 1.00 93.25 229 ALA A CA 1
ATOM 1761 C C . ALA A 1 229 ? -6.299 -3.323 11.789 1.00 93.25 229 ALA A C 1
ATOM 1763 O O . ALA A 1 229 ? -5.409 -2.473 11.854 1.00 93.25 229 ALA A O 1
ATOM 1764 N N . LEU A 1 230 ? -7.584 -2.989 11.643 1.00 92.12 230 LEU A N 1
ATOM 1765 C CA . LEU A 1 230 ? -8.051 -1.605 11.523 1.00 92.12 230 LEU A CA 1
ATOM 1766 C C . LEU A 1 230 ? -7.911 -0.841 12.842 1.00 92.12 230 LEU A C 1
ATOM 1768 O O . LEU A 1 230 ? -7.429 0.289 12.855 1.00 92.12 230 LEU A O 1
ATOM 1772 N N . HIS A 1 231 ? -8.259 -1.465 13.966 1.00 91.56 231 HIS A N 1
ATOM 1773 C CA . HIS A 1 231 ? -8.109 -0.844 15.283 1.00 91.56 231 HIS A CA 1
ATOM 1774 C C . HIS A 1 231 ? -6.630 -0.666 15.642 1.00 91.56 231 HIS A C 1
ATOM 1776 O O . HIS A 1 231 ? -6.255 0.344 16.232 1.00 91.56 231 HIS A O 1
ATOM 1782 N N . ARG A 1 232 ? -5.761 -1.580 15.196 1.00 94.56 232 ARG A N 1
ATOM 1783 C CA . ARG A 1 232 ? -4.309 -1.402 15.252 1.00 94.56 232 ARG A CA 1
ATOM 1784 C C . ARG A 1 232 ? -3.856 -0.188 14.446 1.00 94.56 232 ARG A C 1
ATOM 1786 O O . ARG A 1 232 ? -3.105 0.623 14.973 1.00 94.56 232 ARG A O 1
ATOM 1793 N N . ALA A 1 233 ? -4.315 -0.024 13.205 1.00 93.75 233 ALA A N 1
ATOM 1794 C CA . ALA A 1 233 ? -3.979 1.154 12.401 1.00 93.75 233 ALA A CA 1
ATOM 1795 C C . ALA A 1 233 ? -4.378 2.465 13.101 1.00 93.75 233 ALA A C 1
ATOM 1797 O O . ALA A 1 233 ? -3.575 3.397 13.140 1.00 93.75 233 ALA A O 1
ATOM 1798 N N . ALA A 1 234 ? -5.569 2.503 13.707 1.00 91.00 234 ALA A N 1
ATOM 1799 C CA . ALA A 1 234 ? -6.034 3.630 14.514 1.00 91.00 234 ALA A CA 1
ATOM 1800 C C . ALA A 1 234 ? -5.123 3.883 15.733 1.00 91.00 234 ALA A C 1
ATOM 1802 O O . ALA A 1 234 ? -4.575 4.970 15.917 1.00 91.00 234 ALA A O 1
ATOM 1803 N N . TYR A 1 235 ? -4.841 2.848 16.529 1.00 93.00 235 TYR A N 1
ATOM 1804 C CA . TYR A 1 235 ? -3.915 2.962 17.659 1.00 93.00 235 TYR A CA 1
ATOM 1805 C C . TYR A 1 235 ? -2.534 3.492 17.242 1.00 93.00 235 TYR A C 1
ATOM 1807 O O . TYR A 1 235 ? -1.964 4.345 17.925 1.00 93.00 235 TYR A O 1
ATOM 1815 N N . LEU A 1 236 ? -1.993 3.018 16.115 1.00 93.69 236 LEU A N 1
ATOM 1816 C CA . LEU A 1 236 ? -0.698 3.467 15.612 1.00 93.69 236 LEU A CA 1
ATOM 1817 C C . LEU A 1 236 ? -0.732 4.939 15.176 1.00 93.69 236 LEU A C 1
ATOM 1819 O O . LEU A 1 236 ? 0.219 5.668 15.456 1.00 93.69 236 LEU A O 1
ATOM 1823 N N . LEU A 1 237 ? -1.815 5.390 14.535 1.00 89.50 237 LEU A N 1
ATOM 1824 C CA . LEU A 1 237 ? -2.006 6.793 14.154 1.00 89.50 237 LEU A CA 1
ATOM 1825 C C . LEU A 1 237 ? -2.156 7.720 15.357 1.00 89.50 237 LEU A C 1
ATOM 1827 O O . LEU A 1 237 ? -1.654 8.840 15.314 1.00 89.50 237 LEU A O 1
ATOM 1831 N N . TYR A 1 238 ? -2.759 7.246 16.443 1.00 89.12 238 TYR A N 1
ATOM 1832 C CA . TYR A 1 238 ? -2.818 7.980 17.702 1.00 89.12 238 TYR A CA 1
ATOM 1833 C C . TYR A 1 238 ? -1.454 8.042 18.399 1.00 89.12 238 TYR A C 1
ATOM 1835 O O . TYR A 1 238 ? -0.937 9.125 18.674 1.00 89.12 238 TYR A O 1
ATOM 1843 N N . THR A 1 239 ? -0.837 6.884 18.640 1.00 91.00 239 THR A N 1
ATOM 1844 C CA . THR A 1 239 ? 0.387 6.764 19.449 1.00 91.00 239 THR A CA 1
ATOM 1845 C C . THR A 1 239 ? 1.623 7.300 18.723 1.00 91.00 239 THR A C 1
ATOM 1847 O O . THR A 1 239 ? 2.488 7.921 19.339 1.00 91.00 239 THR A O 1
ATOM 1850 N N . TYR A 1 240 ? 1.708 7.115 17.402 1.00 91.25 240 TYR A N 1
ATOM 1851 C CA . TYR A 1 240 ? 2.861 7.502 16.578 1.00 91.25 240 TYR A CA 1
ATOM 1852 C C . TYR A 1 240 ? 2.519 8.590 15.552 1.00 91.25 240 TYR A C 1
ATOM 1854 O O . TYR A 1 240 ? 3.175 8.682 14.508 1.00 91.25 240 TYR A O 1
ATOM 1862 N N . ARG A 1 241 ? 1.531 9.443 15.856 1.00 85.69 241 ARG A N 1
ATOM 1863 C CA . ARG A 1 241 ? 1.000 10.485 14.961 1.00 85.69 241 ARG A CA 1
ATOM 1864 C C . ARG A 1 241 ? 2.081 11.283 14.237 1.00 85.69 241 ARG A C 1
ATOM 1866 O O . ARG A 1 241 ? 2.139 11.283 13.012 1.00 85.69 241 ARG A O 1
ATOM 1873 N N . ALA A 1 242 ? 3.003 11.887 14.988 1.00 83.94 242 ALA A N 1
ATOM 1874 C CA . ALA A 1 242 ? 4.065 12.729 14.431 1.00 83.94 242 ALA A CA 1
ATOM 1875 C C . ALA A 1 242 ? 5.036 11.966 13.507 1.00 83.94 242 ALA A C 1
ATOM 1877 O O . ALA A 1 242 ? 5.691 12.558 12.647 1.00 83.94 242 ALA A O 1
ATOM 1878 N N . THR A 1 243 ? 5.181 10.654 13.694 1.00 87.44 243 THR A N 1
ATOM 1879 C CA . THR A 1 243 ? 6.013 9.802 12.835 1.00 87.44 243 THR A CA 1
ATOM 1880 C C . THR A 1 243 ? 5.265 9.429 11.565 1.00 87.44 243 THR A C 1
ATOM 1882 O O . THR A 1 243 ? 5.800 9.624 10.474 1.00 87.44 243 THR A O 1
ATOM 1885 N N . LEU A 1 244 ? 4.020 8.968 11.690 1.00 87.19 244 LEU A N 1
ATOM 1886 C CA . LEU A 1 244 ? 3.218 8.536 10.550 1.00 87.19 244 LEU A CA 1
ATOM 1887 C C . LEU A 1 244 ? 2.782 9.707 9.665 1.00 87.19 244 LEU A C 1
ATOM 1889 O O . LEU A 1 244 ? 2.845 9.575 8.450 1.00 87.19 244 LEU A O 1
ATOM 1893 N N . GLU A 1 245 ? 2.464 10.882 10.213 1.00 81.81 245 GLU A N 1
ATOM 1894 C CA . GLU A 1 245 ? 2.169 12.082 9.410 1.00 81.81 245 GLU A CA 1
ATOM 1895 C C . GLU A 1 245 ? 3.347 12.462 8.493 1.00 81.81 245 GLU A C 1
ATOM 1897 O O . GLU A 1 245 ? 3.150 12.788 7.322 1.00 81.81 245 GLU A O 1
ATOM 1902 N N . ARG A 1 246 ? 4.592 12.338 8.980 1.00 82.19 246 ARG A N 1
ATOM 1903 C CA . ARG A 1 246 ? 5.802 12.570 8.165 1.00 82.19 246 ARG A CA 1
ATOM 1904 C C . ARG A 1 246 ? 6.028 11.483 7.116 1.00 82.19 246 ARG A C 1
ATOM 1906 O O . ARG A 1 246 ? 6.534 11.780 6.037 1.00 82.19 246 ARG A O 1
ATOM 1913 N N . GLN A 1 247 ? 5.648 10.248 7.426 1.00 84.56 247 GLN A N 1
ATOM 1914 C CA . GLN A 1 247 ? 5.803 9.069 6.568 1.00 84.56 247 GLN A CA 1
ATOM 1915 C C . GLN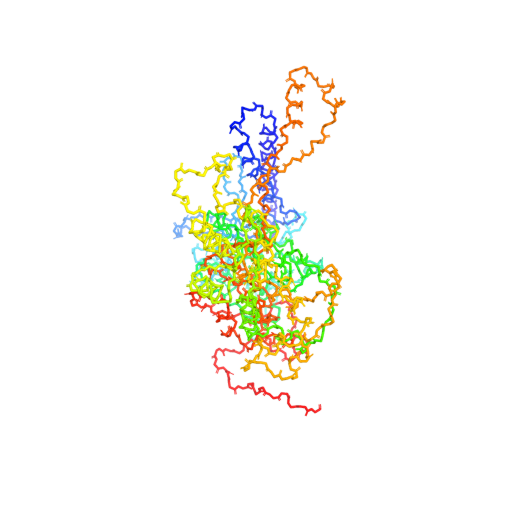 A 1 247 ? 4.538 8.773 5.744 1.00 84.56 247 GLN A C 1
ATOM 1917 O O . GLN A 1 247 ? 4.311 7.642 5.327 1.00 84.56 247 GLN A O 1
ATOM 1922 N N . ARG A 1 248 ? 3.692 9.784 5.503 1.00 82.88 248 ARG A N 1
ATOM 1923 C CA . ARG A 1 248 ? 2.487 9.684 4.657 1.00 82.88 248 ARG A CA 1
ATOM 1924 C C . ARG A 1 248 ? 1.444 8.658 5.127 1.00 82.88 248 ARG A C 1
ATOM 1926 O O . ARG A 1 248 ? 0.718 8.095 4.314 1.00 82.88 248 ARG A O 1
ATOM 1933 N N . GLY A 1 249 ? 1.335 8.463 6.434 1.00 88.31 249 GLY A N 1
ATOM 1934 C CA . GLY A 1 249 ? 0.237 7.754 7.082 1.00 88.31 249 GLY A CA 1
ATOM 1935 C C . GLY A 1 249 ? 0.293 6.235 6.942 1.00 88.31 249 GLY A C 1
ATOM 1936 O O . GLY A 1 249 ? 1.368 5.629 6.868 1.00 88.31 249 GLY A O 1
ATOM 1937 N N . VAL A 1 250 ? -0.894 5.628 6.945 1.00 92.00 250 VAL A N 1
ATOM 1938 C CA . VAL A 1 250 ? -1.093 4.175 6.887 1.00 92.00 250 VAL A CA 1
ATOM 1939 C C . VAL A 1 250 ? -1.772 3.792 5.575 1.00 92.00 250 VAL A C 1
ATOM 1941 O O . VAL A 1 250 ? -2.767 4.398 5.183 1.00 92.00 250 VAL A O 1
ATOM 1944 N N . LEU A 1 251 ? -1.261 2.761 4.907 1.00 95.00 251 LEU A N 1
ATOM 1945 C CA . LEU A 1 251 ? -1.912 2.136 3.756 1.00 95.00 251 LEU A CA 1
ATOM 1946 C C . LEU A 1 251 ? -2.629 0.867 4.210 1.00 95.00 251 LEU A C 1
ATOM 1948 O O . LEU A 1 251 ? -1.990 -0.008 4.779 1.00 95.00 251 LEU A O 1
ATOM 1952 N N . VAL A 1 252 ? -3.919 0.741 3.927 1.00 95.06 252 VAL A N 1
ATOM 1953 C CA . VAL A 1 252 ? -4.689 -0.484 4.160 1.00 95.06 252 VAL A CA 1
ATOM 1954 C C . VAL A 1 252 ? -5.055 -1.079 2.808 1.00 95.06 252 VAL A C 1
ATOM 1956 O O . VAL A 1 252 ? -5.729 -0.438 1.998 1.00 95.06 252 VAL A O 1
ATOM 1959 N N . VAL A 1 253 ? -4.593 -2.302 2.576 1.00 95.75 253 VAL A N 1
ATOM 1960 C CA . VAL A 1 253 ? -4.813 -3.063 1.351 1.00 95.75 253 VAL A CA 1
ATOM 1961 C C . VAL A 1 253 ? -5.766 -4.210 1.654 1.00 95.75 253 VAL A C 1
ATOM 1963 O O . VAL A 1 253 ? -5.453 -5.050 2.494 1.00 95.75 253 VAL A O 1
ATOM 1966 N N . GLY A 1 254 ? -6.910 -4.239 0.976 1.00 92.12 254 GLY A N 1
ATOM 1967 C CA . GLY A 1 254 ? -7.866 -5.342 1.070 1.00 92.12 254 GLY A CA 1
ATOM 1968 C C . GLY A 1 254 ? -8.052 -6.101 -0.249 1.00 92.12 254 GLY A C 1
ATOM 1969 O O . GLY A 1 254 ? -7.536 -5.679 -1.291 1.00 92.12 254 GLY A O 1
ATOM 1970 N N . PRO A 1 255 ? -8.818 -7.206 -0.215 1.00 86.69 255 PRO A N 1
ATOM 1971 C CA . PRO A 1 255 ? -8.961 -8.141 -1.330 1.00 86.69 255 PRO A CA 1
ATOM 1972 C C . PRO A 1 255 ? -9.717 -7.570 -2.534 1.00 86.69 255 PRO A C 1
ATOM 1974 O O . PRO A 1 255 ? -9.399 -7.901 -3.671 1.00 86.69 255 PRO A O 1
ATOM 1977 N N . ASN A 1 256 ? -10.737 -6.732 -2.318 1.00 85.31 256 ASN A N 1
ATOM 1978 C CA . ASN A 1 256 ? -11.555 -6.194 -3.408 1.00 85.31 256 ASN A CA 1
ATOM 1979 C C . ASN A 1 256 ? -12.259 -4.872 -3.033 1.00 85.31 256 ASN A C 1
ATOM 1981 O O . ASN A 1 256 ? -12.415 -4.573 -1.846 1.00 85.31 256 ASN A O 1
ATOM 1985 N N . PRO A 1 257 ? -12.739 -4.083 -4.016 1.00 85.56 257 PRO A N 1
ATOM 1986 C CA . PRO A 1 257 ? -13.342 -2.775 -3.749 1.00 85.56 257 PRO A CA 1
ATOM 1987 C C . PRO A 1 257 ? -14.635 -2.825 -2.918 1.00 85.56 257 PRO A C 1
ATOM 1989 O O . PRO A 1 257 ? -14.902 -1.902 -2.149 1.00 85.56 257 PRO A O 1
ATOM 1992 N N . VAL A 1 258 ? -15.431 -3.897 -3.032 1.00 83.31 258 VAL A N 1
ATOM 1993 C CA . VAL A 1 258 ? -16.666 -4.071 -2.239 1.00 83.31 258 VAL A CA 1
ATOM 1994 C C . VAL A 1 258 ? -16.322 -4.213 -0.759 1.00 83.31 258 VAL A C 1
ATOM 1996 O O . VAL A 1 258 ? -16.929 -3.557 0.086 1.00 83.31 258 VAL A O 1
ATOM 1999 N N . PHE A 1 259 ? -15.298 -5.008 -0.451 1.00 84.81 259 PHE A N 1
ATOM 2000 C CA . PHE A 1 259 ? -14.760 -5.151 0.893 1.00 84.81 259 PHE A CA 1
ATOM 2001 C C . PHE A 1 259 ? -14.207 -3.827 1.431 1.00 84.81 259 PHE A C 1
ATOM 2003 O O . PHE A 1 259 ? -14.500 -3.462 2.568 1.00 84.81 259 PHE A O 1
ATOM 2010 N N . MET A 1 260 ? -13.494 -3.054 0.604 1.00 86.62 260 MET A N 1
ATOM 2011 C CA . MET A 1 260 ? -13.026 -1.720 1.004 1.00 86.62 260 MET A CA 1
ATOM 2012 C C . MET A 1 260 ? -14.191 -0.787 1.360 1.00 86.62 260 MET A C 1
ATOM 2014 O O . MET A 1 260 ? -14.121 -0.063 2.352 1.00 86.62 260 MET A O 1
ATOM 2018 N N . GLY A 1 261 ? -15.294 -0.847 0.607 1.00 76.50 261 GLY A N 1
ATOM 2019 C CA . GLY A 1 261 ? -16.528 -0.127 0.933 1.00 76.50 261 GLY A CA 1
ATOM 2020 C C . GLY A 1 261 ? -17.211 -0.626 2.213 1.00 76.50 261 GLY A C 1
ATOM 2021 O O . GLY A 1 261 ? -17.781 0.172 2.957 1.00 76.50 261 GLY A O 1
ATOM 2022 N N . TYR A 1 262 ? -17.127 -1.929 2.500 1.00 76.00 262 TYR A N 1
ATOM 2023 C CA . TYR A 1 262 ? -17.660 -2.545 3.719 1.00 76.00 262 TYR A CA 1
ATOM 2024 C C . TYR A 1 262 ? -16.912 -2.095 4.985 1.00 76.00 262 TYR A C 1
ATOM 2026 O O . TYR A 1 262 ? -17.557 -1.815 5.999 1.00 76.00 262 TYR A O 1
ATOM 2034 N N . ILE A 1 263 ? -15.578 -1.986 4.928 1.00 78.75 263 ILE A N 1
ATOM 2035 C CA . ILE A 1 263 ? -14.740 -1.565 6.068 1.00 78.75 263 ILE A CA 1
ATOM 2036 C C . ILE A 1 263 ? -14.547 -0.049 6.176 1.00 78.75 263 ILE A C 1
ATOM 2038 O O . ILE A 1 263 ? -14.098 0.439 7.213 1.00 78.75 263 ILE A O 1
ATOM 2042 N N . GLY A 1 264 ? -14.880 0.705 5.125 1.00 74.88 264 GLY A N 1
ATOM 2043 C CA . GLY A 1 264 ? -14.547 2.126 4.998 1.00 74.88 264 GLY A CA 1
ATOM 2044 C C . GLY A 1 264 ? -15.081 3.032 6.108 1.00 74.88 264 GLY A C 1
ATOM 2045 O O . GLY A 1 264 ? -14.552 4.120 6.295 1.00 74.88 264 GLY A O 1
ATOM 2046 N N . ASN A 1 265 ? -16.074 2.579 6.878 1.00 74.69 265 ASN A N 1
ATOM 2047 C CA . ASN A 1 265 ? -16.670 3.344 7.973 1.00 74.69 265 ASN A CA 1
ATOM 2048 C C . ASN A 1 265 ? -15.999 3.136 9.340 1.00 74.69 265 ASN A C 1
ATOM 2050 O O . ASN A 1 265 ? -16.237 3.944 10.232 1.00 74.69 265 ASN A O 1
ATOM 2054 N N . VAL A 1 266 ? -15.172 2.097 9.513 1.00 79.88 266 VAL A N 1
ATOM 2055 C CA . VAL A 1 266 ? -14.591 1.746 10.823 1.00 79.88 266 VAL A CA 1
ATOM 2056 C C . VAL A 1 266 ? -13.564 2.782 11.275 1.00 79.88 266 VAL A C 1
ATOM 2058 O O . VAL A 1 266 ? -13.597 3.237 12.406 1.00 79.88 266 VAL A O 1
ATOM 2061 N N . LEU A 1 267 ? -12.640 3.182 10.401 1.00 79.19 267 LEU A N 1
ATOM 2062 C CA . LEU A 1 267 ? -11.596 4.147 10.764 1.00 79.19 267 LEU A CA 1
ATOM 2063 C C . LEU A 1 267 ? -12.137 5.580 10.933 1.00 79.19 267 LEU A C 1
ATOM 2065 O O . LEU A 1 267 ? -11.774 6.224 11.920 1.00 79.19 267 LEU A O 1
ATOM 2069 N N . PRO A 1 268 ? -13.049 6.074 10.067 1.00 74.06 268 PRO A N 1
ATOM 2070 C CA . PRO A 1 268 ? -13.722 7.347 10.306 1.00 74.06 268 PRO A CA 1
ATOM 2071 C C . PRO A 1 268 ? -14.519 7.380 11.612 1.00 74.06 268 PRO A C 1
ATOM 2073 O O . PRO A 1 268 ? -14.462 8.381 12.318 1.00 74.06 268 PRO A O 1
ATOM 2076 N N . SER A 1 269 ? -15.212 6.296 11.995 1.00 70.12 269 SER A N 1
ATOM 2077 C CA . SER A 1 269 ? -15.952 6.266 13.269 1.00 70.12 269 SER A CA 1
ATOM 2078 C C . SER A 1 269 ? -15.044 6.303 14.507 1.00 70.12 269 SER A C 1
ATOM 2080 O O . SER A 1 269 ? -15.516 6.615 15.600 1.00 70.12 269 SER A O 1
ATOM 2082 N N . LEU A 1 270 ? -13.744 6.037 14.337 1.00 70.69 270 LEU A N 1
ATOM 2083 C CA . LEU A 1 270 ? -12.691 6.180 15.352 1.00 70.69 270 LEU A CA 1
ATOM 2084 C C . LEU A 1 270 ? -11.988 7.556 15.304 1.00 70.69 270 LEU A C 1
ATOM 2086 O O . LEU A 1 270 ? -11.045 7.807 16.062 1.00 70.69 270 LEU A O 1
ATOM 2090 N N . GLY A 1 271 ? -12.438 8.451 14.416 1.00 64.44 271 GLY A N 1
ATOM 2091 C CA . GLY A 1 271 ? -11.904 9.801 14.241 1.00 64.44 271 GLY A CA 1
ATOM 2092 C C . GLY A 1 271 ? -10.540 9.847 13.546 1.00 64.44 271 GLY A C 1
ATOM 2093 O O . GLY A 1 271 ? -9.781 10.793 13.764 1.00 64.44 271 GLY A O 1
ATOM 2094 N N . GLU A 1 272 ? -10.175 8.836 12.754 1.00 76.25 272 GLU A N 1
ATOM 2095 C CA . GLU A 1 272 ? -8.854 8.775 12.118 1.00 76.25 272 GLU A CA 1
ATOM 2096 C C . GLU A 1 272 ? -8.816 9.434 10.739 1.00 76.25 272 GLU A C 1
ATOM 2098 O O . GLU A 1 272 ? -9.576 9.085 9.837 1.00 76.25 272 GLU A O 1
ATOM 2103 N N . SER A 1 273 ? -7.842 10.328 10.552 1.00 64.00 273 SER A N 1
ATOM 2104 C CA . SER A 1 273 ? -7.462 10.905 9.258 1.00 64.00 273 SER A CA 1
ATOM 2105 C C . SER A 1 273 ? -6.020 10.494 8.925 1.00 64.00 273 SER A C 1
ATOM 2107 O O . SER A 1 273 ? -5.176 10.389 9.810 1.00 64.00 273 SER A O 1
ATOM 2109 N N . GLY A 1 274 ? -5.722 10.207 7.652 1.00 71.12 274 GLY A N 1
ATOM 2110 C CA . GLY A 1 274 ? -4.390 9.734 7.231 1.00 71.12 274 GLY A CA 1
ATOM 2111 C C . GLY A 1 274 ? -4.273 8.227 6.968 1.00 71.12 274 GLY A C 1
ATOM 2112 O O . GLY A 1 274 ? -3.160 7.692 6.951 1.00 71.12 274 GLY A O 1
ATOM 2113 N N . VAL A 1 275 ? -5.398 7.548 6.725 1.00 83.62 275 VAL A N 1
ATOM 2114 C CA . VAL A 1 275 ? -5.418 6.183 6.183 1.00 83.62 275 VAL A CA 1
ATOM 2115 C C . VAL A 1 275 ? -5.809 6.207 4.711 1.00 83.62 275 VAL A C 1
ATOM 2117 O O . VAL A 1 275 ? -6.806 6.818 4.336 1.00 83.62 275 VAL A O 1
ATOM 2120 N N . THR A 1 276 ? -5.046 5.506 3.876 1.00 88.94 276 THR A N 1
ATOM 2121 C CA . THR A 1 276 ? -5.413 5.233 2.483 1.00 88.94 276 THR A CA 1
ATOM 2122 C C . THR A 1 276 ? -5.948 3.812 2.383 1.00 88.94 276 THR A C 1
ATOM 2124 O O . THR A 1 276 ? -5.201 2.859 2.588 1.00 88.94 276 THR A O 1
ATOM 2127 N N . LEU A 1 277 ? -7.233 3.670 2.066 1.00 89.38 277 LEU A N 1
ATOM 2128 C CA . LEU A 1 277 ? -7.890 2.386 1.821 1.00 89.38 277 LEU A CA 1
ATOM 2129 C C . LEU A 1 277 ? -7.841 2.075 0.322 1.00 89.38 277 LEU A C 1
ATOM 2131 O O . LEU A 1 277 ? -8.314 2.871 -0.486 1.00 89.38 277 LEU A O 1
ATOM 2135 N N . THR A 1 278 ? -7.270 0.937 -0.067 1.00 92.69 278 THR A N 1
ATOM 2136 C CA . THR A 1 278 ? -7.174 0.551 -1.479 1.00 92.69 278 THR A CA 1
ATOM 2137 C C . THR A 1 278 ? -7.102 -0.965 -1.670 1.00 92.69 278 THR A C 1
ATOM 2139 O O . THR A 1 278 ? -7.065 -1.729 -0.709 1.00 92.69 278 THR A O 1
ATOM 2142 N N . THR A 1 279 ? -7.083 -1.405 -2.923 1.00 92.62 279 THR A N 1
ATOM 2143 C CA . THR A 1 279 ? -6.822 -2.794 -3.314 1.00 92.62 279 THR A CA 1
ATOM 2144 C C . THR A 1 279 ? -5.452 -2.898 -3.976 1.00 92.62 279 THR A C 1
ATOM 2146 O O . THR A 1 279 ? -4.872 -1.890 -4.387 1.00 92.62 279 THR A O 1
ATOM 2149 N N . VAL A 1 280 ? -4.914 -4.111 -4.124 1.00 91.88 280 VAL A N 1
ATOM 2150 C CA . VAL A 1 280 ? -3.624 -4.288 -4.815 1.00 91.88 280 VAL A CA 1
ATOM 2151 C C . VAL A 1 280 ? -3.680 -3.824 -6.272 1.00 91.88 280 VAL A C 1
ATOM 2153 O O . VAL A 1 280 ? -2.696 -3.287 -6.779 1.00 91.88 280 VAL A O 1
ATOM 2156 N N . THR A 1 281 ? -4.820 -3.981 -6.941 1.00 88.25 281 THR A N 1
ATOM 2157 C CA . THR A 1 281 ? -5.007 -3.545 -8.330 1.00 88.25 281 THR A CA 1
ATOM 2158 C C . THR A 1 281 ? -4.963 -2.019 -8.440 1.00 88.25 281 THR A C 1
ATOM 2160 O O . THR A 1 281 ? -4.258 -1.471 -9.287 1.00 88.25 281 THR A O 1
ATOM 2163 N N . ASP A 1 282 ? -5.602 -1.310 -7.510 1.00 90.31 282 ASP A N 1
ATOM 2164 C CA . ASP A 1 282 ? -5.657 0.159 -7.501 1.00 90.31 282 ASP A CA 1
ATOM 2165 C C . ASP A 1 282 ? -4.309 0.822 -7.152 1.00 90.31 282 ASP A C 1
ATOM 2167 O O . ASP A 1 282 ? -4.080 2.004 -7.437 1.00 90.31 282 ASP A O 1
ATOM 2171 N N . LEU A 1 283 ? -3.367 0.060 -6.582 1.00 90.94 283 LEU A N 1
ATOM 2172 C CA . LEU A 1 283 ? -1.997 0.520 -6.347 1.00 90.94 283 LEU A CA 1
ATOM 2173 C C . LEU A 1 283 ? -1.229 0.808 -7.644 1.00 90.94 283 LEU A C 1
ATOM 2175 O O . LEU A 1 283 ? -0.231 1.541 -7.602 1.00 90.94 283 LEU A O 1
ATOM 2179 N N . VAL A 1 284 ? -1.656 0.244 -8.778 1.00 90.50 284 VAL A N 1
ATOM 2180 C CA . VAL A 1 284 ? -1.032 0.426 -10.094 1.00 90.50 284 VAL A CA 1
ATOM 2181 C C . VAL A 1 284 ? -1.876 1.390 -10.925 1.00 90.50 284 VAL A C 1
ATOM 2183 O O . VAL A 1 284 ? -2.745 1.014 -11.704 1.00 90.50 284 VAL A O 1
ATOM 2186 N N . ARG A 1 285 ? -1.602 2.686 -10.763 1.00 85.31 285 ARG A N 1
ATOM 2187 C CA . ARG A 1 285 ? -2.389 3.761 -11.388 1.00 85.31 285 ARG A CA 1
ATOM 2188 C C . ARG A 1 285 ? -2.198 3.837 -12.907 1.00 85.31 285 ARG A C 1
ATOM 2190 O O . ARG A 1 285 ? -1.133 3.497 -13.433 1.00 85.31 285 ARG A O 1
ATOM 2197 N N . GLY A 1 286 ? -3.207 4.373 -13.597 1.00 83.88 286 GLY A N 1
ATOM 2198 C CA . GLY A 1 286 ? -3.149 4.680 -15.032 1.00 83.88 286 GLY A CA 1
ATOM 2199 C C . GLY A 1 286 ? -3.328 3.471 -15.955 1.00 83.88 286 GLY A C 1
ATOM 2200 O O . GLY A 1 286 ? -3.005 3.558 -17.137 1.00 83.88 286 GLY A O 1
ATOM 2201 N N . VAL A 1 287 ? -3.824 2.344 -15.433 1.00 88.69 287 VAL A N 1
ATOM 2202 C CA . VAL A 1 287 ? -4.111 1.134 -16.211 1.00 88.69 287 VAL A CA 1
ATOM 2203 C C . VAL A 1 287 ? -5.525 0.665 -15.887 1.00 88.69 287 VAL A C 1
ATOM 2205 O O . VAL A 1 287 ? -5.836 0.379 -14.738 1.00 88.69 287 VAL A O 1
ATOM 2208 N N . ALA A 1 288 ? -6.389 0.611 -16.899 1.00 88.56 288 ALA A N 1
ATOM 2209 C CA . ALA A 1 288 ? -7.754 0.119 -16.742 1.00 88.56 288 ALA A CA 1
ATOM 2210 C C . ALA A 1 288 ? -7.810 -1.385 -17.024 1.00 88.56 288 ALA A C 1
ATOM 2212 O O . ALA A 1 288 ? -7.524 -1.808 -18.151 1.00 88.56 288 ALA A O 1
ATOM 2213 N N . VAL A 1 289 ? -8.221 -2.164 -16.024 1.00 91.38 289 VAL A N 1
ATOM 2214 C CA . VAL A 1 289 ? -8.459 -3.604 -16.155 1.00 91.38 289 VAL A CA 1
ATOM 2215 C C . VAL A 1 289 ? -9.751 -3.830 -16.933 1.00 91.38 289 VAL A C 1
ATOM 2217 O O . VAL A 1 289 ? -10.817 -3.345 -16.559 1.00 91.38 289 VAL A O 1
ATOM 2220 N N . ARG A 1 290 ? -9.642 -4.534 -18.061 1.00 90.38 290 ARG A N 1
ATOM 2221 C CA . ARG A 1 290 ? -10.764 -4.851 -18.967 1.00 90.38 290 ARG A CA 1
ATOM 2222 C C . ARG A 1 290 ? -10.742 -6.296 -19.464 1.00 90.38 290 ARG A C 1
ATOM 2224 O O . ARG A 1 290 ? -11.730 -6.756 -20.030 1.00 90.38 290 ARG A O 1
ATOM 2231 N N . GLY A 1 291 ? -9.623 -6.993 -19.290 1.00 89.81 291 GLY A N 1
ATOM 2232 C CA . GLY A 1 291 ? -9.459 -8.388 -19.668 1.00 89.81 291 GLY A CA 1
ATOM 2233 C C . GLY A 1 291 ? -9.868 -9.346 -18.557 1.00 89.81 291 GLY A C 1
ATOM 2234 O O . GLY A 1 291 ? -9.873 -8.995 -17.381 1.00 89.81 291 GLY A O 1
ATOM 2235 N N . LYS A 1 292 ? -10.161 -10.583 -18.955 1.00 89.69 292 LYS A N 1
ATOM 2236 C CA . LYS A 1 292 ? -10.247 -11.751 -18.074 1.00 89.69 292 LYS A CA 1
ATOM 2237 C C . LYS A 1 292 ? -9.236 -12.783 -18.555 1.00 89.69 292 LYS A C 1
ATOM 2239 O O . LYS A 1 292 ? -8.946 -12.838 -19.750 1.00 89.69 292 LYS A O 1
ATOM 2244 N N . GLU A 1 293 ? -8.725 -13.593 -17.644 1.00 92.12 293 GLU A N 1
ATOM 2245 C CA . GLU A 1 293 ? -7.798 -14.682 -17.952 1.00 92.12 293 GLU A CA 1
ATOM 2246 C C . GLU A 1 293 ? -8.121 -15.935 -17.143 1.00 92.12 293 GLU A C 1
ATOM 2248 O O . GLU A 1 293 ? -8.948 -15.882 -16.234 1.00 92.12 293 GLU A O 1
ATOM 2253 N N . SER A 1 294 ? -7.516 -17.063 -17.526 1.00 93.62 294 SER A N 1
ATOM 2254 C CA . SER A 1 294 ? -7.603 -18.305 -16.760 1.00 93.62 294 SER A CA 1
ATOM 2255 C C . SER A 1 294 ? -6.778 -18.220 -15.478 1.00 93.62 294 SER A C 1
ATOM 2257 O O . SER A 1 294 ? -5.781 -17.495 -15.414 1.00 93.62 294 SER A O 1
ATOM 2259 N N . ASP A 1 295 ? -7.157 -19.024 -14.486 1.00 91.81 295 ASP A N 1
ATOM 2260 C CA . ASP A 1 295 ? -6.436 -19.119 -13.215 1.00 91.81 295 ASP A CA 1
ATOM 2261 C C . ASP A 1 295 ? -4.986 -19.582 -13.412 1.00 91.81 295 ASP A C 1
ATOM 2263 O O . ASP A 1 295 ? -4.078 -19.035 -12.793 1.00 91.81 295 ASP A O 1
ATOM 2267 N N . GLU A 1 296 ? -4.745 -20.512 -14.343 1.00 94.06 296 GLU A N 1
ATOM 2268 C CA . GLU A 1 296 ? -3.399 -20.972 -14.718 1.00 94.06 296 GLU A CA 1
ATOM 2269 C C . GLU A 1 296 ? -2.515 -19.823 -15.232 1.00 94.06 296 GLU A C 1
ATOM 2271 O O . GLU A 1 296 ? -1.344 -19.709 -14.864 1.00 94.06 296 GLU A O 1
ATOM 2276 N N . LEU A 1 297 ? -3.072 -18.930 -16.059 1.00 95.38 297 LEU A N 1
ATOM 2277 C CA . LEU A 1 297 ? -2.331 -17.790 -16.596 1.00 95.38 297 LEU A CA 1
ATOM 2278 C C . LEU A 1 297 ? -2.087 -16.725 -15.520 1.00 95.38 297 LEU A C 1
ATOM 2280 O O . LEU A 1 297 ? -0.989 -16.168 -15.445 1.00 95.38 297 LEU A O 1
ATOM 2284 N N . ALA A 1 298 ? -3.084 -16.463 -14.671 1.00 94.44 298 ALA A N 1
ATOM 2285 C CA . ALA A 1 298 ? -2.941 -15.566 -13.529 1.00 94.44 298 ALA A CA 1
ATOM 2286 C C . ALA A 1 298 ? -1.877 -16.078 -12.541 1.00 94.44 298 ALA A C 1
ATOM 2288 O O . ALA A 1 298 ? -1.042 -15.296 -12.086 1.00 94.44 298 ALA A O 1
ATOM 2289 N N . GLN A 1 299 ? -1.848 -17.387 -12.268 1.00 94.12 299 GLN A N 1
ATOM 2290 C CA . GLN A 1 299 ? -0.843 -18.037 -11.426 1.00 94.12 299 GLN A CA 1
ATOM 2291 C C . GLN A 1 299 ? 0.562 -17.896 -12.020 1.00 94.12 299 GLN A C 1
ATOM 2293 O O . GLN A 1 299 ? 1.476 -17.457 -11.323 1.00 94.12 299 GLN A O 1
ATOM 2298 N N . LEU A 1 300 ? 0.728 -18.178 -13.317 1.00 96.25 300 LEU A N 1
ATOM 2299 C CA . LEU A 1 300 ? 2.009 -18.019 -14.007 1.00 96.25 300 LEU A CA 1
ATOM 2300 C C . LEU A 1 300 ? 2.514 -16.569 -13.966 1.00 96.25 300 LEU A C 1
ATOM 2302 O O . LEU A 1 300 ? 3.691 -16.324 -13.708 1.00 96.25 300 LEU A O 1
ATOM 2306 N N . LYS A 1 301 ? 1.632 -15.588 -14.190 1.00 96.44 301 LYS A N 1
ATOM 2307 C CA . LYS A 1 301 ? 1.979 -14.161 -14.076 1.00 96.44 301 LYS A CA 1
ATOM 2308 C C . LYS A 1 301 ? 2.267 -13.741 -12.633 1.00 96.44 301 LYS A C 1
ATOM 2310 O O . LYS A 1 301 ? 3.066 -12.836 -12.414 1.00 96.44 301 LYS A O 1
ATOM 2315 N N . GLY A 1 302 ? 1.622 -14.379 -11.663 1.00 95.12 302 GLY A N 1
ATOM 2316 C CA . GLY A 1 302 ? 1.821 -14.146 -10.236 1.00 95.12 302 GLY A CA 1
ATOM 2317 C C . GLY A 1 302 ? 3.121 -14.729 -9.673 1.00 95.12 302 GLY A C 1
ATOM 2318 O O . GLY A 1 302 ? 3.540 -14.311 -8.593 1.00 95.12 302 GLY A O 1
ATOM 2319 N N . ASP A 1 303 ? 3.762 -15.654 -10.393 1.00 95.50 303 ASP A N 1
ATOM 2320 C CA . ASP A 1 303 ? 4.989 -16.347 -9.991 1.00 95.50 303 ASP A CA 1
ATOM 2321 C C . ASP A 1 303 ? 6.188 -15.386 -9.869 1.00 95.50 303 ASP A C 1
ATOM 2323 O O . ASP A 1 303 ? 6.424 -14.515 -10.712 1.00 95.50 303 ASP A O 1
ATOM 2327 N N . ILE A 1 304 ? 7.004 -15.583 -8.830 1.00 94.44 304 ILE A N 1
ATOM 2328 C CA . ILE A 1 304 ? 8.220 -14.807 -8.570 1.00 94.44 304 ILE A CA 1
ATOM 2329 C C . ILE A 1 304 ? 9.230 -14.864 -9.727 1.00 94.44 304 ILE A C 1
ATOM 2331 O O . ILE A 1 304 ? 9.951 -13.891 -9.966 1.00 94.44 304 ILE A O 1
ATOM 2335 N N . ARG A 1 305 ? 9.254 -15.963 -10.497 1.00 96.44 305 ARG A N 1
ATOM 2336 C CA . ARG A 1 305 ? 10.095 -16.133 -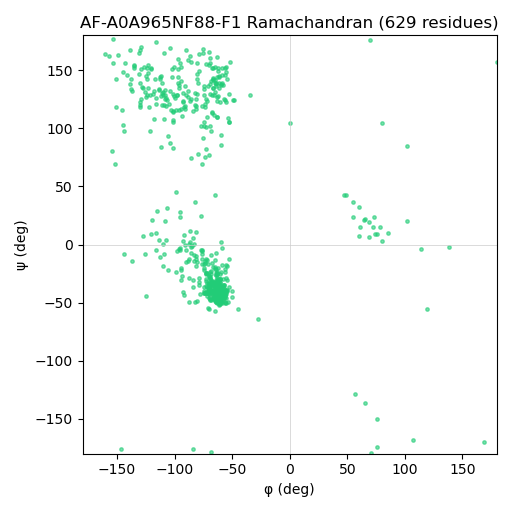11.695 1.00 96.44 305 ARG A CA 1
ATOM 2337 C C . ARG A 1 305 ? 9.889 -15.008 -12.710 1.00 96.44 305 ARG A C 1
ATOM 2339 O O . ARG A 1 305 ? 10.838 -14.622 -13.400 1.00 96.44 305 ARG A O 1
ATOM 2346 N N . MET A 1 306 ? 8.690 -14.425 -12.769 1.00 97.81 306 MET A N 1
ATOM 2347 C CA . MET A 1 306 ? 8.375 -13.340 -13.697 1.00 97.81 306 MET A CA 1
ATOM 2348 C C . MET A 1 306 ? 9.195 -12.070 -13.456 1.00 97.81 306 MET A C 1
ATOM 2350 O O . MET A 1 306 ? 9.428 -11.317 -14.404 1.00 97.81 306 MET A O 1
ATOM 2354 N N . GLN A 1 307 ? 9.718 -11.853 -12.243 1.00 96.44 307 GLN A N 1
ATOM 2355 C CA . GLN A 1 307 ? 10.657 -10.763 -11.969 1.00 96.44 307 GLN A CA 1
ATOM 2356 C C . GLN A 1 307 ? 11.879 -10.828 -12.903 1.00 96.44 307 GLN A C 1
ATOM 2358 O O . GLN A 1 307 ? 12.240 -9.836 -13.545 1.00 96.44 307 GLN A O 1
ATOM 2363 N N . GLU A 1 308 ? 12.509 -12.000 -12.996 1.00 97.69 308 GLU A N 1
ATOM 2364 C CA . GLU A 1 308 ? 13.694 -12.207 -13.829 1.00 97.69 308 GLU A CA 1
ATOM 2365 C C . GLU A 1 308 ? 13.331 -12.165 -15.320 1.00 97.69 308 GLU A C 1
ATOM 2367 O O . GLU A 1 308 ? 14.061 -11.574 -16.120 1.00 97.69 308 GLU A O 1
ATOM 2372 N N . VAL A 1 309 ? 12.166 -12.701 -15.703 1.00 98.31 309 VAL A N 1
ATOM 2373 C CA . VAL A 1 309 ? 11.668 -12.630 -17.087 1.00 98.31 309 VAL A CA 1
ATOM 2374 C C . VAL A 1 309 ? 11.511 -11.175 -17.538 1.00 98.31 309 VAL A C 1
ATOM 2376 O O . VAL A 1 309 ? 11.991 -10.814 -18.615 1.00 98.31 309 VAL A O 1
ATOM 2379 N N . ILE A 1 310 ? 10.916 -10.300 -16.720 1.00 98.19 310 ILE A N 1
ATOM 2380 C CA . ILE A 1 310 ? 10.770 -8.872 -17.051 1.00 98.19 310 ILE A CA 1
ATOM 2381 C C . ILE A 1 310 ? 12.140 -8.187 -17.136 1.00 98.19 310 ILE A C 1
ATOM 2383 O O . ILE A 1 310 ? 12.387 -7.406 -18.063 1.00 98.19 310 ILE A O 1
ATOM 2387 N N . ALA A 1 311 ? 13.060 -8.490 -16.216 1.00 97.31 311 ALA A N 1
ATOM 2388 C CA . ALA A 1 311 ? 14.415 -7.944 -16.250 1.00 97.31 311 ALA A CA 1
ATOM 2389 C C . ALA A 1 311 ? 15.162 -8.340 -17.537 1.00 97.31 311 ALA A C 1
ATOM 2391 O O . ALA A 1 311 ? 15.763 -7.486 -18.205 1.00 97.31 311 ALA A O 1
ATOM 2392 N N . ARG A 1 312 ? 15.062 -9.609 -17.952 1.00 97.38 312 ARG A N 1
ATOM 2393 C CA . ARG A 1 312 ? 15.629 -10.107 -19.215 1.00 97.38 312 ARG A CA 1
ATOM 2394 C C . ARG A 1 312 ? 14.942 -9.500 -20.431 1.00 97.38 312 ARG A C 1
ATOM 2396 O O . ARG A 1 312 ? 15.629 -9.081 -21.366 1.00 97.38 312 ARG A O 1
ATOM 2403 N N . ALA A 1 313 ? 13.617 -9.358 -20.406 1.00 97.25 313 ALA A N 1
ATOM 2404 C CA . ALA A 1 313 ? 12.859 -8.685 -21.457 1.00 97.25 313 ALA A CA 1
ATOM 2405 C C . ALA A 1 313 ? 13.342 -7.240 -21.654 1.00 97.25 313 ALA A C 1
ATOM 2407 O O . ALA A 1 313 ? 13.593 -6.820 -22.787 1.00 97.25 313 ALA A O 1
ATOM 2408 N N . LEU A 1 314 ? 13.577 -6.498 -20.568 1.00 96.62 314 LEU A N 1
ATOM 2409 C CA . LEU A 1 314 ? 14.164 -5.160 -20.625 1.00 96.62 314 LEU A CA 1
ATOM 2410 C C . LEU A 1 314 ? 15.600 -5.176 -21.174 1.00 96.62 314 LEU A C 1
ATOM 2412 O O . LEU A 1 314 ? 15.969 -4.304 -21.967 1.00 96.62 314 LEU A O 1
ATOM 2416 N N . ALA A 1 315 ? 16.414 -6.168 -20.808 1.00 94.31 315 ALA A N 1
ATOM 2417 C CA . ALA A 1 315 ? 17.779 -6.298 -21.317 1.00 94.31 315 ALA A CA 1
ATOM 2418 C C . ALA A 1 315 ? 17.823 -6.458 -22.850 1.00 94.31 315 ALA A C 1
ATOM 2420 O O . ALA A 1 315 ? 18.728 -5.912 -23.490 1.00 94.31 315 ALA A O 1
ATOM 2421 N N . THR A 1 316 ? 16.814 -7.096 -23.465 1.00 93.75 316 THR A N 1
ATOM 2422 C CA . THR A 1 316 ? 16.697 -7.194 -24.939 1.00 93.75 316 THR A CA 1
ATOM 2423 C C . THR A 1 316 ? 16.509 -5.837 -25.633 1.00 93.75 316 THR A C 1
ATOM 2425 O O . THR A 1 316 ? 16.822 -5.687 -26.820 1.00 93.75 316 THR A O 1
ATOM 2428 N N . ARG A 1 317 ? 16.040 -4.819 -24.896 1.00 94.50 317 ARG A N 1
ATOM 2429 C CA . ARG A 1 317 ? 15.841 -3.443 -25.386 1.00 94.50 317 ARG A CA 1
ATOM 2430 C C . ARG A 1 317 ? 17.112 -2.608 -25.356 1.00 94.50 317 ARG A C 1
ATOM 2432 O O . ARG A 1 317 ? 17.166 -1.567 -26.000 1.00 94.50 317 ARG A O 1
ATOM 2439 N N . GLN A 1 318 ? 18.142 -3.069 -24.656 1.00 95.06 318 GLN A N 1
ATOM 2440 C CA . GLN A 1 318 ? 19.427 -2.389 -24.514 1.00 95.06 318 GLN A CA 1
ATOM 2441 C C . GLN A 1 318 ? 20.446 -3.037 -25.456 1.00 95.06 318 GLN A C 1
ATOM 2443 O O . GLN A 1 318 ? 21.206 -3.930 -25.057 1.00 95.06 318 GLN A O 1
ATOM 2448 N N . ARG A 1 319 ? 20.437 -2.622 -26.728 1.00 93.94 319 ARG A N 1
ATOM 2449 C CA . ARG A 1 319 ? 21.158 -3.309 -27.813 1.00 93.94 319 ARG A CA 1
ATOM 2450 C C . ARG A 1 319 ? 22.001 -2.365 -28.659 1.00 93.94 319 ARG A C 1
ATOM 2452 O O . ARG A 1 319 ? 21.615 -1.233 -28.913 1.00 93.94 319 ARG A O 1
ATOM 2459 N N . ALA A 1 320 ? 23.133 -2.862 -29.142 1.00 95.50 320 ALA A N 1
ATOM 2460 C CA . ALA A 1 320 ? 23.941 -2.158 -30.131 1.00 95.50 320 ALA A CA 1
ATOM 2461 C C . ALA A 1 320 ? 23.250 -2.128 -31.505 1.00 95.50 320 ALA A C 1
ATOM 2463 O O . ALA A 1 320 ? 22.305 -2.883 -31.776 1.00 95.50 320 ALA A O 1
ATOM 2464 N N . LEU A 1 321 ? 23.744 -1.272 -32.400 1.00 95.38 321 LEU A N 1
ATOM 2465 C CA . LEU A 1 321 ? 23.352 -1.327 -33.804 1.00 95.38 321 LEU A CA 1
ATOM 2466 C C . LEU A 1 321 ? 23.862 -2.618 -34.460 1.00 95.38 321 LEU A C 1
ATOM 2468 O O . LEU A 1 321 ? 24.882 -3.173 -34.071 1.00 95.38 321 LEU A O 1
ATOM 2472 N N . ARG A 1 322 ? 23.145 -3.090 -35.487 1.00 94.38 322 ARG A N 1
ATOM 2473 C CA . ARG A 1 322 ? 23.555 -4.256 -36.298 1.00 94.38 322 ARG A CA 1
ATOM 2474 C C . ARG A 1 322 ? 24.329 -3.872 -37.559 1.00 94.38 322 ARG A C 1
ATOM 2476 O O . ARG A 1 322 ? 24.958 -4.723 -38.171 1.00 94.38 322 ARG A O 1
ATOM 2483 N N . LYS A 1 323 ? 24.198 -2.621 -37.994 1.00 95.62 323 LYS A N 1
ATOM 2484 C CA . LYS A 1 323 ? 24.797 -2.062 -39.208 1.00 95.62 323 LYS A CA 1
ATOM 2485 C C . LYS A 1 323 ? 25.213 -0.627 -38.911 1.00 95.62 323 LYS A C 1
ATOM 2487 O O . LYS A 1 323 ? 24.641 -0.010 -38.011 1.00 95.62 323 LYS A O 1
ATOM 2492 N N . ILE A 1 324 ? 26.176 -0.124 -39.673 1.00 96.75 324 ILE A N 1
ATOM 2493 C CA . ILE A 1 324 ? 26.575 1.284 -39.622 1.00 96.75 324 ILE A CA 1
ATOM 2494 C C . ILE A 1 324 ? 25.364 2.151 -39.979 1.00 96.75 324 ILE A C 1
ATOM 2496 O O . ILE A 1 324 ? 24.595 1.804 -40.878 1.00 96.75 324 ILE A O 1
ATOM 2500 N N . MET A 1 325 ? 25.186 3.249 -39.249 1.00 96.00 325 MET A N 1
ATOM 2501 C CA . MET A 1 325 ? 24.160 4.249 -39.528 1.00 96.00 325 MET A CA 1
ATOM 2502 C C . MET A 1 325 ? 24.792 5.624 -39.698 1.00 96.00 325 MET A C 1
ATOM 2504 O O . MET A 1 325 ? 25.731 5.980 -38.985 1.00 96.00 325 MET A O 1
ATOM 2508 N N . ASP A 1 326 ? 24.235 6.388 -40.628 1.00 95.69 326 ASP A N 1
ATOM 2509 C CA . ASP A 1 326 ? 24.713 7.714 -40.985 1.00 95.69 326 ASP A CA 1
ATOM 2510 C C . ASP A 1 326 ? 23.903 8.801 -40.263 1.00 95.69 326 ASP A C 1
ATOM 2512 O O . ASP A 1 326 ? 22.678 8.722 -40.142 1.00 95.69 326 ASP A O 1
ATOM 2516 N N . VAL A 1 327 ? 24.599 9.833 -39.792 1.00 94.19 327 VAL A N 1
ATOM 2517 C CA . VAL A 1 327 ? 24.040 11.033 -39.165 1.00 94.19 327 VAL A CA 1
ATOM 2518 C C . VAL A 1 327 ? 24.506 12.243 -39.976 1.00 94.19 327 VAL A C 1
ATOM 2520 O O . VAL A 1 327 ? 25.636 12.707 -39.796 1.00 94.19 327 VAL A O 1
ATOM 2523 N N . PRO A 1 328 ? 23.670 12.754 -40.896 1.00 92.19 328 PRO A N 1
ATOM 2524 C CA . PRO A 1 328 ? 23.957 13.995 -41.605 1.00 92.19 328 PRO A CA 1
ATOM 2525 C C . PRO A 1 328 ? 24.015 15.165 -40.616 1.00 92.19 328 PRO A C 1
ATOM 2527 O O . PRO A 1 328 ? 23.057 15.393 -39.874 1.00 92.19 328 PRO A O 1
ATOM 2530 N N . PHE A 1 329 ? 25.133 15.892 -40.587 1.00 89.44 329 PHE A N 1
ATOM 2531 C CA . PHE A 1 329 ? 25.321 17.036 -39.698 1.00 89.44 329 PHE A CA 1
ATOM 2532 C C . PHE A 1 329 ? 26.283 18.072 -40.300 1.00 89.44 329 PHE A C 1
ATOM 2534 O O . PHE A 1 329 ? 27.462 17.794 -40.544 1.00 89.44 329 PHE A O 1
ATOM 2541 N N . GLY A 1 330 ? 25.782 19.289 -40.531 1.00 85.31 330 GLY A N 1
ATOM 2542 C CA . GLY A 1 330 ? 26.528 20.335 -41.232 1.00 85.31 330 GLY A CA 1
ATOM 2543 C C . GLY A 1 330 ? 26.975 19.863 -42.621 1.00 85.31 330 GLY A C 1
ATOM 2544 O O . GLY A 1 330 ? 26.178 19.325 -43.386 1.00 85.31 330 GLY A O 1
ATOM 2545 N N . ARG A 1 331 ? 28.268 20.019 -42.929 1.00 86.00 331 ARG A N 1
ATOM 2546 C CA . ARG A 1 331 ? 28.878 19.581 -44.201 1.00 86.00 331 ARG A CA 1
ATOM 2547 C C . ARG A 1 331 ? 29.319 18.113 -44.235 1.00 86.00 331 ARG A C 1
ATOM 2549 O O . ARG A 1 331 ? 29.871 17.670 -45.239 1.00 86.00 331 ARG A O 1
ATOM 2556 N N . PHE A 1 332 ? 29.145 17.367 -43.142 1.00 88.62 332 PHE A N 1
ATOM 2557 C CA . PHE A 1 332 ? 29.645 15.999 -43.022 1.00 88.62 332 PHE A CA 1
ATOM 2558 C C . PHE A 1 332 ? 28.524 14.993 -42.773 1.00 88.62 332 PHE A C 1
ATOM 2560 O O . PHE A 1 332 ? 27.509 15.281 -42.143 1.00 88.62 332 PHE A O 1
ATOM 2567 N N . VAL A 1 333 ? 28.758 13.763 -43.224 1.00 93.00 333 VAL A N 1
ATOM 2568 C CA . VAL A 1 333 ? 27.975 12.598 -42.812 1.00 93.00 333 VAL A CA 1
ATOM 2569 C C . VAL A 1 333 ? 28.784 11.840 -41.772 1.00 93.00 333 VAL A C 1
ATOM 2571 O O . VAL A 1 333 ? 29.825 11.241 -42.076 1.00 93.00 333 VAL A O 1
ATOM 2574 N N . LEU A 1 334 ? 28.336 11.932 -40.525 1.00 94.38 334 LEU A N 1
ATOM 2575 C CA . LEU A 1 334 ? 28.956 11.247 -39.404 1.00 94.38 334 LEU A CA 1
ATOM 2576 C C . LEU A 1 334 ? 28.494 9.787 -39.380 1.00 94.38 334 LEU A C 1
ATOM 2578 O O . LEU A 1 334 ? 27.346 9.495 -39.700 1.00 94.38 334 LEU A O 1
ATOM 2582 N N . LYS A 1 335 ? 29.384 8.863 -39.023 1.00 95.69 335 LYS A N 1
ATOM 2583 C CA . LYS A 1 335 ? 29.111 7.421 -39.017 1.00 95.69 335 LYS A CA 1
ATOM 2584 C C . LYS A 1 335 ? 29.067 6.904 -37.592 1.00 95.69 335 LYS A C 1
ATOM 2586 O O . LYS A 1 335 ? 30.013 7.138 -36.847 1.00 95.69 335 LYS A O 1
ATOM 2591 N N . VAL A 1 336 ? 28.008 6.166 -37.265 1.00 95.94 336 VAL A N 1
ATOM 2592 C CA . VAL A 1 336 ? 27.848 5.445 -35.999 1.00 95.94 336 VAL A CA 1
ATOM 2593 C C . VAL A 1 336 ? 28.010 3.953 -36.254 1.00 95.94 336 VAL A C 1
ATOM 2595 O O . VAL A 1 336 ? 27.232 3.357 -37.006 1.00 95.94 336 VAL A O 1
ATOM 2598 N N . THR A 1 337 ? 29.007 3.341 -35.622 1.00 96.06 337 THR A N 1
ATOM 2599 C CA . THR A 1 337 ? 29.338 1.925 -35.834 1.00 96.06 337 THR A CA 1
ATOM 2600 C C . THR A 1 337 ? 28.694 0.989 -34.792 1.00 96.06 337 THR A C 1
ATOM 2602 O O . THR A 1 337 ? 28.351 1.406 -33.673 1.00 96.06 337 THR A O 1
ATOM 2605 N N . PRO A 1 338 ? 28.500 -0.304 -35.126 1.00 96.94 338 PRO A N 1
ATOM 2606 C CA . PRO A 1 338 ? 28.115 -1.330 -34.154 1.00 96.94 338 PRO A CA 1
ATOM 2607 C C . PRO A 1 338 ? 29.057 -1.414 -32.945 1.00 96.94 338 PRO A C 1
ATOM 2609 O O . PRO A 1 338 ? 28.591 -1.542 -31.814 1.00 96.94 338 PRO A O 1
ATOM 2612 N N . GLU A 1 339 ? 30.366 -1.296 -33.161 1.00 95.88 339 GLU A N 1
ATOM 2613 C CA . GLU A 1 339 ? 31.401 -1.418 -32.132 1.00 95.88 339 GLU A CA 1
ATOM 2614 C C . GLU A 1 339 ? 31.323 -0.264 -31.123 1.00 95.88 339 GLU A C 1
ATOM 2616 O O . GLU A 1 339 ? 31.301 -0.493 -29.910 1.00 95.88 339 GLU A O 1
ATOM 2621 N N . GLU A 1 340 ? 31.194 0.972 -31.616 1.00 94.25 340 GLU A N 1
ATOM 2622 C CA . GLU A 1 340 ? 31.022 2.165 -30.779 1.00 94.25 340 GLU A CA 1
ATOM 2623 C C . GLU A 1 340 ? 29.743 2.077 -29.943 1.00 94.25 340 GLU A C 1
ATOM 2625 O O . GLU A 1 340 ? 29.765 2.288 -28.727 1.00 94.25 340 GLU A O 1
ATOM 2630 N N . THR A 1 341 ? 28.618 1.721 -30.572 1.00 96.31 341 THR A N 1
ATOM 2631 C CA . THR A 1 341 ? 27.333 1.620 -29.862 1.00 96.31 341 THR A CA 1
ATOM 2632 C C . THR A 1 341 ? 27.319 0.483 -28.851 1.00 96.31 341 THR A C 1
ATOM 2634 O O . THR A 1 341 ? 26.761 0.657 -27.769 1.00 96.31 341 THR A O 1
ATOM 2637 N N . LYS A 1 342 ? 27.982 -0.643 -29.140 1.00 96.69 342 LYS A N 1
ATOM 2638 C CA . LYS A 1 342 ? 28.183 -1.727 -28.173 1.00 96.69 342 LYS A CA 1
ATOM 2639 C C . LYS A 1 342 ? 28.949 -1.235 -26.950 1.00 96.69 342 LYS A C 1
ATOM 2641 O O . LYS A 1 342 ? 28.472 -1.411 -25.833 1.00 96.69 342 LYS A O 1
ATOM 2646 N N . ALA A 1 343 ? 30.068 -0.540 -27.149 1.00 96.00 343 ALA A N 1
ATOM 2647 C CA . ALA A 1 343 ? 30.854 -0.001 -26.044 1.00 96.00 343 ALA A CA 1
ATOM 2648 C C . ALA A 1 343 ? 30.054 0.998 -25.183 1.00 96.00 343 ALA A C 1
ATOM 2650 O O . ALA A 1 343 ? 30.136 0.949 -23.954 1.00 96.00 343 ALA A O 1
ATOM 2651 N N . ILE A 1 344 ? 29.254 1.874 -25.807 1.00 95.88 344 ILE A N 1
ATOM 2652 C CA . ILE A 1 344 ? 28.377 2.827 -25.101 1.00 95.88 344 ILE A CA 1
ATOM 2653 C C . ILE A 1 344 ? 27.306 2.088 -24.285 1.00 95.88 344 ILE A C 1
ATOM 2655 O O . ILE A 1 344 ? 27.121 2.372 -23.100 1.00 95.88 344 ILE A O 1
ATOM 2659 N N . VAL A 1 345 ? 26.608 1.126 -24.896 1.00 95.62 345 VAL A N 1
ATOM 2660 C CA . VAL A 1 345 ? 25.549 0.350 -24.231 1.00 95.62 345 VAL A CA 1
ATOM 2661 C C . VAL A 1 345 ? 26.118 -0.452 -23.062 1.00 95.62 345 VAL A C 1
ATOM 2663 O O . VAL A 1 345 ? 25.552 -0.412 -21.970 1.00 95.62 345 VAL A O 1
ATOM 2666 N N . ASP A 1 346 ? 27.257 -1.120 -23.242 1.00 94.69 346 ASP A N 1
ATOM 2667 C CA . ASP A 1 346 ? 27.890 -1.920 -22.191 1.00 94.69 346 ASP A CA 1
ATOM 2668 C C . ASP A 1 346 ? 28.329 -1.049 -21.005 1.00 94.69 346 ASP A C 1
ATOM 2670 O O . ASP A 1 346 ? 28.125 -1.423 -19.848 1.00 94.69 346 ASP A O 1
ATOM 2674 N N . ARG A 1 347 ? 28.866 0.155 -21.256 1.00 94.12 347 ARG A N 1
ATOM 2675 C CA . ARG A 1 347 ? 29.169 1.117 -20.182 1.00 94.12 347 ARG A CA 1
ATOM 2676 C C . ARG A 1 347 ? 27.910 1.583 -19.456 1.00 94.12 347 ARG A C 1
ATOM 2678 O O . ARG A 1 347 ? 27.917 1.662 -18.230 1.00 94.12 347 ARG A O 1
ATOM 2685 N N . ALA A 1 348 ? 26.827 1.868 -20.177 1.00 93.19 348 ALA A N 1
ATOM 2686 C CA . ALA A 1 348 ? 25.563 2.286 -19.572 1.00 93.19 348 ALA A CA 1
ATOM 2687 C C . ALA A 1 348 ? 24.898 1.173 -18.741 1.00 93.19 348 ALA A C 1
ATOM 2689 O O . ALA A 1 348 ? 24.287 1.460 -17.707 1.00 93.19 348 ALA A O 1
ATOM 2690 N N . LYS A 1 349 ? 25.055 -0.094 -19.144 1.00 91.69 349 LYS A N 1
ATOM 2691 C CA . LYS A 1 349 ? 24.588 -1.266 -18.385 1.00 91.69 349 LYS A CA 1
ATOM 2692 C C . LYS A 1 349 ? 25.284 -1.403 -17.032 1.00 91.69 349 LYS A C 1
ATOM 2694 O O . LYS A 1 349 ? 24.604 -1.664 -16.045 1.00 91.69 349 LYS A O 1
ATOM 2699 N N . ARG A 1 350 ? 26.601 -1.163 -16.979 1.00 91.00 350 ARG A N 1
ATOM 2700 C CA . ARG A 1 350 ? 27.409 -1.263 -15.745 1.00 91.00 350 ARG A CA 1
ATOM 2701 C C . ARG A 1 350 ? 27.118 -0.174 -14.712 1.00 91.00 350 ARG A C 1
ATOM 2703 O O . ARG A 1 350 ? 27.403 -0.367 -13.537 1.00 91.00 350 ARG A O 1
ATOM 2710 N N . ARG A 1 351 ? 26.594 0.983 -15.127 1.00 90.00 351 ARG A N 1
ATOM 2711 C CA . ARG A 1 351 ? 26.188 2.043 -14.185 1.00 90.00 351 ARG A CA 1
ATOM 2712 C C . ARG A 1 351 ? 24.984 1.573 -13.363 1.00 90.00 351 ARG A C 1
ATOM 2714 O O . ARG A 1 351 ? 24.201 0.778 -13.857 1.00 90.00 351 ARG A O 1
ATOM 2721 N N . GLY A 1 352 ? 24.806 2.068 -12.139 1.00 89.12 352 GLY A N 1
ATOM 2722 C CA . GLY A 1 352 ? 23.587 1.832 -11.350 1.00 89.12 352 GLY A CA 1
ATOM 2723 C C . GLY A 1 352 ? 22.384 2.659 -11.837 1.00 89.12 352 GLY A C 1
ATOM 2724 O O . GLY A 1 352 ? 22.534 3.579 -12.643 1.00 89.12 352 GLY A O 1
ATOM 2725 N N . GLY A 1 353 ? 21.179 2.347 -11.348 1.00 90.38 353 GLY A N 1
ATOM 2726 C CA . GLY A 1 353 ? 19.950 3.129 -11.583 1.00 90.38 353 GLY A CA 1
ATOM 2727 C C . GLY A 1 353 ? 18.943 2.493 -12.549 1.00 90.38 353 GLY A C 1
ATOM 2728 O O . GLY A 1 353 ? 19.078 1.335 -12.921 1.00 90.38 353 GLY A O 1
ATOM 2729 N N . GLN A 1 354 ? 17.942 3.249 -12.986 1.00 94.56 354 GLN A N 1
ATOM 2730 C CA . GLN A 1 354 ? 16.842 2.736 -13.817 1.00 94.56 354 GLN A CA 1
ATOM 2731 C C . GLN A 1 354 ? 17.068 2.999 -15.316 1.00 94.56 354 GLN A C 1
ATOM 2733 O O . GLN A 1 354 ? 17.845 3.879 -15.698 1.00 94.56 354 GLN A O 1
ATOM 2738 N N . HIS A 1 355 ? 16.389 2.251 -16.187 1.00 95.31 355 HIS A N 1
ATOM 2739 C CA . HIS A 1 355 ? 16.622 2.287 -17.636 1.00 95.31 355 HIS A CA 1
ATOM 2740 C C . HIS A 1 355 ? 16.363 3.657 -18.291 1.00 95.31 355 HIS A C 1
ATOM 2742 O O . HIS A 1 355 ? 17.232 4.175 -18.998 1.00 95.31 355 HIS A O 1
ATOM 2748 N N . ASN A 1 356 ? 15.198 4.264 -18.064 1.00 95.06 356 ASN A N 1
ATOM 2749 C CA . ASN A 1 356 ? 14.800 5.539 -18.660 1.00 95.06 356 ASN A CA 1
ATOM 2750 C C . ASN A 1 356 ? 15.723 6.693 -18.221 1.00 95.06 356 ASN A C 1
ATOM 2752 O O . ASN A 1 356 ? 16.209 7.410 -19.100 1.00 95.06 356 ASN A O 1
ATOM 2756 N N . PRO A 1 357 ? 16.076 6.859 -16.928 1.00 92.50 357 PRO A N 1
ATOM 2757 C CA . PRO A 1 357 ? 17.066 7.858 -16.512 1.00 92.50 357 PRO A CA 1
ATOM 2758 C C . PRO A 1 357 ? 18.443 7.695 -17.179 1.00 92.50 357 PRO A C 1
ATOM 2760 O O . PRO A 1 357 ? 19.043 8.682 -17.631 1.00 92.50 357 PRO A O 1
ATOM 2763 N N . ARG A 1 358 ? 18.935 6.452 -17.314 1.00 93.62 358 ARG A N 1
ATOM 2764 C CA . ARG A 1 358 ? 20.236 6.147 -17.947 1.00 93.62 358 ARG A CA 1
ATOM 2765 C C . ARG A 1 358 ? 20.290 6.496 -19.433 1.00 93.62 358 ARG A C 1
ATOM 2767 O O . ARG A 1 358 ? 21.378 6.714 -19.967 1.00 93.62 358 ARG A O 1
ATOM 2774 N N . ARG A 1 359 ? 19.141 6.640 -20.096 1.00 94.31 359 ARG A N 1
ATOM 2775 C CA . ARG A 1 359 ? 19.053 7.072 -21.497 1.00 94.31 359 ARG A CA 1
ATOM 2776 C C . ARG A 1 359 ? 19.805 8.376 -21.768 1.00 94.31 359 ARG A C 1
ATOM 2778 O O . ARG A 1 359 ? 20.413 8.536 -22.824 1.00 94.31 359 ARG A O 1
ATOM 2785 N N . SER A 1 360 ? 19.774 9.305 -20.812 1.00 92.38 360 SER A N 1
ATOM 2786 C CA . SER A 1 360 ? 20.477 10.589 -20.917 1.00 92.38 360 SER A CA 1
ATOM 2787 C C . SER A 1 360 ? 21.998 10.423 -21.022 1.00 92.38 360 SER A C 1
ATOM 2789 O O . SER A 1 360 ? 22.642 11.141 -21.784 1.00 92.38 360 SER A O 1
ATOM 2791 N N . VAL A 1 361 ? 22.561 9.442 -20.311 1.00 92.62 361 VAL A N 1
ATOM 2792 C CA . VAL A 1 361 ? 23.990 9.113 -20.335 1.00 92.62 361 VAL A CA 1
ATOM 2793 C C . VAL A 1 361 ? 24.373 8.507 -21.679 1.00 92.62 361 VAL A C 1
ATOM 2795 O O . VAL A 1 361 ? 25.333 8.962 -22.291 1.00 92.62 361 VAL A O 1
ATOM 2798 N N . VAL A 1 362 ? 23.583 7.549 -22.174 1.00 95.38 362 VAL A N 1
ATOM 2799 C CA . VAL A 1 362 ? 23.779 6.945 -23.504 1.00 95.38 362 VAL A CA 1
ATOM 2800 C C . VAL A 1 362 ? 23.758 8.016 -24.592 1.00 95.38 362 VAL A C 1
ATOM 2802 O O . VAL A 1 362 ? 24.637 8.050 -25.447 1.00 95.38 362 VAL A O 1
ATOM 2805 N N . GLY A 1 363 ? 22.784 8.930 -24.530 1.00 95.25 363 GLY A N 1
ATOM 2806 C CA . GLY A 1 363 ? 22.691 10.044 -25.468 1.00 95.25 363 GLY A CA 1
ATOM 2807 C C . GLY A 1 363 ? 23.900 10.977 -25.406 1.00 95.25 363 GLY A C 1
ATOM 2808 O O . GLY A 1 363 ? 24.397 11.382 -26.450 1.00 95.25 363 GLY A O 1
ATOM 2809 N N . ARG A 1 364 ? 24.408 11.285 -24.209 1.00 94.50 364 ARG A N 1
ATOM 2810 C CA . ARG A 1 364 ? 25.600 12.129 -24.044 1.00 94.50 364 ARG A CA 1
ATOM 2811 C C . ARG A 1 364 ? 26.856 11.462 -24.600 1.00 94.50 364 ARG A C 1
ATOM 2813 O O . ARG A 1 364 ? 27.605 12.100 -25.324 1.00 94.50 364 ARG A O 1
ATOM 2820 N N . GLU A 1 365 ? 27.073 10.181 -24.301 1.00 95.25 365 GLU A N 1
ATOM 2821 C CA . GLU A 1 365 ? 28.237 9.448 -24.818 1.00 95.25 365 GLU A CA 1
ATOM 2822 C C . GLU A 1 365 ? 28.194 9.314 -26.348 1.00 95.25 365 GLU A C 1
ATOM 2824 O O . GLU A 1 365 ? 29.221 9.485 -27.001 1.00 95.25 365 GLU A O 1
ATOM 2829 N N . LEU A 1 366 ? 27.011 9.078 -26.926 1.00 96.25 366 LEU A N 1
ATOM 2830 C CA . LEU A 1 366 ? 26.835 9.046 -28.379 1.00 96.25 366 LEU A CA 1
ATOM 2831 C C . LEU A 1 366 ? 27.075 10.422 -29.019 1.00 96.25 366 LEU A C 1
ATOM 2833 O O . LEU A 1 366 ? 27.760 10.511 -30.034 1.00 96.25 366 LEU A O 1
ATOM 2837 N N . ALA A 1 367 ? 26.529 11.491 -28.431 1.00 95.19 367 ALA A N 1
ATOM 2838 C CA . ALA A 1 367 ? 26.706 12.852 -28.936 1.00 95.19 367 ALA A CA 1
ATOM 2839 C C . ALA A 1 367 ? 28.177 13.278 -28.891 1.00 95.19 367 ALA A C 1
ATOM 2841 O O . ALA A 1 367 ? 28.679 13.829 -29.867 1.00 95.19 367 ALA A O 1
ATOM 2842 N N . ARG A 1 368 ? 28.882 12.944 -27.805 1.00 94.12 368 ARG A N 1
ATOM 2843 C CA . ARG A 1 368 ? 30.317 13.194 -27.663 1.00 94.12 368 ARG A CA 1
ATOM 2844 C C . ARG A 1 368 ? 31.138 12.472 -28.731 1.00 94.12 368 ARG A C 1
ATOM 2846 O O . ARG A 1 368 ? 31.957 13.110 -29.378 1.00 94.12 368 ARG A O 1
ATOM 2853 N N . ALA A 1 369 ? 30.878 11.184 -28.973 1.00 93.69 369 ALA A N 1
ATOM 2854 C CA . ALA A 1 369 ? 31.583 10.420 -30.008 1.00 93.69 369 ALA A CA 1
ATOM 2855 C C . ALA A 1 369 ? 31.391 11.025 -31.414 1.00 93.69 369 ALA A C 1
ATOM 2857 O O . ALA A 1 369 ? 32.340 11.140 -32.190 1.00 93.69 369 ALA A O 1
ATOM 2858 N N . LEU A 1 370 ? 30.171 11.471 -31.726 1.00 93.94 370 LEU A N 1
ATOM 2859 C CA . LEU A 1 370 ? 29.863 12.153 -32.983 1.00 93.94 370 LEU A CA 1
ATOM 2860 C C . LEU A 1 370 ? 30.522 13.537 -33.078 1.00 93.94 370 LEU A C 1
ATOM 2862 O O . LEU A 1 370 ? 31.049 13.895 -34.131 1.00 93.94 370 LEU A O 1
ATOM 2866 N N . ALA A 1 371 ? 30.529 14.299 -31.984 1.00 91.38 371 ALA A N 1
ATOM 2867 C CA . ALA A 1 371 ? 31.199 15.591 -31.910 1.00 91.38 371 ALA A CA 1
ATOM 2868 C C . ALA A 1 371 ? 32.717 15.449 -32.108 1.00 91.38 371 ALA A C 1
ATOM 2870 O O . ALA A 1 371 ? 33.309 16.230 -32.849 1.00 91.38 371 ALA A O 1
ATOM 2871 N N . ASP A 1 372 ? 33.338 14.426 -31.516 1.00 90.56 372 ASP A N 1
ATOM 2872 C CA . ASP A 1 372 ? 34.758 14.115 -31.707 1.00 90.56 372 ASP A CA 1
ATOM 2873 C C . ASP A 1 372 ? 35.054 13.766 -33.173 1.00 90.56 372 ASP A C 1
ATOM 2875 O O . ASP A 1 372 ? 35.964 14.341 -33.770 1.00 90.56 372 ASP A O 1
ATOM 2879 N N . GLN A 1 373 ? 34.223 12.928 -33.806 1.00 91.62 373 GLN A N 1
ATOM 2880 C CA . GLN A 1 373 ? 34.356 12.612 -35.233 1.00 91.62 373 GLN A CA 1
ATOM 2881 C C . GLN A 1 373 ? 34.221 13.860 -36.125 1.00 91.62 373 GLN A C 1
ATOM 2883 O O . GLN A 1 373 ? 34.953 13.999 -37.110 1.00 91.62 373 GLN A O 1
ATOM 2888 N N . TYR A 1 374 ? 33.308 14.776 -35.788 1.00 89.75 374 TYR A N 1
ATOM 2889 C CA . TYR A 1 374 ? 33.152 16.047 -36.496 1.00 89.75 374 TYR A CA 1
ATOM 2890 C C . TYR A 1 374 ? 34.400 16.928 -36.352 1.00 89.75 374 TYR A C 1
ATOM 2892 O O . TYR A 1 374 ? 34.903 17.408 -37.365 1.00 89.75 374 TYR A O 1
ATOM 2900 N N . ARG A 1 375 ? 34.937 17.087 -35.131 1.00 86.44 375 ARG A N 1
ATOM 2901 C CA . ARG A 1 375 ? 36.163 17.866 -34.851 1.00 86.44 375 ARG A CA 1
ATOM 2902 C C . ARG A 1 375 ? 37.367 17.333 -35.625 1.00 86.44 375 ARG A C 1
ATOM 2904 O O . ARG A 1 375 ? 38.086 18.101 -36.257 1.00 86.44 375 ARG A O 1
ATOM 2911 N N . THR A 1 376 ? 37.559 16.013 -35.637 1.00 87.31 376 THR A N 1
ATOM 2912 C CA . THR A 1 376 ? 38.661 15.383 -36.380 1.00 87.31 376 THR A CA 1
ATOM 2913 C C . THR A 1 376 ? 38.563 15.639 -37.885 1.00 87.31 376 THR A C 1
ATOM 2915 O O . THR A 1 376 ? 39.583 15.837 -38.536 1.00 87.31 376 THR A O 1
ATOM 2918 N N . ARG A 1 377 ? 37.350 15.657 -38.456 1.00 86.44 377 ARG A N 1
ATOM 2919 C CA . ARG A 1 377 ? 37.147 15.886 -39.898 1.00 86.44 377 ARG A CA 1
ATOM 2920 C C . ARG A 1 377 ? 37.111 17.357 -40.292 1.00 86.44 377 ARG A C 1
ATOM 2922 O O . ARG A 1 377 ? 37.454 17.682 -41.425 1.00 86.44 377 ARG A O 1
ATOM 2929 N N . SER A 1 378 ? 36.653 18.241 -39.409 1.00 79.38 378 SER A N 1
ATOM 2930 C CA . SER A 1 378 ? 36.578 19.670 -39.702 1.00 79.38 378 SER A CA 1
ATOM 2931 C C . SER A 1 378 ? 37.954 20.329 -39.720 1.00 79.38 378 SER A C 1
ATOM 2933 O O . SER A 1 378 ? 38.090 21.348 -40.392 1.00 79.38 378 SER A O 1
ATOM 2935 N N . GLY A 1 379 ? 38.944 19.757 -39.020 1.00 67.00 379 GLY A N 1
ATOM 2936 C CA . GLY A 1 379 ? 40.278 20.346 -38.852 1.00 67.00 379 GLY A CA 1
ATOM 2937 C C . GLY A 1 379 ? 40.276 21.611 -37.986 1.00 67.00 379 GLY A C 1
ATOM 2938 O O . GLY A 1 379 ? 41.295 22.282 -37.877 1.00 67.00 379 GLY A O 1
ATOM 2939 N N . VAL A 1 380 ? 39.129 21.943 -37.387 1.00 59.19 380 VAL A N 1
ATOM 2940 C CA . VAL A 1 380 ? 38.909 23.148 -36.589 1.00 59.19 380 VAL A CA 1
ATOM 2941 C C . VAL A 1 380 ? 39.232 22.834 -35.127 1.00 59.19 380 VAL A C 1
ATOM 2943 O O . VAL A 1 380 ? 38.569 21.997 -34.509 1.00 59.19 380 VAL A O 1
ATOM 2946 N N . THR A 1 381 ? 40.249 23.500 -34.567 1.00 53.88 381 THR A N 1
ATOM 2947 C CA . THR A 1 381 ? 40.460 23.585 -33.113 1.00 53.88 381 THR A CA 1
ATOM 2948 C C . THR A 1 381 ? 39.275 24.306 -32.471 1.00 53.88 381 THR A C 1
ATOM 2950 O O . THR A 1 381 ? 38.612 25.108 -33.123 1.00 53.88 381 THR A O 1
ATOM 2953 N N . ALA A 1 382 ? 38.979 24.007 -31.202 1.00 51.66 382 ALA A N 1
ATOM 2954 C CA . ALA A 1 382 ? 37.759 24.430 -30.498 1.00 51.66 382 ALA A CA 1
ATOM 2955 C C . ALA A 1 382 ? 37.442 25.947 -30.536 1.00 51.66 382 ALA A C 1
ATOM 2957 O O . ALA A 1 382 ? 36.327 26.326 -30.204 1.00 51.66 382 ALA A O 1
ATOM 2958 N N . GLU A 1 383 ? 38.389 26.781 -30.965 1.00 50.44 383 GLU A N 1
ATOM 2959 C CA . GLU A 1 383 ? 38.323 28.243 -31.017 1.00 50.44 383 GLU A CA 1
ATOM 2960 C C . GLU A 1 383 ? 37.706 28.830 -32.308 1.00 50.44 383 GLU A C 1
ATOM 2962 O O . GLU A 1 383 ? 37.395 30.011 -32.312 1.00 50.44 383 GLU A O 1
ATOM 2967 N N . HIS A 1 384 ? 37.493 28.061 -33.392 1.00 48.06 384 HIS A N 1
ATOM 2968 C CA . HIS A 1 384 ? 37.006 28.614 -34.685 1.00 48.06 384 HIS A CA 1
ATOM 2969 C C . HIS A 1 384 ? 35.667 28.040 -35.179 1.00 48.06 384 HIS A C 1
ATOM 2971 O O . HIS A 1 384 ? 35.372 28.059 -36.376 1.00 48.06 384 HIS A O 1
ATOM 2977 N N . LEU A 1 385 ? 34.849 27.473 -34.293 1.00 53.59 385 LEU A N 1
ATOM 2978 C CA . LEU A 1 385 ? 33.485 27.110 -34.667 1.00 53.59 385 LEU A CA 1
ATOM 2979 C C . LEU A 1 385 ? 32.596 28.348 -34.519 1.00 53.59 385 LEU A C 1
ATOM 2981 O O . LEU A 1 385 ? 32.326 28.753 -33.396 1.00 53.59 385 LEU A O 1
ATOM 2985 N N . GLU A 1 386 ? 32.045 28.858 -35.626 1.00 52.78 386 GLU A N 1
ATOM 2986 C CA . GLU A 1 386 ? 30.848 29.729 -35.655 1.00 52.78 386 GLU A CA 1
ATOM 2987 C C . GLU A 1 386 ? 29.589 28.960 -35.169 1.00 52.78 386 GLU A C 1
ATOM 2989 O O . GLU A 1 386 ? 28.514 29.006 -35.754 1.00 52.78 386 GLU A O 1
ATOM 2994 N N . ILE A 1 387 ? 29.734 28.167 -34.104 1.00 54.00 387 ILE A N 1
ATOM 2995 C CA . ILE A 1 387 ? 28.661 27.551 -33.316 1.00 54.00 387 ILE A CA 1
ATOM 2996 C C . ILE A 1 387 ? 28.592 28.311 -31.975 1.00 54.00 387 ILE A C 1
ATOM 2998 O O . ILE A 1 387 ? 28.289 27.740 -30.932 1.00 54.00 387 ILE A O 1
ATOM 3002 N N . GLU A 1 388 ? 28.910 29.610 -31.988 1.00 47.94 388 GLU A N 1
ATOM 3003 C CA . GLU A 1 388 ? 28.689 30.519 -30.857 1.00 47.94 388 GLU A CA 1
ATOM 3004 C C . GLU A 1 388 ? 27.195 30.857 -30.674 1.00 47.94 388 GLU A C 1
ATOM 3006 O O . GLU A 1 388 ? 26.804 31.325 -29.611 1.00 47.94 388 GLU A O 1
ATOM 3011 N N . GLU A 1 389 ? 26.330 30.543 -31.648 1.00 50.47 389 GLU A N 1
ATOM 3012 C CA . GLU A 1 389 ? 24.892 30.862 -31.589 1.00 50.47 389 GLU A CA 1
ATOM 3013 C C . GLU A 1 389 ? 23.987 29.726 -31.068 1.00 50.47 389 GLU A C 1
ATOM 3015 O O . GLU A 1 389 ? 22.786 29.930 -30.892 1.00 50.47 389 GLU A O 1
ATOM 3020 N N . VAL A 1 390 ? 24.517 28.524 -30.792 1.00 51.12 390 VAL A N 1
ATOM 3021 C CA . VAL A 1 390 ? 23.714 27.429 -30.212 1.00 51.12 390 VAL A CA 1
ATOM 3022 C C . VAL A 1 390 ? 23.989 27.314 -28.719 1.00 51.12 390 VAL A C 1
ATOM 3024 O O . VAL A 1 390 ? 25.013 26.771 -28.296 1.00 51.12 390 VAL A O 1
ATOM 3027 N N . GLU A 1 391 ? 23.028 27.769 -27.917 1.00 49.94 391 GLU A N 1
ATOM 3028 C CA . GLU A 1 391 ? 22.991 27.565 -26.468 1.00 49.94 391 GLU A CA 1
ATOM 3029 C C . GLU A 1 391 ? 23.142 26.053 -26.157 1.00 49.94 391 GLU A C 1
ATOM 3031 O O . GLU A 1 391 ? 22.239 25.255 -26.410 1.00 49.94 391 GLU A O 1
ATOM 3036 N N . GLY A 1 392 ? 24.323 25.624 -25.682 1.00 61.03 392 GLY A N 1
ATOM 3037 C CA . GLY A 1 392 ? 24.634 24.213 -25.375 1.00 61.03 392 GLY A CA 1
ATOM 3038 C C . GLY A 1 392 ? 25.700 23.520 -26.247 1.00 61.03 392 GLY A C 1
ATOM 3039 O O . GLY A 1 392 ? 26.082 22.389 -25.937 1.00 61.03 392 GLY A O 1
ATOM 3040 N N . GLY A 1 393 ? 26.234 24.176 -27.285 1.00 80.38 393 GLY A N 1
ATOM 3041 C CA . GLY A 1 393 ? 27.396 23.709 -28.060 1.00 80.38 393 GLY A CA 1
ATOM 3042 C C . GLY A 1 393 ? 27.140 22.556 -29.053 1.00 80.38 393 GLY A C 1
ATOM 3043 O O . GLY A 1 393 ? 26.013 22.114 -29.275 1.00 80.38 393 GLY A O 1
ATOM 3044 N N . LEU A 1 394 ? 28.219 22.046 -29.672 1.00 83.75 394 LEU A N 1
ATOM 3045 C CA . LEU A 1 394 ? 28.182 21.057 -30.772 1.00 83.75 394 LEU A CA 1
ATOM 3046 C C . LEU A 1 394 ? 27.422 19.761 -30.428 1.00 83.75 394 LEU A C 1
ATOM 3048 O O . LEU A 1 394 ? 26.713 19.212 -31.271 1.00 83.75 394 LEU A O 1
ATOM 3052 N N . GLU A 1 395 ? 27.562 19.261 -29.200 1.00 89.00 395 GLU A N 1
ATOM 3053 C CA . GLU A 1 395 ? 26.877 18.039 -28.766 1.00 89.00 395 GLU A CA 1
ATOM 3054 C C . GLU A 1 395 ? 25.355 18.220 -28.762 1.00 89.00 395 GLU A C 1
ATOM 3056 O O . GLU A 1 395 ? 24.638 17.329 -29.219 1.00 89.00 395 GLU A O 1
ATOM 3061 N N . GLU A 1 396 ? 24.847 19.368 -28.305 1.00 87.31 396 GLU A N 1
ATOM 3062 C CA . GLU A 1 396 ? 23.407 19.634 -28.289 1.00 87.31 396 GLU A CA 1
ATOM 3063 C C . GLU A 1 396 ? 22.854 19.799 -29.706 1.00 87.31 396 GLU A C 1
ATOM 3065 O O . GLU A 1 396 ? 21.831 19.197 -30.040 1.00 87.31 396 GLU A O 1
ATOM 3070 N N . ALA A 1 397 ? 23.586 20.494 -30.582 1.00 86.31 397 ALA A N 1
ATOM 3071 C CA . ALA A 1 397 ? 23.219 20.627 -31.989 1.00 86.31 397 ALA A CA 1
ATOM 3072 C C . ALA A 1 397 ? 23.053 19.254 -32.678 1.00 86.31 397 ALA A C 1
ATOM 3074 O O . ALA A 1 397 ? 22.073 19.020 -33.392 1.00 86.31 397 ALA A O 1
ATOM 3075 N N . ILE A 1 398 ? 23.954 18.299 -32.412 1.00 90.00 398 ILE A N 1
ATOM 3076 C CA . ILE A 1 398 ? 23.854 16.929 -32.943 1.00 90.00 398 ILE A CA 1
ATOM 3077 C C . ILE A 1 398 ? 22.627 16.200 -32.370 1.00 90.00 398 ILE A C 1
ATOM 3079 O O . ILE A 1 398 ? 21.929 15.490 -33.104 1.00 90.00 398 ILE A O 1
ATOM 3083 N N . ARG A 1 399 ? 22.318 16.384 -31.078 1.00 91.62 399 ARG A N 1
ATOM 3084 C CA . ARG A 1 399 ? 21.202 15.704 -30.389 1.00 91.62 399 ARG A CA 1
ATOM 3085 C C . ARG A 1 399 ? 19.825 16.074 -30.935 1.00 91.62 399 ARG A C 1
ATOM 3087 O O . ARG A 1 399 ? 18.889 15.273 -30.832 1.00 91.62 399 ARG A O 1
ATOM 3094 N N . VAL A 1 400 ? 19.686 17.262 -31.521 1.00 89.81 400 VAL A N 1
ATOM 3095 C CA . VAL A 1 400 ? 18.422 17.730 -32.106 1.00 89.81 400 VAL A CA 1
ATOM 3096 C C . VAL A 1 400 ? 18.094 16.999 -33.416 1.00 89.81 400 VAL A C 1
ATOM 3098 O O . VAL A 1 400 ? 16.907 16.847 -33.732 1.00 89.81 400 VAL A O 1
ATOM 3101 N N . THR A 1 401 ? 19.100 16.464 -34.123 1.00 92.31 401 THR A N 1
ATOM 3102 C CA . THR A 1 401 ? 18.916 15.792 -35.419 1.00 92.31 401 THR A CA 1
ATOM 3103 C C . THR A 1 401 ? 18.011 14.556 -35.337 1.00 92.31 401 THR A C 1
ATOM 3105 O O . THR A 1 401 ? 18.030 13.780 -34.376 1.00 92.31 401 THR A O 1
ATOM 3108 N N . ALA A 1 402 ? 17.211 14.338 -36.387 1.00 94.81 402 ALA A N 1
ATOM 3109 C CA . ALA A 1 402 ? 16.308 13.191 -36.470 1.00 94.81 402 ALA A CA 1
ATOM 3110 C C . ALA A 1 402 ? 17.071 11.854 -36.487 1.00 94.81 402 ALA A C 1
ATOM 3112 O O . ALA A 1 402 ? 16.691 10.927 -35.772 1.00 94.81 402 ALA A O 1
ATOM 3113 N N . ALA A 1 403 ? 18.177 11.775 -37.236 1.00 94.88 403 ALA A N 1
ATOM 3114 C CA . ALA A 1 403 ? 19.014 10.578 -37.317 1.00 94.88 403 ALA A CA 1
ATOM 3115 C C . ALA A 1 403 ? 19.594 10.194 -35.945 1.00 94.88 403 ALA A C 1
ATOM 3117 O O . ALA A 1 403 ? 19.504 9.032 -35.541 1.00 94.88 403 ALA A O 1
ATOM 3118 N N . PHE A 1 404 ? 20.088 11.170 -35.172 1.00 95.94 404 PHE A N 1
ATOM 3119 C CA . PHE A 1 404 ? 20.541 10.926 -33.804 1.00 95.94 404 PHE A CA 1
ATOM 3120 C C . PHE A 1 404 ? 19.415 10.376 -32.922 1.00 95.94 404 PHE A C 1
ATOM 3122 O O . PHE A 1 404 ? 19.590 9.351 -32.262 1.00 95.94 404 PHE A O 1
ATOM 3129 N N . LYS A 1 405 ? 18.236 11.016 -32.932 1.00 94.94 405 LYS A N 1
ATOM 3130 C CA . LYS A 1 405 ? 17.076 10.574 -32.138 1.00 94.94 405 LYS A CA 1
ATOM 3131 C C . LYS A 1 405 ? 16.642 9.152 -32.504 1.00 94.94 405 LYS A C 1
ATOM 3133 O O . LYS A 1 405 ? 16.347 8.371 -31.600 1.00 94.94 405 LYS A O 1
ATOM 3138 N N . GLN A 1 406 ? 16.657 8.795 -33.790 1.00 95.38 406 GLN A N 1
ATOM 3139 C CA . GLN A 1 406 ? 16.338 7.449 -34.277 1.00 95.38 406 GLN A CA 1
ATOM 3140 C C . GLN A 1 406 ? 17.354 6.402 -33.809 1.00 95.38 406 GLN A C 1
ATOM 3142 O O . GLN A 1 406 ? 16.957 5.366 -33.271 1.00 95.38 406 GLN A O 1
ATOM 3147 N N . ILE A 1 407 ? 18.656 6.673 -33.954 1.00 96.19 407 ILE A N 1
ATOM 3148 C CA . ILE A 1 407 ? 19.721 5.781 -33.468 1.00 96.19 407 ILE A CA 1
ATOM 3149 C C . ILE A 1 407 ? 19.576 5.585 -31.964 1.00 96.19 407 ILE A C 1
ATOM 3151 O O . ILE A 1 407 ? 19.520 4.456 -31.475 1.00 96.19 407 ILE A O 1
ATOM 3155 N N . LEU A 1 408 ? 19.442 6.691 -31.237 1.00 95.69 408 LEU A N 1
ATOM 3156 C CA . LEU A 1 408 ? 19.326 6.694 -29.795 1.00 95.69 408 LEU A CA 1
ATOM 3157 C C . LEU A 1 408 ? 18.052 5.949 -29.338 1.00 95.69 408 LEU A C 1
ATOM 3159 O O . LEU A 1 408 ? 18.094 5.232 -28.342 1.00 95.69 408 LEU A O 1
ATOM 3163 N N . GLN A 1 409 ? 16.924 6.058 -30.049 1.00 95.12 409 GLN A N 1
ATOM 3164 C CA . GLN A 1 409 ? 15.712 5.262 -29.787 1.00 95.12 409 GLN A CA 1
ATOM 3165 C C . GLN A 1 409 ? 15.905 3.767 -30.100 1.00 95.12 409 GLN A C 1
ATOM 3167 O O . GLN A 1 409 ? 15.329 2.924 -29.420 1.00 95.12 409 GLN A O 1
ATOM 3172 N N . ARG A 1 410 ? 16.723 3.415 -31.098 1.00 95.31 410 ARG A N 1
ATOM 3173 C CA . ARG A 1 410 ? 16.972 2.021 -31.495 1.00 95.31 410 ARG A CA 1
ATOM 3174 C C . ARG A 1 410 ? 17.873 1.265 -30.521 1.00 95.31 410 ARG A C 1
ATOM 3176 O O . ARG A 1 410 ? 17.659 0.064 -30.332 1.00 95.31 410 ARG A O 1
ATOM 3183 N N . ILE A 1 411 ? 18.869 1.949 -29.954 1.00 96.44 411 ILE A N 1
ATOM 3184 C CA . ILE A 1 411 ? 19.838 1.344 -29.027 1.00 96.44 411 ILE A CA 1
ATOM 3185 C C . ILE A 1 411 ? 19.368 1.358 -27.567 1.00 96.44 411 ILE A C 1
ATOM 3187 O O . ILE A 1 411 ? 19.762 0.494 -26.784 1.00 96.44 411 ILE A O 1
ATOM 3191 N N . TRP A 1 412 ? 18.540 2.343 -27.198 1.00 96.56 412 TRP A N 1
ATOM 3192 C CA . TRP A 1 412 ? 18.067 2.536 -25.825 1.00 96.56 412 TRP A CA 1
ATOM 3193 C C . TRP A 1 412 ? 16.681 3.208 -25.791 1.00 96.56 412 TRP A C 1
ATOM 3195 O O . TRP A 1 412 ? 16.585 4.382 -25.435 1.00 96.56 412 TRP A O 1
ATOM 3205 N N . PRO A 1 413 ? 15.600 2.535 -26.209 1.00 95.69 413 PRO A N 1
ATOM 3206 C CA . PRO A 1 413 ? 14.276 3.148 -26.322 1.00 95.69 413 PRO A CA 1
ATOM 3207 C C . PRO A 1 413 ? 13.781 3.702 -24.982 1.00 95.69 413 PRO A C 1
ATOM 3209 O O . PRO A 1 413 ? 14.149 3.214 -23.926 1.00 95.69 413 PRO A O 1
ATOM 3212 N N . ARG A 1 414 ? 12.931 4.730 -25.006 1.00 93.69 414 ARG A N 1
ATOM 3213 C CA . ARG A 1 414 ? 12.228 5.193 -23.797 1.00 93.69 414 ARG A CA 1
ATOM 3214 C C . ARG A 1 414 ? 10.856 4.531 -23.724 1.00 93.69 414 ARG A C 1
ATOM 3216 O O . ARG A 1 414 ? 10.039 4.801 -24.601 1.00 93.69 414 ARG A O 1
ATOM 3223 N N . LEU A 1 415 ? 10.616 3.720 -22.697 1.00 93.88 415 LEU A N 1
ATOM 3224 C CA . LEU A 1 415 ? 9.450 2.831 -22.592 1.00 93.88 415 LEU A CA 1
ATOM 3225 C C . LEU A 1 415 ? 8.645 3.096 -21.310 1.00 93.88 415 LEU A C 1
ATOM 3227 O O . LEU A 1 415 ? 9.205 3.547 -20.308 1.00 93.88 415 LEU A O 1
ATOM 3231 N N . THR A 1 416 ? 7.343 2.821 -21.350 1.00 93.56 416 THR A N 1
ATOM 3232 C CA . THR A 1 416 ? 6.477 2.612 -20.173 1.00 93.56 416 THR A CA 1
ATOM 3233 C C . THR A 1 416 ? 6.451 1.130 -19.781 1.00 93.56 416 THR A C 1
ATOM 3235 O O . THR A 1 416 ? 6.901 0.276 -20.549 1.00 93.56 416 THR A O 1
ATOM 3238 N N . GLY A 1 417 ? 5.925 0.811 -18.591 1.00 94.81 417 GLY A N 1
ATOM 3239 C CA . GLY A 1 417 ? 5.720 -0.586 -18.188 1.00 94.81 417 GLY A CA 1
ATOM 3240 C C . GLY A 1 417 ? 4.772 -1.313 -19.144 1.00 94.81 417 GLY A C 1
ATOM 3241 O O . GLY A 1 417 ? 5.056 -2.429 -19.571 1.00 94.81 417 GLY A O 1
ATOM 3242 N N . GLN A 1 418 ? 3.713 -0.622 -19.569 1.00 94.94 418 GLN A N 1
ATOM 3243 C CA . GLN A 1 418 ? 2.732 -1.113 -20.530 1.00 94.94 418 GLN A CA 1
ATOM 3244 C C . GLN A 1 418 ? 3.365 -1.390 -21.905 1.00 94.94 418 GLN A C 1
ATOM 3246 O O . GLN A 1 418 ? 3.118 -2.450 -22.472 1.00 94.94 418 GLN A O 1
ATOM 3251 N N . ASP A 1 419 ? 4.246 -0.507 -22.404 1.00 95.12 419 ASP A N 1
ATOM 3252 C CA . ASP A 1 419 ? 4.996 -0.736 -23.656 1.00 95.12 419 ASP A CA 1
ATOM 3253 C C . ASP A 1 419 ? 5.851 -2.010 -23.578 1.00 95.12 419 ASP A C 1
ATOM 3255 O O . ASP A 1 419 ? 5.908 -2.794 -24.527 1.00 95.12 419 ASP A O 1
ATOM 3259 N N . LEU A 1 420 ? 6.537 -2.217 -22.445 1.00 96.56 420 LEU A N 1
ATOM 3260 C CA . LEU A 1 420 ? 7.419 -3.368 -22.271 1.00 96.56 420 LEU A CA 1
ATOM 3261 C C . LEU A 1 420 ? 6.631 -4.682 -22.274 1.00 96.56 420 LEU A C 1
ATOM 3263 O O . LEU A 1 420 ? 7.045 -5.619 -22.957 1.00 96.56 420 LEU A O 1
ATOM 3267 N N . LEU A 1 421 ? 5.516 -4.743 -21.540 1.00 96.81 421 LEU A N 1
ATOM 3268 C CA . LEU A 1 421 ? 4.671 -5.937 -21.475 1.00 96.81 421 LEU A CA 1
ATOM 3269 C C . LEU A 1 421 ? 3.934 -6.191 -22.789 1.00 96.81 421 LEU A C 1
ATOM 3271 O O . LEU A 1 421 ? 3.878 -7.335 -23.232 1.00 96.81 421 LEU A O 1
ATOM 3275 N N . HIS A 1 422 ? 3.409 -5.144 -23.434 1.00 96.25 422 HIS A N 1
ATOM 3276 C CA . HIS A 1 422 ? 2.734 -5.268 -24.729 1.00 96.25 422 HIS A CA 1
ATOM 3277 C C . HIS A 1 422 ? 3.658 -5.870 -25.779 1.00 96.25 422 HIS A C 1
ATOM 3279 O O . HIS A 1 422 ? 3.280 -6.825 -26.454 1.00 96.25 422 HIS A O 1
ATOM 3285 N N . ASP A 1 423 ? 4.891 -5.370 -25.885 1.00 95.00 423 ASP A N 1
ATOM 3286 C CA . ASP A 1 423 ? 5.833 -5.951 -26.827 1.00 95.00 423 ASP A CA 1
ATOM 3287 C C . ASP A 1 423 ? 6.307 -7.355 -26.396 1.00 95.00 423 ASP A C 1
ATOM 3289 O O . ASP A 1 423 ? 6.629 -8.160 -27.268 1.00 95.00 423 ASP A O 1
ATOM 3293 N N . LEU A 1 424 ? 6.428 -7.638 -25.090 1.00 96.88 424 LEU A N 1
ATOM 3294 C CA . LEU A 1 424 ? 6.850 -8.952 -24.588 1.00 96.88 424 LEU A CA 1
ATOM 3295 C C . LEU A 1 424 ? 5.811 -10.021 -24.938 1.00 96.88 424 LEU A C 1
ATOM 3297 O O . LEU A 1 424 ? 6.142 -10.974 -25.635 1.00 96.88 424 LEU A O 1
ATOM 3301 N N . PHE A 1 425 ? 4.558 -9.834 -24.519 1.00 96.75 425 PHE A N 1
ATOM 3302 C CA . PHE A 1 425 ? 3.475 -10.785 -24.783 1.00 96.75 425 PHE A CA 1
ATOM 3303 C C . PHE A 1 425 ? 3.025 -10.782 -26.247 1.00 96.75 425 PHE A C 1
ATOM 3305 O O . PHE A 1 425 ? 2.557 -11.800 -26.745 1.00 96.75 425 PHE A O 1
ATOM 3312 N N . GLY A 1 426 ? 3.234 -9.676 -26.966 1.00 95.44 426 GLY A N 1
ATOM 3313 C CA . GLY A 1 426 ? 2.921 -9.551 -28.390 1.00 95.44 426 GLY A CA 1
ATOM 3314 C C . GLY A 1 426 ? 3.903 -10.241 -29.342 1.00 95.44 426 GLY A C 1
ATOM 3315 O O . GLY A 1 426 ? 3.672 -10.227 -30.553 1.00 95.44 426 GLY A O 1
ATOM 3316 N N . ALA A 1 427 ? 5.017 -10.795 -28.849 1.00 95.31 427 ALA A N 1
ATOM 3317 C CA . ALA A 1 427 ? 6.012 -11.457 -29.687 1.00 95.31 427 ALA A CA 1
ATOM 3318 C C . ALA A 1 427 ? 6.656 -12.658 -28.982 1.00 95.31 427 ALA A C 1
ATOM 3320 O O . ALA A 1 427 ? 7.602 -12.515 -28.207 1.00 95.31 427 ALA A O 1
ATOM 3321 N N . GLU A 1 428 ? 6.228 -13.862 -29.361 1.00 96.00 428 GLU A N 1
ATOM 3322 C CA . GLU A 1 428 ? 6.759 -15.128 -28.840 1.00 96.00 428 GLU A CA 1
ATOM 3323 C C . GLU A 1 428 ? 8.301 -15.230 -28.869 1.00 96.00 428 GLU A C 1
ATOM 3325 O O . GLU A 1 428 ? 8.880 -15.658 -27.869 1.00 96.00 428 GLU A O 1
ATOM 3330 N N . PRO A 1 429 ? 9.036 -14.767 -29.908 1.00 95.75 429 PRO A N 1
ATOM 3331 C CA . PRO A 1 429 ? 10.499 -14.800 -29.872 1.00 95.75 429 PRO A CA 1
ATOM 3332 C C . PRO A 1 429 ? 11.111 -13.987 -28.722 1.00 95.75 429 PRO A C 1
ATOM 3334 O O . PRO A 1 429 ? 12.193 -14.322 -28.244 1.00 95.75 429 PRO A O 1
ATOM 3337 N N . LEU A 1 430 ? 10.450 -12.914 -28.274 1.00 95.06 430 LEU A N 1
ATOM 3338 C CA . LEU A 1 430 ? 10.905 -12.134 -27.124 1.00 95.06 430 LEU A CA 1
ATOM 3339 C C . LEU A 1 430 ? 10.640 -12.867 -25.812 1.00 95.06 430 LEU A C 1
ATOM 3341 O O . LEU A 1 430 ? 11.527 -12.874 -24.958 1.00 95.06 430 LEU A O 1
ATOM 3345 N N . LEU A 1 431 ? 9.484 -13.524 -25.684 1.00 96.50 431 LEU A N 1
ATOM 3346 C CA . LEU A 1 431 ? 9.191 -14.410 -24.558 1.00 96.50 431 LEU A CA 1
ATOM 3347 C C . LEU A 1 431 ? 10.200 -15.552 -24.470 1.00 96.50 431 LEU A C 1
ATOM 3349 O O . LEU A 1 431 ? 10.765 -15.764 -23.407 1.00 96.50 431 LEU A O 1
ATOM 3353 N N . ARG A 1 432 ? 10.521 -16.216 -25.586 1.00 96.88 432 ARG A N 1
ATOM 3354 C CA . ARG A 1 432 ? 11.522 -17.297 -25.618 1.00 96.88 432 ARG A CA 1
ATOM 3355 C C . ARG A 1 432 ? 12.907 -16.838 -25.174 1.00 96.88 432 ARG A C 1
ATOM 3357 O O . ARG A 1 432 ? 13.600 -17.562 -24.470 1.00 96.88 432 ARG A O 1
ATOM 3364 N N . VAL A 1 433 ? 13.325 -15.631 -25.561 1.00 96.44 433 VAL A N 1
ATOM 3365 C CA . VAL A 1 433 ? 14.617 -15.073 -25.124 1.00 96.44 433 VAL A CA 1
ATOM 3366 C C . VAL A 1 433 ? 14.588 -14.685 -23.644 1.00 96.44 433 VAL A C 1
ATOM 3368 O O . VAL A 1 433 ? 15.563 -14.931 -22.936 1.00 96.44 433 VAL A O 1
ATOM 3371 N N . ALA A 1 434 ? 13.499 -14.073 -23.175 1.00 97.00 434 ALA A N 1
ATOM 3372 C CA . ALA A 1 434 ? 13.373 -13.603 -21.798 1.00 97.00 434 ALA A CA 1
ATOM 3373 C C . ALA A 1 434 ? 13.152 -14.748 -20.794 1.00 97.00 434 ALA A C 1
ATOM 3375 O O . ALA A 1 434 ? 13.770 -14.758 -19.735 1.00 97.00 434 ALA A O 1
ATOM 3376 N N . GLY A 1 435 ? 12.315 -15.720 -21.150 1.00 96.44 435 GLY A N 1
ATOM 3377 C CA . GLY A 1 435 ? 11.954 -16.891 -20.353 1.00 96.44 435 GLY A CA 1
ATOM 3378 C C . GLY A 1 435 ? 12.900 -18.079 -20.503 1.00 96.44 435 GLY A C 1
ATOM 3379 O O . GLY A 1 435 ? 12.658 -19.116 -19.897 1.00 96.44 435 GLY A O 1
ATOM 3380 N N . ARG A 1 436 ? 13.981 -17.957 -21.283 1.00 95.94 436 ARG A N 1
ATOM 3381 C CA . ARG A 1 436 ? 14.954 -19.039 -21.476 1.00 95.94 436 ARG A CA 1
ATOM 3382 C C . ARG A 1 436 ? 15.457 -19.580 -20.131 1.00 95.94 436 ARG A C 1
ATOM 3384 O O . ARG A 1 436 ? 15.928 -18.802 -19.304 1.00 95.94 436 ARG A O 1
ATOM 3391 N N . ASP A 1 437 ? 15.410 -20.898 -19.953 1.00 95.94 437 ASP A N 1
ATOM 3392 C CA . ASP A 1 437 ? 15.837 -21.604 -18.733 1.00 95.94 437 ASP A CA 1
ATOM 3393 C C . ASP A 1 437 ? 15.039 -21.208 -17.464 1.00 95.94 437 ASP A C 1
ATOM 3395 O O . ASP A 1 437 ? 15.473 -21.486 -16.350 1.00 95.94 437 ASP A O 1
ATOM 3399 N N . ILE A 1 438 ? 13.888 -20.536 -17.622 1.00 96.69 438 ILE A N 1
ATOM 3400 C CA . ILE A 1 438 ? 12.997 -20.094 -16.531 1.00 96.69 438 ILE A CA 1
ATOM 3401 C C . ILE A 1 438 ? 11.574 -20.613 -16.747 1.00 96.69 438 ILE A C 1
ATOM 3403 O O . ILE A 1 438 ? 10.938 -21.073 -15.799 1.00 96.69 438 ILE A O 1
ATOM 3407 N N . LEU A 1 439 ? 11.087 -20.501 -17.983 1.00 97.12 439 LEU A N 1
ATOM 3408 C CA . LEU A 1 439 ? 9.757 -20.902 -18.416 1.00 97.12 439 LEU A CA 1
ATOM 3409 C C . LEU A 1 439 ? 9.853 -22.082 -19.382 1.00 97.12 439 LEU A C 1
ATOM 3411 O O . LEU A 1 439 ? 10.769 -22.163 -20.205 1.00 97.12 439 LEU A O 1
ATOM 3415 N N . THR A 1 440 ? 8.877 -22.971 -19.285 1.00 97.25 440 THR A N 1
ATOM 3416 C CA . THR A 1 440 ? 8.631 -24.063 -20.227 1.00 97.25 440 THR A CA 1
ATOM 3417 C C . THR A 1 440 ? 8.003 -23.545 -21.525 1.00 97.25 440 THR A C 1
ATOM 3419 O O . THR A 1 440 ? 7.499 -22.421 -21.592 1.00 97.25 440 THR A O 1
ATOM 3422 N N . ASP A 1 441 ? 8.020 -24.365 -22.578 1.00 96.31 441 ASP A N 1
ATOM 3423 C CA . ASP A 1 441 ? 7.400 -24.009 -23.861 1.00 96.31 441 ASP A CA 1
ATOM 3424 C C . ASP A 1 441 ? 5.875 -23.825 -23.752 1.00 96.31 441 ASP A C 1
ATOM 3426 O O . ASP A 1 441 ? 5.313 -22.948 -24.417 1.00 96.31 441 ASP A O 1
ATOM 3430 N N . ASP A 1 442 ? 5.222 -24.591 -22.877 1.00 96.31 442 ASP A N 1
ATOM 3431 C CA . ASP A 1 442 ? 3.785 -24.484 -22.616 1.00 96.31 442 ASP A CA 1
ATOM 3432 C C . ASP A 1 442 ? 3.460 -23.179 -21.875 1.00 96.31 442 ASP A C 1
ATOM 3434 O O . ASP A 1 442 ? 2.592 -22.420 -22.308 1.00 96.31 442 ASP A O 1
ATOM 3438 N N . GLU A 1 443 ? 4.226 -22.840 -20.830 1.00 97.12 443 GLU A N 1
ATOM 3439 C CA . GLU A 1 443 ? 4.111 -21.553 -20.125 1.00 97.12 443 GLU A CA 1
ATOM 3440 C C . GLU A 1 443 ? 4.343 -20.361 -21.069 1.00 97.12 443 GLU A C 1
ATOM 3442 O O . GLU A 1 443 ? 3.618 -19.367 -21.019 1.00 97.12 443 GLU A O 1
ATOM 3447 N N . ILE A 1 444 ? 5.330 -20.451 -21.969 1.00 96.88 444 ILE A N 1
ATOM 3448 C CA . ILE A 1 444 ? 5.570 -19.413 -22.981 1.00 96.88 444 ILE A CA 1
ATOM 3449 C C . ILE A 1 444 ? 4.350 -19.261 -23.889 1.00 96.88 444 ILE A C 1
ATOM 3451 O O . ILE A 1 444 ? 3.935 -18.132 -24.147 1.00 96.88 444 ILE A O 1
ATOM 3455 N N . SER A 1 445 ? 3.775 -20.373 -24.348 1.00 95.81 445 SER A N 1
ATOM 3456 C CA . SER A 1 445 ? 2.603 -20.372 -25.229 1.00 95.81 445 SER A CA 1
ATOM 3457 C C . SER A 1 445 ? 1.377 -19.759 -24.547 1.00 95.81 445 SER A C 1
ATOM 3459 O O . SER A 1 445 ? 0.643 -19.008 -25.187 1.00 95.81 445 SER A O 1
ATOM 3461 N N . LEU A 1 446 ? 1.201 -19.993 -23.241 1.00 96.06 446 LEU A N 1
ATOM 3462 C CA . LEU A 1 446 ? 0.140 -19.385 -22.427 1.00 96.06 446 LEU A CA 1
ATOM 3463 C C . LEU A 1 446 ? 0.276 -17.858 -22.295 1.00 96.06 446 LEU A C 1
ATOM 3465 O O . LEU A 1 446 ? -0.729 -17.154 -22.213 1.00 96.06 446 LEU A O 1
ATOM 3469 N N . LEU A 1 447 ? 1.503 -17.323 -22.288 1.00 96.62 447 LEU A N 1
ATOM 3470 C CA . LEU A 1 447 ? 1.760 -15.881 -22.156 1.00 96.62 447 LEU A CA 1
ATOM 3471 C C . LEU A 1 447 ? 1.586 -15.095 -23.464 1.00 96.62 447 LEU A C 1
ATOM 3473 O O . LEU A 1 447 ? 1.535 -13.860 -23.430 1.00 96.62 447 LEU A O 1
ATOM 3477 N N . VAL A 1 448 ? 1.535 -15.765 -24.618 1.00 95.94 448 VAL A N 1
ATOM 3478 C CA . VAL A 1 448 ? 1.406 -15.090 -25.915 1.00 95.94 448 VAL A CA 1
ATOM 3479 C C . VAL A 1 448 ? 0.036 -14.420 -26.027 1.00 95.94 448 VAL A C 1
ATOM 3481 O O . VAL A 1 448 ? -1.011 -15.037 -25.852 1.00 95.94 448 VAL A O 1
ATOM 3484 N N . ARG A 1 449 ? 0.038 -13.134 -26.385 1.00 93.12 449 ARG A N 1
ATOM 3485 C CA . ARG A 1 449 ? -1.160 -12.318 -26.614 1.00 93.12 449 ARG A CA 1
ATOM 3486 C C . ARG A 1 449 ? -1.107 -11.705 -28.010 1.00 93.12 449 ARG A C 1
ATOM 3488 O O . ARG A 1 449 ? -0.049 -11.297 -28.483 1.00 93.12 449 ARG A O 1
ATOM 3495 N N . SER A 1 450 ? -2.257 -11.574 -28.669 1.00 91.81 450 SER A N 1
ATOM 3496 C CA . SER A 1 450 ? -2.344 -10.841 -29.937 1.00 91.81 450 SER A CA 1
ATOM 3497 C C . SER A 1 450 ? -1.916 -9.381 -29.765 1.00 91.81 450 SER A C 1
ATOM 3499 O O . SER A 1 450 ? -2.290 -8.709 -28.802 1.00 91.81 450 SER A O 1
ATOM 3501 N N . ARG A 1 451 ? -1.129 -8.871 -30.715 1.00 92.38 451 ARG A N 1
ATOM 3502 C CA . ARG A 1 451 ? -0.630 -7.497 -30.667 1.00 92.38 451 ARG A CA 1
ATOM 3503 C C . ARG A 1 451 ? -1.735 -6.508 -31.048 1.00 92.38 451 ARG A C 1
ATOM 3505 O O . ARG A 1 451 ? -2.206 -6.526 -32.179 1.00 92.38 451 ARG A O 1
ATOM 3512 N N . SER A 1 452 ? -2.081 -5.609 -30.132 1.00 92.62 452 SER A N 1
ATOM 3513 C CA . SER A 1 452 ? -2.941 -4.450 -30.425 1.00 92.62 452 SER A CA 1
ATOM 3514 C C . SER A 1 452 ? -2.175 -3.321 -31.127 1.00 92.62 452 SER A C 1
ATOM 3516 O O . SER A 1 452 ? -0.980 -3.138 -30.873 1.00 92.62 452 SER A O 1
ATOM 3518 N N . GLU A 1 453 ? -2.859 -2.542 -31.969 1.00 89.56 453 GLU A N 1
ATOM 3519 C CA . GLU A 1 453 ? -2.292 -1.340 -32.604 1.00 89.56 453 GLU A CA 1
ATOM 3520 C C . GLU A 1 453 ? -2.142 -0.184 -31.608 1.00 89.56 453 GLU A C 1
ATOM 3522 O O . GLU A 1 453 ? -1.101 0.477 -31.577 1.00 89.56 453 GLU A O 1
ATOM 3527 N N . TYR A 1 454 ? -3.149 0.015 -30.752 1.00 88.94 454 TYR A N 1
ATOM 3528 C CA . TYR A 1 454 ? -3.160 1.056 -29.730 1.00 88.94 454 TYR A CA 1
ATOM 3529 C C . TYR A 1 454 ? -3.073 0.470 -28.318 1.00 88.94 454 TYR A C 1
ATOM 3531 O O . TYR A 1 454 ? -3.650 -0.571 -28.002 1.00 88.94 454 TYR A O 1
ATOM 3539 N N . MET A 1 455 ? -2.380 1.192 -27.432 1.00 88.81 455 MET A N 1
ATOM 3540 C CA . MET A 1 455 ? -2.228 0.828 -26.017 1.00 88.81 455 MET A CA 1
ATOM 3541 C C . MET A 1 455 ? -3.574 0.796 -25.272 1.00 88.81 455 MET A C 1
ATOM 3543 O O . MET A 1 455 ? -3.759 0.019 -24.337 1.00 88.81 455 MET A O 1
ATOM 3547 N N . SER A 1 456 ? -4.522 1.634 -25.703 1.00 88.38 456 SER A N 1
ATOM 3548 C CA . SER A 1 456 ? -5.884 1.720 -25.169 1.00 88.38 456 SER A CA 1
ATOM 3549 C C . SER A 1 456 ? -6.724 0.476 -25.426 1.00 88.38 456 SER A C 1
ATOM 3551 O O . SER A 1 456 ? -7.722 0.288 -24.733 1.00 88.38 456 SER A O 1
ATOM 3553 N N . ASP A 1 457 ? -6.343 -0.354 -26.391 1.00 90.75 457 ASP A N 1
ATOM 3554 C CA . ASP A 1 457 ? -7.164 -1.480 -26.845 1.00 90.75 457 ASP A CA 1
ATOM 3555 C C . ASP A 1 457 ? -6.727 -2.789 -26.195 1.00 90.75 457 ASP A C 1
ATOM 3557 O O . ASP A 1 457 ? -7.351 -3.829 -26.383 1.00 90.75 457 ASP A O 1
ATOM 3561 N N . ILE A 1 458 ? -5.633 -2.753 -25.433 1.00 92.06 458 ILE A N 1
ATOM 3562 C CA . ILE A 1 458 ? -5.121 -3.927 -24.746 1.00 92.06 458 ILE A CA 1
ATOM 3563 C C . ILE A 1 458 ? -6.064 -4.250 -23.579 1.00 92.06 458 ILE A C 1
ATOM 3565 O O . ILE A 1 458 ? -6.266 -3.402 -22.700 1.00 92.06 458 ILE A O 1
ATOM 3569 N N . PRO A 1 459 ? -6.617 -5.474 -23.529 1.00 93.00 459 PRO A N 1
ATOM 3570 C CA . PRO A 1 459 ? -7.440 -5.919 -22.417 1.00 93.00 459 PRO A CA 1
ATOM 3571 C C . PRO A 1 459 ? -6.532 -6.343 -21.257 1.00 93.00 459 PRO A C 1
ATOM 3573 O O . PRO A 1 459 ? -6.279 -7.529 -21.054 1.00 93.00 459 PRO A O 1
ATOM 3576 N N . TRP A 1 460 ? -5.994 -5.366 -20.523 1.00 95.50 460 TRP A N 1
ATOM 3577 C CA . TRP A 1 460 ? -5.188 -5.622 -19.326 1.00 95.50 460 TRP A CA 1
ATOM 3578 C C . TRP A 1 460 ? -5.995 -6.403 -18.287 1.00 95.50 460 TRP A C 1
ATOM 3580 O O . TRP A 1 460 ? -7.178 -6.113 -18.085 1.00 95.50 460 TRP A O 1
ATOM 3590 N N . THR A 1 461 ? -5.350 -7.376 -17.651 1.00 95.06 461 THR A N 1
ATOM 3591 C CA . THR A 1 461 ? -5.910 -8.200 -16.571 1.00 95.06 461 THR A CA 1
ATOM 3592 C C . THR A 1 461 ? -5.359 -7.767 -15.212 1.00 95.06 461 THR A C 1
ATOM 3594 O O . THR A 1 461 ? -4.398 -6.998 -15.145 1.00 95.06 461 THR A O 1
ATOM 3597 N N . ASP A 1 462 ? -5.933 -8.273 -14.120 1.00 92.62 462 ASP A N 1
ATOM 3598 C CA . ASP A 1 462 ? -5.450 -7.972 -12.767 1.00 92.62 462 ASP A CA 1
ATOM 3599 C C . ASP A 1 462 ? -4.005 -8.449 -12.544 1.00 92.62 462 ASP A C 1
ATOM 3601 O O . ASP A 1 462 ? -3.195 -7.713 -11.973 1.00 92.62 462 ASP A O 1
ATOM 3605 N N . ALA A 1 463 ? -3.631 -9.631 -13.053 1.00 93.12 463 ALA A N 1
ATOM 3606 C CA . ALA A 1 463 ? -2.267 -10.144 -12.901 1.00 93.12 463 ALA A CA 1
ATOM 3607 C C . ALA A 1 463 ? -1.240 -9.348 -13.730 1.00 93.12 463 ALA A C 1
ATOM 3609 O O . ALA A 1 463 ? -0.075 -9.242 -13.337 1.00 93.12 463 ALA A O 1
ATOM 3610 N N . ASP A 1 464 ? -1.659 -8.718 -14.838 1.00 96.69 464 ASP A N 1
ATOM 3611 C CA . ASP A 1 464 ? -0.783 -7.835 -15.617 1.00 96.69 464 ASP A CA 1
ATOM 3612 C C . ASP A 1 464 ? -0.317 -6.626 -14.789 1.00 96.69 464 ASP A C 1
ATOM 3614 O O . ASP A 1 464 ? 0.800 -6.146 -14.980 1.00 96.69 464 ASP A O 1
ATOM 3618 N N . LEU A 1 465 ? -1.135 -6.128 -13.854 1.00 95.75 465 LEU A N 1
ATOM 3619 C CA . LEU A 1 465 ? -0.818 -4.922 -13.084 1.00 95.75 465 LEU A CA 1
ATOM 3620 C C . LEU A 1 465 ? 0.453 -5.083 -12.245 1.00 95.75 465 LEU A C 1
ATOM 3622 O O . LEU A 1 465 ? 1.304 -4.191 -12.240 1.00 95.75 465 LEU A O 1
ATOM 3626 N N . ALA A 1 466 ? 0.625 -6.230 -11.585 1.00 95.81 466 ALA A N 1
ATOM 3627 C CA . ALA A 1 466 ? 1.817 -6.499 -10.782 1.00 95.81 466 ALA A CA 1
ATOM 3628 C C . ALA A 1 466 ? 3.090 -6.568 -11.646 1.00 95.81 466 ALA A C 1
ATOM 3630 O O . ALA A 1 466 ? 4.151 -6.070 -11.255 1.00 95.81 466 ALA A O 1
ATOM 3631 N N . LEU A 1 467 ? 2.968 -7.108 -12.862 1.00 97.75 467 LEU A N 1
ATOM 3632 C CA . LEU A 1 467 ? 4.042 -7.138 -13.854 1.00 97.75 467 LEU A CA 1
ATOM 3633 C C . LEU A 1 467 ? 4.348 -5.739 -14.414 1.00 97.75 467 LEU A C 1
ATOM 3635 O O . LEU A 1 467 ? 5.515 -5.391 -14.608 1.00 97.75 467 LEU A O 1
ATOM 3639 N N . ILE A 1 468 ? 3.326 -4.905 -14.633 1.00 97.06 468 ILE A N 1
ATOM 3640 C CA . ILE A 1 468 ? 3.489 -3.502 -15.044 1.00 97.06 468 ILE A CA 1
ATOM 3641 C C . ILE A 1 468 ? 4.217 -2.710 -13.954 1.00 97.06 468 ILE A C 1
ATOM 3643 O O . ILE A 1 468 ? 5.109 -1.925 -14.277 1.00 97.06 468 ILE A O 1
ATOM 3647 N N . ASP A 1 469 ? 3.881 -2.921 -12.679 1.00 96.44 469 ASP A N 1
ATOM 3648 C CA . ASP A 1 469 ? 4.570 -2.295 -11.545 1.00 96.44 469 ASP A CA 1
ATOM 3649 C C . ASP A 1 469 ? 6.049 -2.711 -11.483 1.00 96.44 469 ASP A C 1
ATOM 3651 O O . ASP A 1 469 ? 6.926 -1.857 -11.352 1.00 96.44 469 ASP A O 1
ATOM 3655 N N . GLU A 1 470 ? 6.360 -3.999 -11.672 1.00 97.00 470 GLU A N 1
ATOM 3656 C CA . GLU A 1 470 ? 7.749 -4.479 -11.746 1.00 97.00 470 GLU A CA 1
ATOM 3657 C C . GLU A 1 470 ? 8.505 -3.842 -12.925 1.00 97.00 470 GLU A C 1
ATOM 3659 O O . GLU A 1 470 ? 9.614 -3.322 -12.766 1.00 97.00 470 GLU A O 1
ATOM 3664 N N . ALA A 1 471 ? 7.886 -3.802 -14.108 1.00 97.25 471 ALA A N 1
ATOM 3665 C CA . ALA A 1 471 ? 8.459 -3.155 -15.282 1.00 97.25 471 ALA A CA 1
ATOM 3666 C C . ALA A 1 471 ? 8.717 -1.661 -15.038 1.00 97.25 471 ALA A C 1
ATOM 3668 O O . ALA A 1 471 ? 9.782 -1.152 -15.391 1.00 97.25 471 ALA A O 1
ATOM 3669 N N . ARG A 1 472 ? 7.780 -0.958 -14.397 1.00 95.31 472 ARG A N 1
ATOM 3670 C CA . ARG A 1 472 ? 7.897 0.457 -14.021 1.00 95.31 472 ARG A CA 1
ATOM 3671 C C . ARG A 1 472 ? 9.081 0.711 -13.092 1.00 95.31 472 ARG A C 1
ATOM 3673 O O . ARG A 1 472 ? 9.813 1.672 -13.312 1.00 95.31 472 ARG A O 1
ATOM 3680 N N . VAL A 1 473 ? 9.337 -0.168 -12.126 1.00 94.25 473 VAL A N 1
ATOM 3681 C CA . VAL A 1 473 ? 10.489 -0.059 -11.212 1.00 94.25 473 VAL A CA 1
ATOM 3682 C C . VAL A 1 473 ? 11.814 -0.166 -11.962 1.00 94.25 473 VAL A C 1
ATOM 3684 O O . VAL A 1 473 ? 12.723 0.636 -11.729 1.00 94.25 473 VAL A O 1
ATOM 3687 N N . LEU A 1 474 ? 11.922 -1.127 -12.882 1.00 95.56 474 LEU A N 1
ATOM 3688 C CA . LEU A 1 474 ? 13.124 -1.346 -13.693 1.00 95.56 474 LEU A CA 1
ATOM 3689 C C . LEU A 1 474 ? 13.336 -0.223 -14.721 1.00 95.56 474 LEU A C 1
ATOM 3691 O O . LEU A 1 474 ? 14.467 0.214 -14.982 1.00 95.56 474 LEU A O 1
ATOM 3695 N N . LEU A 1 475 ? 12.240 0.262 -15.303 1.00 95.81 475 LEU A N 1
ATOM 3696 C CA . LEU A 1 475 ? 12.244 1.333 -16.287 1.00 95.81 475 LEU A CA 1
ATOM 3697 C C . LEU A 1 475 ? 12.558 2.684 -15.654 1.00 95.81 475 LEU A C 1
ATOM 3699 O O . LEU A 1 475 ? 13.385 3.424 -16.184 1.00 95.81 475 LEU A O 1
ATOM 3703 N N . GLY A 1 476 ? 11.955 2.991 -14.512 1.00 92.88 476 GLY A N 1
ATOM 3704 C CA . GLY A 1 476 ? 12.017 4.303 -13.888 1.00 92.88 476 GLY A CA 1
ATOM 3705 C C . GLY A 1 476 ? 11.256 5.378 -14.664 1.00 92.88 476 GLY A C 1
ATOM 3706 O O . GLY A 1 476 ? 10.751 5.131 -15.769 1.00 92.88 476 GLY A O 1
ATOM 3707 N N . PRO A 1 477 ? 11.204 6.599 -14.111 1.00 89.56 477 PRO A N 1
ATOM 3708 C CA . PRO A 1 477 ? 10.370 7.656 -14.643 1.00 89.56 477 PRO A CA 1
ATOM 3709 C C . PRO A 1 477 ? 10.818 8.055 -16.043 1.00 89.56 477 PRO A C 1
ATOM 3711 O O . PRO A 1 477 ? 12.014 8.161 -16.352 1.00 89.56 477 PRO A O 1
ATOM 3714 N N . ARG A 1 478 ? 9.844 8.288 -16.924 1.00 85.81 478 ARG A N 1
ATOM 3715 C CA . ARG A 1 478 ? 10.119 8.789 -18.269 1.00 85.81 478 ARG A CA 1
ATOM 3716 C C . ARG A 1 478 ? 10.575 10.237 -18.148 1.00 85.81 478 ARG A C 1
ATOM 3718 O O . ARG A 1 478 ? 11.606 10.594 -18.722 1.00 85.81 478 ARG A O 1
ATOM 3725 N N . LYS A 1 479 ? 9.782 11.095 -17.507 1.00 72.06 479 LYS A N 1
ATOM 3726 C CA . LYS A 1 479 ? 10.089 12.529 -17.347 1.00 72.06 479 LYS A CA 1
ATOM 3727 C C . LYS A 1 479 ? 10.732 12.768 -15.980 1.00 72.06 479 LYS A C 1
ATOM 3729 O O . LYS A 1 479 ? 10.456 12.048 -15.036 1.00 72.06 479 LYS A O 1
ATOM 3734 N N . LYS A 1 480 ? 11.581 13.797 -15.858 1.00 60.22 480 LYS A N 1
ATOM 3735 C CA . LYS A 1 480 ? 11.874 14.327 -14.517 1.00 60.22 480 LYS A CA 1
ATOM 3736 C C . LYS A 1 480 ? 10.561 14.892 -13.956 1.00 60.22 480 LYS A C 1
ATOM 3738 O O . LYS A 1 480 ? 9.889 15.581 -14.732 1.00 60.22 480 LYS A O 1
ATOM 3743 N N . PRO A 1 481 ? 10.217 14.645 -12.681 1.00 53.81 481 PRO A N 1
ATOM 3744 C CA . PRO A 1 481 ? 9.031 15.233 -12.076 1.00 53.81 481 PRO A CA 1
ATOM 3745 C C . PRO A 1 481 ? 9.114 16.753 -12.218 1.00 53.81 481 PRO A C 1
ATOM 3747 O O . PRO A 1 481 ? 10.109 17.380 -11.841 1.00 53.81 481 PRO A O 1
ATOM 3750 N N . ARG A 1 482 ? 8.099 17.338 -12.853 1.00 48.72 482 ARG A N 1
ATOM 3751 C CA . ARG A 1 482 ? 7.923 18.786 -12.940 1.00 48.72 482 ARG A CA 1
ATOM 3752 C C . ARG A 1 482 ? 6.779 19.126 -12.003 1.00 48.72 482 ARG A C 1
ATOM 3754 O O . ARG A 1 482 ? 5.706 18.554 -12.132 1.00 48.72 482 ARG A O 1
ATOM 3761 N N . GLY A 1 483 ? 7.018 20.025 -11.053 1.00 45.81 483 GLY A N 1
ATOM 3762 C CA . GLY A 1 483 ? 5.916 20.620 -10.309 1.00 45.81 483 GLY A CA 1
ATOM 3763 C C . GLY A 1 483 ? 5.102 21.448 -11.291 1.00 45.81 483 GLY A C 1
ATOM 3764 O O . GLY A 1 483 ? 5.609 22.446 -11.805 1.00 45.81 483 GLY A O 1
ATOM 3765 N N . HIS A 1 484 ? 3.885 21.013 -11.595 1.00 44.44 484 HIS A N 1
ATOM 3766 C CA . HIS A 1 484 ? 2.936 21.846 -12.305 1.00 44.44 484 HIS A CA 1
ATOM 3767 C C . HIS A 1 484 ? 2.105 22.568 -11.253 1.00 44.44 484 HIS A C 1
ATOM 3769 O O . HIS A 1 484 ? 1.524 21.964 -10.360 1.00 44.44 484 HIS A O 1
ATOM 3775 N N . SER A 1 485 ? 2.105 23.893 -11.321 1.00 44.03 485 SER A N 1
ATOM 3776 C CA . SER A 1 485 ? 1.092 24.675 -10.633 1.00 44.03 485 SER A CA 1
ATOM 3777 C C . SER A 1 485 ? -0.174 24.578 -11.466 1.00 44.03 485 SER A C 1
ATOM 3779 O O . SER A 1 485 ? -0.248 25.211 -12.520 1.00 44.03 485 SER A O 1
ATOM 3781 N N . ARG A 1 486 ? -1.127 23.744 -11.047 1.00 40.66 486 ARG A N 1
ATOM 3782 C CA . ARG A 1 486 ? -2.440 23.717 -11.686 1.00 40.66 486 ARG A CA 1
ATOM 3783 C C . ARG A 1 486 ? -3.207 24.953 -11.249 1.00 40.66 486 ARG A C 1
ATOM 3785 O O . ARG A 1 486 ? -3.156 25.335 -10.084 1.00 40.66 486 ARG A O 1
ATOM 3792 N N . VAL A 1 487 ? -3.871 25.575 -12.216 1.00 44.38 487 VAL A N 1
ATOM 3793 C CA . VAL A 1 487 ? -4.724 26.724 -11.982 1.00 44.38 487 VAL A CA 1
ATOM 3794 C C . VAL A 1 487 ? -6.155 26.224 -11.796 1.00 44.38 487 VAL A C 1
ATOM 3796 O O . VAL A 1 487 ? -6.709 25.674 -12.741 1.00 44.38 487 VAL A O 1
ATOM 3799 N N . VAL A 1 488 ? -6.719 26.303 -10.588 1.00 46.34 488 VAL A N 1
ATOM 3800 C CA . VAL A 1 488 ? -8.132 25.963 -10.342 1.00 46.34 488 VAL A CA 1
ATOM 3801 C C . VAL A 1 488 ? -8.974 27.209 -10.622 1.00 46.34 488 VAL A C 1
ATOM 3803 O O . VAL A 1 488 ? -8.697 28.258 -10.042 1.00 46.34 488 VAL A O 1
ATOM 3806 N N . ASP A 1 489 ? -9.952 27.105 -11.528 1.00 43.75 489 ASP A N 1
ATOM 3807 C CA . ASP A 1 489 ? -10.913 28.184 -11.777 1.00 43.75 489 ASP A CA 1
ATOM 3808 C C . ASP A 1 489 ? -11.736 28.422 -10.505 1.00 43.75 489 ASP A C 1
ATOM 3810 O O . ASP A 1 489 ? -12.287 27.492 -9.918 1.00 43.75 489 ASP A O 1
ATOM 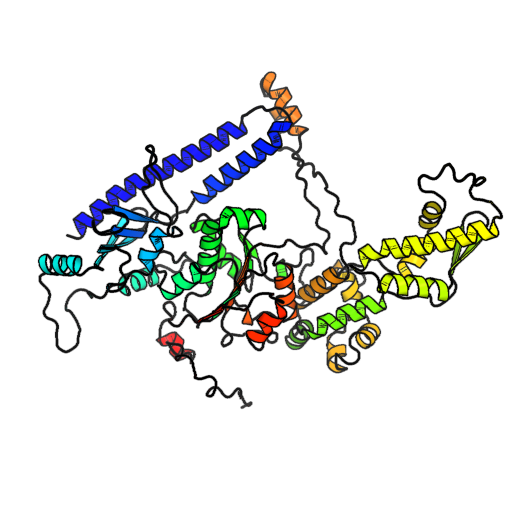3814 N N . SER A 1 490 ? -11.772 29.673 -10.058 1.00 49.69 490 SER A N 1
ATOM 3815 C CA . SER A 1 490 ? -12.571 30.110 -8.914 1.00 49.69 490 SER A CA 1
ATOM 3816 C C . SER A 1 490 ? -14.066 30.035 -9.250 1.00 49.69 490 SER A C 1
ATOM 3818 O O . SER A 1 490 ? -14.472 30.393 -10.355 1.00 49.69 490 SER A O 1
ATOM 3820 N N . GLU A 1 491 ? -14.888 29.600 -8.289 1.00 52.88 491 GLU A N 1
ATOM 3821 C CA . GLU A 1 491 ? -16.355 29.545 -8.417 1.00 52.88 491 GLU A CA 1
ATOM 3822 C C . GLU A 1 491 ? -17.018 30.940 -8.470 1.00 52.88 491 GLU A C 1
ATOM 3824 O O . GLU A 1 491 ? -18.204 31.036 -8.775 1.00 52.88 491 GLU A O 1
ATOM 3829 N N . LEU A 1 492 ? -16.273 32.024 -8.209 1.00 55.22 492 LEU A N 1
ATOM 3830 C CA . LEU A 1 492 ? -16.779 33.403 -8.231 1.00 55.22 492 LEU A CA 1
ATOM 3831 C C . LEU A 1 492 ? -16.826 33.964 -9.662 1.00 55.22 492 LEU A C 1
ATOM 3833 O O . LEU A 1 492 ? -15.792 34.136 -10.319 1.00 55.22 492 LEU A O 1
ATOM 3837 N N . THR A 1 493 ? -18.017 34.330 -10.143 1.00 57.81 493 THR A N 1
ATOM 3838 C CA . THR A 1 493 ? -18.192 34.964 -11.462 1.00 57.81 493 THR A CA 1
ATOM 3839 C C . THR A 1 493 ? -17.831 36.460 -11.434 1.00 57.81 493 THR A C 1
ATOM 3841 O O . THR A 1 493 ? -17.700 37.067 -10.374 1.00 57.81 493 THR A O 1
ATOM 3844 N N . LEU A 1 494 ? -17.630 37.099 -12.601 1.00 59.41 494 LEU A N 1
ATOM 3845 C CA . LEU A 1 494 ? -17.427 38.565 -12.666 1.00 59.41 494 LEU A CA 1
ATOM 3846 C C . LEU A 1 494 ? -18.603 39.332 -12.048 1.00 59.41 494 LEU A C 1
ATOM 3848 O O . LEU A 1 494 ? -18.378 40.373 -11.440 1.00 59.41 494 LEU A O 1
ATOM 3852 N N . GLU A 1 495 ? -19.820 38.811 -12.194 1.00 58.59 495 GLU A N 1
ATOM 3853 C CA . GLU A 1 495 ? -21.039 39.431 -11.674 1.00 58.59 495 GLU A CA 1
ATOM 3854 C C . GLU A 1 495 ? -21.103 39.369 -10.142 1.00 58.59 495 GLU A C 1
ATOM 3856 O O . GLU A 1 495 ? -21.502 40.353 -9.523 1.00 58.59 495 GLU A O 1
ATOM 3861 N N . ASP A 1 496 ? -20.634 38.278 -9.525 1.00 61.06 496 ASP A N 1
ATOM 3862 C CA . ASP A 1 496 ? -20.574 38.144 -8.059 1.00 61.06 496 ASP A 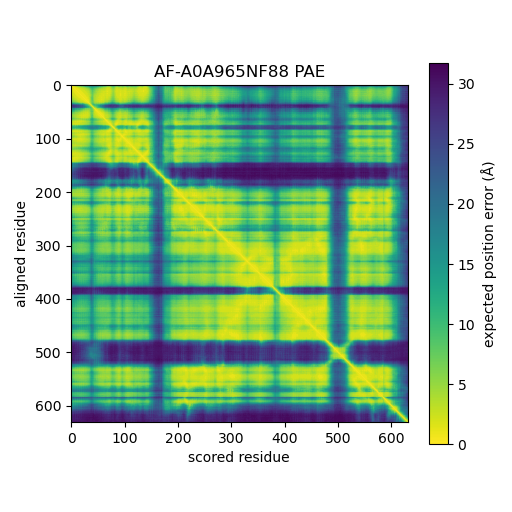CA 1
ATOM 3863 C C . ASP A 1 496 ? -19.580 39.133 -7.436 1.00 61.06 496 ASP A C 1
ATOM 3865 O O . ASP A 1 496 ? -19.837 39.725 -6.388 1.00 61.06 496 ASP A O 1
ATOM 3869 N N . VAL A 1 497 ? -18.446 39.354 -8.111 1.00 58.38 497 VAL A N 1
ATOM 3870 C CA . VAL A 1 497 ? -17.417 40.304 -7.667 1.00 58.38 497 VAL A CA 1
ATOM 3871 C C . VAL A 1 497 ? -17.908 41.747 -7.779 1.00 58.38 497 VAL A C 1
ATOM 3873 O O . VAL A 1 497 ? -17.588 42.573 -6.927 1.00 58.38 497 VAL A O 1
ATOM 3876 N N . ASP A 1 498 ? -18.713 42.057 -8.795 1.00 65.19 498 ASP A N 1
ATOM 3877 C CA . ASP A 1 498 ? -19.236 43.405 -9.029 1.00 65.19 498 ASP A CA 1
ATOM 3878 C C . ASP A 1 498 ? -20.252 43.863 -7.972 1.00 65.19 498 ASP A C 1
ATOM 3880 O O . ASP A 1 498 ? -20.426 45.063 -7.757 1.00 65.19 498 ASP A O 1
ATOM 3884 N N . GLN A 1 499 ? -20.887 42.911 -7.284 1.00 70.44 499 GLN A N 1
ATOM 3885 C CA . GLN A 1 499 ? -21.841 43.173 -6.206 1.00 70.44 499 GLN A CA 1
ATOM 3886 C C . GLN A 1 499 ? -21.178 43.368 -4.834 1.00 70.44 499 GLN A C 1
ATOM 3888 O O . GLN A 1 499 ? -21.855 43.740 -3.872 1.00 70.44 499 GLN A O 1
ATOM 3893 N N . LEU A 1 500 ? -19.865 43.141 -4.719 1.00 61.75 500 LEU A N 1
ATOM 3894 C CA . LEU A 1 500 ? -19.139 43.332 -3.467 1.00 61.75 500 LEU A CA 1
ATOM 3895 C C . LEU A 1 500 ? -18.801 44.816 -3.226 1.00 61.75 500 LEU A C 1
ATOM 3897 O O . LEU A 1 500 ? -18.503 45.551 -4.170 1.00 61.75 500 LEU A O 1
ATOM 3901 N N . PRO A 1 501 ? -18.775 45.270 -1.958 1.00 59.19 501 PRO A N 1
ATOM 3902 C CA . PRO A 1 501 ? -18.248 46.586 -1.601 1.00 59.19 501 PRO A CA 1
ATOM 3903 C C . PRO A 1 501 ? -16.807 46.783 -2.105 1.00 59.19 501 PRO A C 1
ATOM 3905 O O . PRO A 1 501 ? -16.025 45.833 -2.122 1.00 59.19 501 PRO A O 1
ATOM 3908 N N . ASP A 1 502 ? -16.419 48.016 -2.454 1.00 56.22 502 ASP A N 1
ATOM 3909 C CA . ASP A 1 502 ? -15.148 48.308 -3.153 1.00 56.22 502 ASP A CA 1
ATOM 3910 C C . ASP A 1 502 ? -13.881 47.780 -2.449 1.00 56.22 502 ASP A C 1
ATOM 3912 O O . ASP A 1 502 ? -12.910 47.415 -3.107 1.00 56.22 502 ASP A O 1
ATOM 3916 N N . HIS A 1 503 ? -13.894 47.668 -1.118 1.00 58.44 503 HIS A N 1
ATOM 3917 C CA . HIS A 1 503 ? -12.780 47.109 -0.342 1.00 58.44 503 HIS A CA 1
ATOM 3918 C C . HIS A 1 503 ? -12.665 45.575 -0.436 1.00 58.44 503 HIS A C 1
ATOM 3920 O O . HIS A 1 503 ? -11.588 45.038 -0.198 1.00 58.44 503 HIS A O 1
ATOM 3926 N N . HIS A 1 504 ? -13.736 44.876 -0.826 1.00 49.88 504 HIS A N 1
ATOM 3927 C CA . HIS A 1 504 ? -13.766 43.424 -1.047 1.00 49.88 504 HIS A CA 1
ATOM 3928 C C . HIS A 1 504 ? -13.633 43.038 -2.528 1.00 49.88 504 HIS A C 1
ATOM 3930 O O . HIS A 1 504 ? -13.153 41.948 -2.834 1.00 49.88 504 HIS A O 1
ATOM 3936 N N . ARG A 1 505 ? -13.984 43.937 -3.456 1.00 56.06 505 ARG A N 1
ATOM 3937 C CA . ARG A 1 505 ? -13.824 43.747 -4.911 1.00 56.06 505 ARG A CA 1
ATOM 3938 C C . ARG A 1 505 ? -12.393 43.427 -5.317 1.00 56.06 505 ARG A C 1
ATOM 3940 O O . ARG A 1 505 ? -12.143 42.498 -6.078 1.00 56.06 505 ARG A O 1
ATOM 3947 N N . ASP A 1 506 ? -11.455 44.185 -4.767 1.00 53.50 506 ASP A N 1
ATOM 3948 C CA . ASP A 1 506 ? -10.031 44.084 -5.068 1.00 53.50 506 ASP A CA 1
ATOM 3949 C C . ASP A 1 506 ? -9.415 42.785 -4.506 1.00 53.50 506 ASP A C 1
ATOM 3951 O O . ASP A 1 506 ? -8.444 42.256 -5.052 1.00 53.50 506 ASP A O 1
ATOM 3955 N N . ALA A 1 507 ? -9.988 42.245 -3.426 1.00 53.66 507 ALA A N 1
ATOM 3956 C CA . ALA A 1 507 ? -9.636 40.943 -2.863 1.00 53.66 507 ALA A CA 1
ATOM 3957 C C . ALA A 1 507 ? -10.248 39.796 -3.682 1.00 53.66 507 ALA A C 1
ATOM 3959 O O . ALA A 1 507 ? -9.536 38.857 -4.013 1.00 53.66 507 ALA A O 1
ATOM 3960 N N . ALA A 1 508 ? -11.508 39.913 -4.111 1.00 54.78 508 ALA A N 1
ATOM 3961 C CA . ALA A 1 508 ? -12.203 38.890 -4.892 1.00 54.78 508 ALA A CA 1
ATOM 3962 C C . ALA A 1 508 ? -11.698 38.783 -6.350 1.00 54.78 508 ALA A C 1
ATOM 3964 O O . ALA A 1 508 ? -11.527 37.679 -6.868 1.00 54.78 508 ALA A O 1
ATOM 3965 N N . LEU A 1 509 ? -11.344 39.902 -7.005 1.00 57.72 509 LEU A N 1
ATOM 3966 C CA . LEU A 1 509 ? -10.624 39.884 -8.293 1.00 57.72 509 LEU A CA 1
ATOM 3967 C C . LEU A 1 509 ? -9.253 39.201 -8.161 1.00 57.72 509 LEU A C 1
ATOM 3969 O O . LEU A 1 509 ? -8.810 38.503 -9.079 1.00 57.72 509 LEU A O 1
ATOM 3973 N N . ARG A 1 510 ? -8.579 39.389 -7.017 1.00 51.88 510 ARG A N 1
ATOM 3974 C CA . ARG A 1 510 ? -7.312 38.721 -6.711 1.00 51.88 510 ARG A CA 1
ATOM 3975 C C . ARG A 1 510 ? -7.523 37.256 -6.373 1.00 51.88 510 ARG A C 1
ATOM 3977 O O . ARG A 1 510 ? -6.784 36.471 -6.922 1.00 51.88 510 ARG A O 1
ATOM 3984 N N . GLU A 1 511 ? -8.524 36.854 -5.603 1.00 48.31 511 GLU A N 1
ATOM 3985 C CA . GLU A 1 511 ? -8.870 35.449 -5.333 1.00 48.31 511 GLU A CA 1
ATOM 3986 C C . GLU A 1 511 ? -9.166 34.684 -6.631 1.00 48.31 511 GLU A C 1
ATOM 3988 O O . GLU A 1 511 ? -8.689 33.569 -6.829 1.00 48.31 511 GLU A O 1
ATOM 3993 N N . ARG A 1 512 ? -9.807 35.348 -7.601 1.00 52.44 512 ARG A N 1
ATOM 3994 C CA . ARG A 1 512 ? -9.980 34.808 -8.954 1.00 52.44 512 ARG A CA 1
ATOM 3995 C C . ARG A 1 512 ? -8.684 34.691 -9.764 1.00 52.44 512 ARG A C 1
ATOM 3997 O O . ARG A 1 512 ? -8.597 33.873 -10.673 1.00 52.44 512 ARG A O 1
ATOM 4004 N N . THR A 1 513 ? -7.678 35.507 -9.450 1.00 43.38 513 THR A N 1
ATOM 4005 C CA . THR A 1 513 ? -6.346 35.511 -10.092 1.00 43.38 513 THR A CA 1
ATOM 4006 C C . THR A 1 513 ? -5.329 34.629 -9.336 1.00 43.38 513 THR A C 1
ATOM 4008 O O . THR A 1 513 ? -4.406 34.083 -9.938 1.00 43.38 513 THR A O 1
ATOM 4011 N N . VAL A 1 514 ? -5.524 34.446 -8.024 1.00 43.56 514 VAL A N 1
ATOM 4012 C CA . VAL A 1 514 ? -4.807 33.593 -7.057 1.00 43.56 514 VAL A CA 1
ATOM 4013 C C . VAL A 1 514 ? -5.601 32.303 -6.853 1.00 43.56 514 VAL A C 1
ATOM 4015 O O . VAL A 1 514 ? -5.803 31.786 -5.767 1.00 43.56 514 VAL A O 1
ATOM 4018 N N . VAL A 1 515 ? -6.050 31.741 -7.954 1.00 44.16 515 VAL A N 1
ATOM 4019 C CA . VAL A 1 515 ? -5.686 30.387 -8.322 1.00 44.16 515 VAL A CA 1
ATOM 4020 C C . VAL A 1 515 ? -4.748 29.707 -7.306 1.00 44.16 515 VAL A C 1
ATOM 4022 O O . VAL A 1 515 ? -3.541 29.982 -7.260 1.00 44.16 515 VAL A O 1
ATOM 4025 N N . THR A 1 516 ? -5.292 28.790 -6.512 1.00 39.34 516 THR A N 1
ATOM 4026 C CA . THR A 1 516 ? -4.520 27.912 -5.635 1.00 39.34 516 THR A CA 1
ATOM 4027 C C . THR A 1 516 ? -3.463 27.208 -6.481 1.00 39.34 516 THR A C 1
ATOM 4029 O O . THR A 1 516 ? -3.790 26.345 -7.294 1.00 39.34 516 THR A O 1
ATOM 4032 N N . ARG A 1 517 ? -2.179 27.558 -6.317 1.00 38.19 517 ARG A N 1
ATOM 4033 C CA . ARG A 1 517 ? -1.087 26.726 -6.835 1.00 38.19 517 ARG A CA 1
ATOM 4034 C C . ARG A 1 517 ? -1.050 25.454 -5.997 1.00 38.19 517 ARG A C 1
ATOM 4036 O O . ARG A 1 517 ? -0.168 25.289 -5.156 1.00 38.19 517 ARG A O 1
ATOM 4043 N N . VAL A 1 518 ? -1.971 24.529 -6.245 1.00 41.38 518 VAL A N 1
ATOM 4044 C CA . VAL A 1 518 ? -1.738 23.146 -5.855 1.00 41.38 518 VAL A CA 1
ATOM 4045 C C . VAL A 1 518 ? -0.527 22.728 -6.678 1.00 41.38 518 VAL A C 1
ATOM 4047 O O . VAL A 1 518 ? -0.581 22.664 -7.910 1.00 41.38 518 VAL A O 1
ATOM 4050 N N . VAL A 1 519 ? 0.617 22.543 -6.015 1.00 38.72 519 VAL A N 1
ATOM 4051 C CA . VAL A 1 519 ? 1.738 21.833 -6.628 1.00 38.72 519 VAL A CA 1
ATOM 4052 C C . VAL A 1 519 ? 1.326 20.370 -6.635 1.00 38.72 519 VAL A C 1
ATOM 4054 O O . VAL A 1 519 ? 1.769 19.574 -5.808 1.00 38.72 519 VAL A O 1
ATOM 4057 N N . GLU A 1 520 ? 0.429 20.025 -7.555 1.00 41.84 520 GLU A N 1
ATOM 4058 C CA . GLU A 1 520 ? 0.220 18.639 -7.915 1.00 41.84 520 GLU A CA 1
ATOM 4059 C C . GLU A 1 520 ? 1.547 18.183 -8.513 1.00 41.84 520 GLU A C 1
ATOM 4061 O O . GLU A 1 520 ? 2.009 18.641 -9.565 1.00 41.84 520 GLU A O 1
ATOM 4066 N N . ARG A 1 521 ? 2.247 17.328 -7.768 1.00 49.56 521 ARG A N 1
ATOM 4067 C CA . ARG A 1 521 ? 3.286 16.526 -8.388 1.00 49.56 521 ARG A CA 1
ATOM 4068 C C . ARG A 1 521 ? 2.546 15.542 -9.272 1.00 49.56 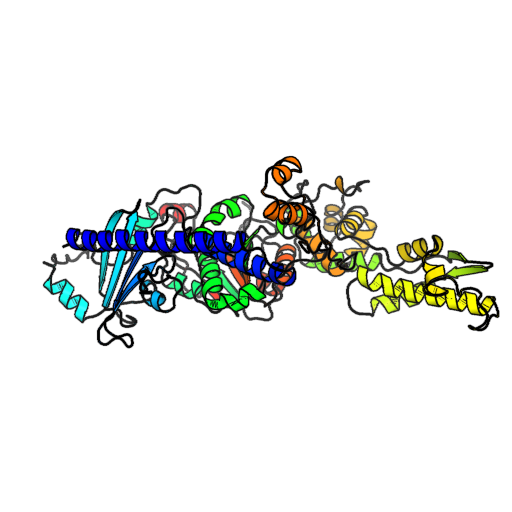521 ARG A C 1
ATOM 4070 O O . ARG A 1 521 ? 2.017 14.555 -8.768 1.00 49.56 521 ARG A O 1
ATOM 4077 N N . ASP A 1 522 ? 2.532 15.825 -10.568 1.00 53.69 522 ASP A N 1
ATOM 4078 C CA . ASP A 1 522 ? 2.281 14.804 -11.574 1.00 53.69 522 ASP A CA 1
ATOM 4079 C C . ASP A 1 522 ? 3.370 13.746 -11.402 1.00 53.69 522 ASP A C 1
ATOM 4081 O O . ASP A 1 522 ? 4.502 13.895 -11.877 1.00 53.69 522 ASP A O 1
ATOM 4085 N N . PHE A 1 523 ? 3.046 12.712 -10.629 1.00 59.69 523 PHE A N 1
ATOM 4086 C CA . PHE A 1 523 ? 3.883 11.535 -10.512 1.00 59.69 523 PHE A CA 1
ATOM 4087 C C . PHE A 1 523 ? 3.956 10.901 -11.896 1.00 59.69 523 PHE A C 1
ATOM 4089 O O . PHE A 1 523 ? 2.932 10.651 -12.539 1.00 59.69 523 PHE A O 1
ATOM 4096 N N . ASP A 1 524 ? 5.176 10.653 -12.370 1.00 75.12 524 ASP A N 1
ATOM 4097 C CA . ASP A 1 524 ? 5.339 9.755 -13.507 1.00 75.12 524 ASP A CA 1
ATOM 4098 C C . ASP A 1 524 ? 4.751 8.397 -13.101 1.00 75.12 524 ASP A C 1
ATOM 4100 O O . ASP A 1 524 ? 4.833 8.006 -11.941 1.00 75.12 524 ASP A O 1
ATOM 4104 N N . GLU A 1 525 ? 4.156 7.662 -14.035 1.00 73.44 525 GLU A N 1
ATOM 4105 C CA . GLU A 1 525 ? 3.507 6.380 -13.734 1.00 73.44 525 GLU A CA 1
ATOM 4106 C C . GLU A 1 525 ? 4.441 5.357 -13.063 1.00 73.44 525 GLU A C 1
ATOM 4108 O O . GLU A 1 525 ? 3.969 4.413 -12.431 1.00 73.44 525 GLU A O 1
ATOM 4113 N N . ALA A 1 526 ? 5.760 5.527 -13.216 1.00 74.88 526 ALA A N 1
ATOM 4114 C CA . ALA A 1 526 ? 6.773 4.712 -12.556 1.00 74.88 526 ALA A CA 1
ATOM 4115 C C . ALA A 1 526 ? 7.088 5.120 -11.104 1.00 74.88 526 ALA A C 1
ATOM 4117 O O . ALA A 1 526 ? 7.816 4.406 -10.413 1.00 74.88 526 ALA A O 1
ATOM 4118 N N . GLU A 1 527 ? 6.579 6.261 -10.646 1.00 80.56 527 GLU A N 1
ATOM 4119 C CA . GLU A 1 527 ? 6.689 6.725 -9.268 1.00 80.56 527 GLU A CA 1
ATOM 4120 C C . GLU A 1 527 ? 5.448 6.304 -8.471 1.00 80.56 527 GLU A C 1
ATOM 4122 O O . GLU A 1 527 ? 4.316 6.355 -8.950 1.00 80.56 527 GLU A O 1
ATOM 4127 N N . PHE A 1 528 ? 5.655 5.897 -7.222 1.00 84.00 528 PHE A N 1
ATOM 4128 C CA . PHE A 1 528 ? 4.581 5.510 -6.312 1.00 84.00 528 PHE A CA 1
ATOM 4129 C C . PHE A 1 528 ? 4.799 6.113 -4.928 1.00 84.00 528 PHE A C 1
ATOM 4131 O O . PHE A 1 528 ? 5.920 6.427 -4.517 1.00 84.00 528 PHE A O 1
ATOM 4138 N N . VAL A 1 529 ? 3.692 6.278 -4.208 1.00 84.69 529 VAL A N 1
ATOM 4139 C CA . VAL A 1 529 ? 3.687 6.809 -2.847 1.00 84.69 529 VAL A CA 1
ATOM 4140 C C . VAL A 1 529 ? 4.055 5.697 -1.873 1.00 84.69 529 VAL A C 1
ATOM 4142 O O . VAL A 1 529 ? 3.473 4.613 -1.908 1.00 84.69 529 VAL A O 1
ATOM 4145 N N . LYS A 1 530 ? 5.028 5.980 -1.006 1.00 90.94 530 LYS A N 1
ATOM 4146 C CA . LYS A 1 530 ? 5.371 5.116 0.122 1.00 90.94 530 LYS A CA 1
ATOM 4147 C C . LYS A 1 530 ? 4.642 5.566 1.382 1.00 90.94 530 LYS A C 1
ATOM 4149 O O . LYS A 1 530 ? 4.316 6.746 1.493 1.00 90.94 530 LYS A O 1
ATOM 4154 N N . HIS A 1 531 ? 4.410 4.622 2.284 1.00 91.94 531 HIS A N 1
ATOM 4155 C CA . HIS A 1 531 ? 3.700 4.824 3.542 1.00 91.94 531 HIS A CA 1
ATOM 4156 C C . HIS A 1 531 ? 4.542 4.320 4.718 1.00 91.94 531 HIS A C 1
ATOM 4158 O O . HIS A 1 531 ? 5.356 3.399 4.569 1.00 91.94 531 HIS A O 1
ATOM 4164 N N . GLY A 1 532 ? 4.326 4.918 5.888 1.00 92.12 532 GLY A N 1
ATOM 4165 C CA . GLY A 1 532 ? 5.041 4.608 7.123 1.00 92.12 532 GLY A CA 1
ATOM 4166 C C . GLY A 1 532 ? 4.646 3.269 7.729 1.00 92.12 532 GLY A C 1
ATOM 4167 O O . GLY A 1 532 ? 5.483 2.617 8.350 1.00 92.12 532 GLY A O 1
ATOM 4168 N N . HIS A 1 533 ? 3.403 2.840 7.503 1.00 94.81 533 HIS A N 1
ATOM 4169 C CA . HIS A 1 533 ? 2.882 1.533 7.892 1.00 94.81 533 HIS A CA 1
ATOM 4170 C C . HIS A 1 533 ? 1.955 0.981 6.807 1.00 94.81 533 HIS A C 1
ATOM 4172 O O . HIS A 1 533 ? 1.221 1.741 6.170 1.00 94.81 533 HIS A O 1
ATOM 4178 N N . ILE A 1 534 ? 1.963 -0.339 6.620 1.00 96.12 534 ILE A N 1
ATOM 4179 C CA . ILE A 1 534 ? 1.035 -1.023 5.714 1.00 96.12 534 ILE A CA 1
ATOM 4180 C C . ILE A 1 534 ? 0.267 -2.099 6.474 1.00 96.12 534 ILE A C 1
ATOM 4182 O O . ILE A 1 534 ? 0.871 -2.958 7.108 1.00 96.12 534 ILE A O 1
ATOM 4186 N N . VAL A 1 535 ? -1.054 -2.080 6.351 1.00 96.62 535 VAL A N 1
ATOM 4187 C CA . VAL A 1 535 ? -1.941 -3.176 6.730 1.00 96.62 535 VAL A CA 1
ATOM 4188 C C . VAL A 1 535 ? -2.341 -3.934 5.469 1.00 96.62 535 VAL A C 1
ATOM 4190 O O . VAL A 1 535 ? -2.781 -3.317 4.500 1.00 96.62 535 VAL A O 1
ATOM 4193 N N . VAL A 1 536 ? -2.189 -5.254 5.474 1.00 96.12 536 VAL A N 1
ATOM 4194 C CA . VAL A 1 536 ? -2.612 -6.130 4.375 1.00 96.12 536 VAL A CA 1
ATOM 4195 C C . VAL A 1 536 ? -3.587 -7.146 4.938 1.00 96.12 536 VAL A C 1
ATOM 4197 O O . VAL A 1 536 ? -3.207 -7.908 5.824 1.00 96.12 536 VAL A O 1
ATOM 4200 N N . ASP A 1 537 ? -4.819 -7.135 4.442 1.00 93.69 537 ASP A N 1
ATOM 4201 C CA . ASP A 1 537 ? -5.836 -8.124 4.792 1.00 93.69 537 ASP A CA 1
ATOM 4202 C C . ASP A 1 537 ? -5.969 -9.192 3.703 1.00 93.69 537 ASP A C 1
ATOM 4204 O O . ASP A 1 537 ? -5.672 -8.927 2.536 1.00 93.69 537 ASP A O 1
ATOM 4208 N N . GLU A 1 538 ? -6.401 -10.389 4.100 1.00 92.62 538 GLU A N 1
ATOM 4209 C CA . GLU A 1 538 ? -6.448 -11.598 3.262 1.00 92.62 538 GLU A CA 1
ATOM 4210 C C . GLU A 1 538 ? -5.144 -11.840 2.481 1.00 92.62 538 GLU A C 1
ATOM 4212 O O . GLU A 1 538 ? -5.127 -12.176 1.296 1.00 92.62 538 GLU A O 1
ATOM 4217 N N . ALA A 1 539 ? -4.007 -11.646 3.157 1.00 93.25 539 ALA A N 1
ATOM 4218 C CA . ALA A 1 539 ? -2.691 -11.677 2.528 1.00 93.25 539 ALA A CA 1
ATOM 4219 C C . ALA A 1 539 ? -2.329 -13.036 1.899 1.00 93.25 539 ALA A C 1
ATOM 4221 O O . ALA A 1 539 ? -1.461 -13.079 1.026 1.00 93.25 539 ALA A O 1
ATOM 4222 N N . GLN A 1 540 ? -2.984 -14.129 2.310 1.00 91.88 540 GLN A N 1
ATOM 4223 C CA . GLN A 1 540 ? -2.798 -15.454 1.713 1.00 91.88 540 GLN A CA 1
ATOM 4224 C C . GLN A 1 540 ? -3.201 -15.502 0.233 1.00 91.88 540 GLN A C 1
ATOM 4226 O O . GLN A 1 540 ? -2.601 -16.258 -0.526 1.00 91.88 540 GLN A O 1
ATOM 4231 N N . ASP A 1 541 ? -4.160 -14.671 -0.193 1.00 91.94 541 ASP A N 1
ATOM 4232 C CA . ASP A 1 541 ? -4.678 -14.652 -1.567 1.00 91.94 541 ASP A CA 1
ATOM 4233 C C . ASP A 1 541 ? -3.819 -13.825 -2.531 1.00 91.94 541 ASP A C 1
ATOM 4235 O O . ASP A 1 541 ? -4.129 -13.696 -3.716 1.00 91.94 541 ASP A O 1
ATOM 4239 N N . LEU A 1 542 ? -2.724 -13.248 -2.037 1.00 93.56 542 LEU A N 1
ATOM 4240 C CA . LEU A 1 542 ? -1.822 -12.459 -2.854 1.00 93.56 542 LEU A CA 1
ATOM 4241 C C . LEU A 1 542 ? -0.750 -13.336 -3.495 1.00 93.56 542 LEU A C 1
ATOM 4243 O O . LEU A 1 542 ? -0.047 -14.099 -2.828 1.00 93.56 542 LEU A O 1
ATOM 4247 N N . SER A 1 543 ? -0.571 -13.134 -4.798 1.00 94.19 543 SER A N 1
ATOM 4248 C CA . SER A 1 543 ? 0.545 -13.701 -5.550 1.00 94.19 543 SER A CA 1
ATOM 4249 C C . SER A 1 543 ? 1.884 -13.078 -5.165 1.00 94.19 543 SER A C 1
ATOM 4251 O O . SER A 1 543 ? 1.960 -11.950 -4.665 1.00 94.19 543 SER A O 1
ATOM 4253 N N . ALA A 1 544 ? 2.976 -13.774 -5.483 1.00 94.38 544 ALA A N 1
ATOM 4254 C CA . ALA A 1 544 ? 4.322 -13.279 -5.218 1.00 94.38 544 ALA A CA 1
ATOM 4255 C C . ALA A 1 544 ? 4.571 -11.910 -5.868 1.00 94.38 544 ALA A C 1
ATOM 4257 O O . ALA A 1 544 ? 5.087 -10.991 -5.229 1.00 94.38 544 ALA A O 1
ATOM 4258 N N . MET A 1 545 ? 4.146 -11.724 -7.119 1.00 95.81 545 MET A N 1
ATOM 4259 C CA . MET A 1 545 ? 4.290 -10.434 -7.793 1.00 95.81 545 MET A CA 1
ATOM 4260 C C . MET A 1 545 ? 3.451 -9.327 -7.135 1.00 95.81 545 MET A C 1
ATOM 4262 O O . MET A 1 545 ? 3.938 -8.203 -7.011 1.00 95.81 545 MET A O 1
ATOM 4266 N N . GLN A 1 546 ? 2.242 -9.623 -6.645 1.00 95.56 546 GLN A N 1
ATOM 4267 C CA . GLN A 1 546 ? 1.409 -8.669 -5.897 1.00 95.56 546 GLN A CA 1
ATOM 4268 C C . GLN A 1 546 ? 2.027 -8.281 -4.546 1.00 95.56 546 GLN A C 1
ATOM 4270 O O . GLN A 1 546 ? 2.063 -7.099 -4.200 1.00 95.56 546 GLN A O 1
ATOM 4275 N N . LEU A 1 547 ? 2.598 -9.235 -3.809 1.00 95.00 547 LEU A N 1
ATOM 4276 C CA . LEU A 1 547 ? 3.326 -8.949 -2.569 1.00 95.00 547 LEU A CA 1
ATOM 4277 C C . LEU A 1 547 ? 4.506 -8.002 -2.815 1.00 95.00 547 LEU A C 1
ATOM 4279 O O . LEU A 1 547 ? 4.725 -7.066 -2.046 1.00 95.00 547 LEU A O 1
ATOM 4283 N N . ARG A 1 548 ? 5.224 -8.156 -3.935 1.00 94.38 548 ARG A N 1
ATOM 4284 C CA . ARG A 1 548 ? 6.288 -7.213 -4.319 1.00 94.38 548 ARG A CA 1
ATOM 4285 C C . ARG A 1 548 ? 5.766 -5.798 -4.567 1.00 94.38 548 ARG A C 1
ATOM 4287 O O . ARG A 1 548 ? 6.447 -4.837 -4.198 1.00 94.38 548 ARG A O 1
ATOM 4294 N N . VAL A 1 549 ? 4.576 -5.651 -5.166 1.00 95.25 549 VAL A N 1
ATOM 4295 C CA . VAL A 1 549 ? 3.913 -4.341 -5.333 1.00 95.25 549 VAL A CA 1
ATOM 4296 C C . VAL A 1 549 ? 3.754 -3.673 -3.970 1.00 95.25 549 VAL A C 1
ATOM 4298 O O . VAL A 1 549 ? 4.165 -2.520 -3.808 1.00 95.25 549 VAL A O 1
ATOM 4301 N N . ILE A 1 550 ? 3.223 -4.405 -2.987 1.00 95.00 550 ILE A N 1
ATOM 4302 C CA . ILE A 1 550 ? 3.012 -3.915 -1.620 1.00 95.00 550 ILE A CA 1
ATOM 4303 C C . ILE A 1 550 ? 4.343 -3.575 -0.944 1.00 95.00 550 ILE A C 1
ATOM 4305 O O . ILE A 1 550 ? 4.506 -2.461 -0.444 1.00 95.00 550 ILE A O 1
ATOM 4309 N N . GLY A 1 551 ? 5.318 -4.488 -0.976 1.00 93.38 551 GLY A N 1
ATOM 4310 C CA . GLY A 1 551 ? 6.620 -4.307 -0.326 1.00 93.38 551 GLY A CA 1
ATOM 4311 C C . GLY A 1 551 ? 7.326 -3.018 -0.754 1.00 93.38 551 GLY A C 1
ATOM 4312 O O . GLY A 1 551 ? 7.856 -2.283 0.078 1.00 93.38 551 GLY A O 1
ATOM 4313 N N . ARG A 1 552 ? 7.240 -2.653 -2.041 1.00 91.94 552 ARG A N 1
ATOM 4314 C CA . ARG A 1 552 ? 7.821 -1.406 -2.573 1.00 91.94 552 ARG A CA 1
ATOM 4315 C C . ARG A 1 552 ? 7.208 -0.126 -2.005 1.00 91.94 552 ARG A C 1
ATOM 4317 O O . ARG A 1 552 ? 7.878 0.910 -1.985 1.00 91.94 552 ARG A O 1
ATOM 4324 N N . ARG A 1 553 ? 5.951 -0.181 -1.561 1.00 92.56 553 ARG A N 1
ATOM 4325 C CA . ARG A 1 553 ? 5.216 0.955 -0.982 1.00 92.56 553 ARG A CA 1
ATOM 4326 C C . ARG A 1 553 ? 5.479 1.119 0.508 1.00 92.56 553 ARG A C 1
ATOM 4328 O O . ARG A 1 553 ? 4.986 2.077 1.096 1.00 92.56 553 ARG A O 1
ATOM 4335 N N . ASN A 1 554 ? 6.272 0.237 1.109 1.00 91.81 554 ASN A N 1
ATOM 4336 C CA . ASN A 1 554 ? 6.687 0.386 2.491 1.00 91.81 554 ASN A CA 1
ATOM 4337 C C . ASN A 1 554 ? 7.938 1.270 2.584 1.00 91.81 554 ASN A C 1
ATOM 4339 O O . ASN A 1 554 ? 8.953 1.009 1.936 1.00 91.81 554 ASN A O 1
ATOM 4343 N N . GLU A 1 555 ? 7.868 2.333 3.383 1.00 89.62 555 GLU A N 1
ATOM 4344 C CA . GLU A 1 555 ? 9.014 3.201 3.654 1.00 89.62 555 GLU A CA 1
ATOM 4345 C C . GLU A 1 555 ? 9.914 2.669 4.778 1.00 89.62 555 GLU A C 1
ATOM 4347 O O . GLU A 1 555 ? 11.134 2.798 4.699 1.00 89.62 555 GLU A O 1
ATOM 4352 N N . THR A 1 556 ? 9.329 2.061 5.813 1.00 88.44 556 THR A N 1
ATOM 4353 C CA . THR A 1 556 ? 10.002 1.755 7.092 1.00 88.44 556 THR A CA 1
ATOM 4354 C C . THR A 1 556 ? 10.207 0.260 7.351 1.00 88.44 556 THR A C 1
ATOM 4356 O O . THR A 1 556 ? 10.865 -0.126 8.321 1.00 88.44 556 THR A O 1
ATOM 4359 N N . GLY A 1 557 ? 9.588 -0.596 6.540 1.00 88.31 557 GLY A N 1
ATOM 4360 C CA . GLY A 1 557 ? 9.447 -2.031 6.788 1.00 88.31 557 GLY A CA 1
ATOM 4361 C C . GLY A 1 557 ? 8.423 -2.381 7.877 1.00 88.31 557 GLY A C 1
ATOM 4362 O O . GLY A 1 557 ? 8.393 -3.520 8.319 1.00 88.31 557 GLY A O 1
ATOM 4363 N N . SER A 1 558 ? 7.628 -1.425 8.374 1.00 92.75 558 SER A N 1
ATOM 4364 C CA . SER A 1 558 ? 6.559 -1.687 9.349 1.00 92.75 558 SER A CA 1
ATOM 4365 C C . SER A 1 558 ? 5.296 -2.210 8.656 1.00 92.75 558 SER A C 1
ATOM 4367 O O . SER A 1 558 ? 4.807 -1.564 7.724 1.00 92.75 558 SER A O 1
ATOM 4369 N N . MET A 1 559 ? 4.775 -3.366 9.080 1.00 95.38 559 MET A N 1
ATOM 4370 C CA . MET A 1 559 ? 3.586 -3.984 8.472 1.00 95.38 559 MET A CA 1
ATOM 4371 C C . MET A 1 559 ? 2.706 -4.712 9.494 1.00 95.38 559 MET A C 1
ATOM 4373 O O . MET A 1 559 ? 3.214 -5.282 10.458 1.00 95.38 559 MET A O 1
ATOM 4377 N N . THR A 1 560 ? 1.399 -4.732 9.242 1.00 96.25 560 THR A N 1
ATOM 4378 C CA . THR A 1 560 ? 0.428 -5.626 9.886 1.00 96.25 560 THR A CA 1
ATOM 4379 C C . THR A 1 560 ? -0.191 -6.496 8.798 1.00 96.25 560 THR A C 1
ATOM 4381 O O . THR A 1 560 ? -0.939 -6.008 7.957 1.00 96.25 560 THR A O 1
ATOM 4384 N N . ILE A 1 561 ? 0.159 -7.772 8.779 1.00 95.31 561 ILE A N 1
ATOM 4385 C CA . ILE A 1 561 ? -0.252 -8.731 7.756 1.00 95.31 561 ILE A CA 1
ATOM 4386 C C . ILE A 1 561 ? -1.265 -9.660 8.396 1.00 95.31 561 ILE A C 1
ATOM 4388 O O . ILE A 1 561 ? -0.997 -10.225 9.455 1.00 95.31 561 ILE A O 1
ATOM 4392 N N . VAL A 1 562 ? -2.429 -9.782 7.780 1.00 94.56 562 VAL A N 1
ATOM 4393 C CA . VAL A 1 562 ? -3.579 -10.468 8.351 1.00 94.56 562 VAL A CA 1
ATOM 4394 C C . VAL A 1 562 ? -4.135 -11.454 7.338 1.00 94.56 562 VAL A C 1
ATOM 4396 O O . VAL A 1 562 ? -4.184 -11.164 6.143 1.00 94.56 562 VAL A O 1
ATOM 4399 N N . GLY A 1 563 ? -4.515 -12.639 7.811 1.00 92.00 563 GLY A N 1
ATOM 4400 C CA . GLY A 1 563 ? -5.088 -13.662 6.948 1.00 92.00 563 GLY A CA 1
ATOM 4401 C C . GLY A 1 563 ? -5.207 -15.029 7.606 1.00 92.00 563 GLY A C 1
ATOM 4402 O O . GLY A 1 563 ? -5.015 -15.183 8.815 1.00 92.00 563 GLY A O 1
ATOM 4403 N N . ASP A 1 564 ? -5.527 -16.032 6.800 1.00 90.19 564 ASP A N 1
ATOM 4404 C CA . ASP A 1 564 ? -5.562 -17.434 7.207 1.00 90.19 564 ASP A CA 1
ATOM 4405 C C . ASP A 1 564 ? -5.132 -18.336 6.047 1.00 90.19 564 ASP A C 1
ATOM 4407 O O . ASP A 1 564 ? -5.814 -18.417 5.032 1.00 90.19 564 ASP A O 1
ATOM 4411 N N . MET A 1 565 ? -4.013 -19.047 6.204 1.00 86.44 565 MET A N 1
ATOM 4412 C CA . MET A 1 565 ? -3.487 -19.938 5.159 1.00 86.44 565 MET A CA 1
ATOM 4413 C C . MET A 1 565 ? -4.437 -21.092 4.829 1.00 86.44 565 MET A C 1
ATOM 4415 O O . MET A 1 565 ? -4.415 -21.593 3.710 1.00 86.44 565 MET A O 1
ATOM 4419 N N . ALA A 1 566 ? -5.299 -21.495 5.768 1.00 83.38 566 ALA A N 1
ATOM 4420 C CA . ALA A 1 566 ? -6.316 -22.511 5.505 1.00 83.38 566 ALA A CA 1
ATOM 4421 C C . ALA A 1 566 ? -7.473 -21.992 4.627 1.00 83.38 566 ALA A C 1
ATOM 4423 O O . ALA A 1 566 ? -8.251 -22.792 4.116 1.00 83.38 566 ALA A O 1
ATOM 4424 N N . GLN A 1 567 ? -7.590 -20.672 4.446 1.00 82.31 567 GLN A N 1
ATOM 4425 C CA . GLN A 1 567 ? -8.644 -20.010 3.668 1.00 82.31 567 GLN A CA 1
ATOM 4426 C C . GLN A 1 567 ? -8.129 -19.428 2.348 1.00 82.31 567 GLN A C 1
ATOM 4428 O O . GLN A 1 567 ? -8.761 -18.540 1.786 1.00 82.31 567 GLN A O 1
ATOM 4433 N N . ALA A 1 568 ? -6.983 -19.890 1.846 1.00 83.81 568 ALA A N 1
ATOM 4434 C CA . ALA A 1 568 ? -6.511 -19.496 0.524 1.00 83.81 568 ALA A CA 1
ATOM 4435 C C . ALA A 1 568 ? -7.529 -19.915 -0.553 1.00 83.81 568 ALA A C 1
ATOM 4437 O O . ALA A 1 568 ? -7.880 -21.089 -0.671 1.00 83.81 568 ALA A O 1
ATOM 4438 N N . THR A 1 569 ? -8.008 -18.946 -1.331 1.00 80.62 569 THR A N 1
ATOM 4439 C CA . THR A 1 569 ? -9.050 -19.136 -2.352 1.00 80.62 569 THR A CA 1
ATOM 4440 C C . THR A 1 569 ? -8.527 -19.002 -3.778 1.00 80.62 569 THR A C 1
ATOM 4442 O O . THR A 1 569 ? -9.169 -19.472 -4.717 1.00 80.62 569 THR A O 1
ATOM 4445 N N . THR A 1 570 ? -7.364 -18.374 -3.961 1.00 77.69 570 THR A N 1
ATOM 4446 C CA . THR A 1 570 ? -6.804 -18.095 -5.289 1.00 77.69 570 THR A CA 1
ATOM 4447 C C . THR A 1 570 ? -5.772 -19.138 -5.721 1.00 77.69 570 THR A C 1
ATOM 4449 O O . THR A 1 570 ? -4.959 -19.608 -4.930 1.00 77.69 570 THR A O 1
ATOM 4452 N N . ALA A 1 571 ? -5.736 -19.468 -7.017 1.00 73.94 571 ALA A N 1
ATOM 4453 C CA . ALA A 1 571 ? -4.724 -20.379 -7.571 1.00 73.94 571 ALA A CA 1
ATOM 4454 C C . ALA A 1 571 ? -3.288 -19.824 -7.463 1.00 73.94 571 ALA A C 1
ATOM 4456 O O . ALA A 1 571 ? -2.317 -20.577 -7.444 1.00 73.94 571 ALA A O 1
ATOM 4457 N N . ALA A 1 572 ? -3.155 -18.498 -7.382 1.00 76.94 572 ALA A N 1
ATOM 4458 C CA . ALA A 1 572 ? -1.886 -17.799 -7.216 1.00 76.94 572 ALA A CA 1
ATOM 4459 C C . ALA A 1 572 ? -1.522 -17.534 -5.742 1.00 76.94 572 ALA A C 1
ATOM 4461 O O . ALA A 1 572 ? -0.570 -16.792 -5.493 1.00 76.94 572 ALA A O 1
ATOM 4462 N N . ALA A 1 573 ? -2.275 -18.099 -4.791 1.00 80.19 573 ALA A N 1
ATOM 4463 C CA . ALA A 1 573 ? -2.081 -17.894 -3.364 1.00 80.19 573 ALA A CA 1
ATOM 4464 C C . ALA A 1 573 ? -0.666 -18.262 -2.903 1.00 80.19 573 ALA A C 1
ATOM 4466 O O . ALA A 1 573 ? 0.018 -19.127 -3.462 1.00 80.19 573 ALA A O 1
ATOM 4467 N N . SER A 1 574 ? -0.233 -17.600 -1.836 1.00 78.81 574 SER A N 1
ATOM 4468 C CA . SER A 1 574 ? 1.069 -17.857 -1.235 1.00 78.81 574 SER A CA 1
ATOM 4469 C C . SER A 1 574 ? 1.125 -19.254 -0.609 1.00 78.81 574 SER A C 1
ATOM 4471 O O . SER A 1 574 ? 0.233 -19.652 0.131 1.00 78.81 574 SER A O 1
ATOM 4473 N N . ALA A 1 575 ? 2.210 -19.993 -0.863 1.00 76.50 575 ALA A N 1
ATOM 4474 C CA . ALA A 1 575 ? 2.374 -21.360 -0.358 1.00 76.50 575 ALA A CA 1
ATOM 4475 C C . ALA A 1 575 ? 2.572 -21.430 1.169 1.00 76.50 575 ALA A C 1
ATOM 4477 O O . ALA A 1 575 ? 2.263 -22.440 1.797 1.00 76.50 575 ALA A O 1
ATOM 4478 N N . SER A 1 576 ? 3.138 -20.377 1.765 1.00 87.38 576 SER A N 1
ATOM 4479 C CA . SER A 1 576 ? 3.337 -20.260 3.209 1.00 87.38 576 SER A CA 1
ATOM 4480 C C . SER A 1 576 ? 3.542 -18.807 3.632 1.00 87.38 576 SER A C 1
ATOM 4482 O O . SER A 1 576 ? 3.883 -17.929 2.826 1.00 87.38 576 SER A O 1
ATOM 4484 N N . TRP A 1 577 ? 3.400 -18.549 4.933 1.00 89.38 577 TRP A N 1
ATOM 4485 C CA . TRP A 1 577 ? 3.750 -17.250 5.501 1.00 89.38 577 TRP A CA 1
ATOM 4486 C C . TRP A 1 577 ? 5.238 -16.931 5.372 1.00 89.38 577 TRP A C 1
ATOM 4488 O O . TRP A 1 577 ? 5.573 -15.785 5.095 1.00 89.38 577 TRP A O 1
ATOM 4498 N N . ASP A 1 578 ? 6.127 -17.917 5.503 1.00 87.56 578 ASP A N 1
ATOM 4499 C CA . ASP A 1 578 ? 7.571 -17.691 5.362 1.00 87.56 578 ASP A CA 1
ATOM 4500 C C . ASP A 1 578 ? 7.925 -17.210 3.949 1.00 87.56 578 ASP A C 1
ATOM 4502 O O . ASP A 1 578 ? 8.639 -16.217 3.802 1.00 87.56 578 ASP A O 1
ATOM 4506 N N . ALA A 1 579 ? 7.335 -17.828 2.918 1.00 86.69 579 ALA A N 1
ATOM 4507 C CA . ALA A 1 579 ? 7.484 -17.379 1.534 1.00 86.69 579 ALA A CA 1
ATOM 4508 C C . ALA A 1 579 ? 6.933 -15.954 1.343 1.00 86.69 579 ALA A C 1
ATOM 4510 O O . ALA A 1 579 ? 7.573 -15.108 0.717 1.00 86.69 579 ALA A O 1
ATOM 4511 N N . THR A 1 580 ? 5.775 -15.658 1.945 1.00 89.56 580 THR A N 1
ATOM 4512 C CA . THR A 1 580 ? 5.169 -14.314 1.926 1.00 89.56 580 THR A CA 1
ATOM 4513 C C . THR A 1 580 ? 6.127 -13.267 2.510 1.00 89.56 580 THR A C 1
ATOM 4515 O O . THR A 1 580 ? 6.334 -12.203 1.920 1.00 89.56 580 THR A O 1
ATOM 4518 N N . MET A 1 581 ? 6.746 -13.567 3.658 1.00 88.50 581 MET A N 1
ATOM 4519 C CA . MET A 1 581 ? 7.674 -12.653 4.333 1.00 88.50 581 MET A CA 1
ATOM 4520 C C . MET A 1 581 ? 8.980 -12.463 3.558 1.00 88.50 581 MET A C 1
ATOM 4522 O O . MET A 1 581 ? 9.498 -11.344 3.510 1.00 88.50 581 MET A O 1
ATOM 4526 N N . GLU A 1 582 ? 9.500 -13.524 2.936 1.00 87.81 582 GLU A N 1
ATOM 4527 C CA . GLU A 1 582 ? 10.695 -13.456 2.090 1.00 87.81 582 GLU A CA 1
ATOM 4528 C C . GLU A 1 582 ? 10.475 -12.503 0.904 1.00 87.81 582 GLU A C 1
ATOM 4530 O O . GLU A 1 582 ? 11.314 -11.646 0.615 1.00 87.81 582 GLU A O 1
ATOM 4535 N N . ILE A 1 583 ? 9.298 -12.573 0.274 1.00 89.25 583 ILE A N 1
ATOM 4536 C CA . ILE A 1 583 ? 8.943 -11.741 -0.883 1.00 89.25 583 ILE A CA 1
ATOM 4537 C C . ILE A 1 583 ? 8.726 -10.274 -0.506 1.00 89.25 583 ILE A C 1
ATOM 4539 O O . ILE A 1 583 ? 9.138 -9.379 -1.252 1.00 89.25 583 ILE A O 1
ATOM 4543 N N . LEU A 1 584 ? 8.113 -10.000 0.650 1.00 87.19 584 LEU A N 1
ATOM 4544 C CA . LEU A 1 584 ? 7.934 -8.631 1.146 1.00 87.19 584 LEU A CA 1
ATOM 4545 C C . LEU A 1 584 ? 9.271 -7.933 1.458 1.00 87.19 584 LEU A C 1
ATOM 4547 O O . LEU A 1 584 ? 9.278 -6.721 1.685 1.00 87.19 584 LEU A O 1
ATOM 4551 N N . ALA A 1 585 ? 10.394 -8.669 1.401 1.00 65.94 585 ALA A N 1
ATOM 4552 C CA . ALA A 1 585 ? 11.762 -8.166 1.510 1.00 65.94 585 ALA A CA 1
ATOM 4553 C C . ALA A 1 585 ? 11.988 -7.343 2.787 1.00 65.94 585 ALA A C 1
ATOM 4555 O O . ALA A 1 585 ? 12.702 -6.335 2.800 1.00 65.94 585 ALA A O 1
ATOM 4556 N N . SER A 1 586 ? 11.350 -7.776 3.873 1.00 63.97 586 SER A N 1
ATOM 4557 C CA . SER A 1 586 ? 11.489 -7.148 5.176 1.00 63.97 586 SER A CA 1
ATOM 4558 C C . SER A 1 586 ? 12.908 -7.294 5.710 1.00 63.97 586 SER A C 1
ATOM 4560 O O . SER A 1 586 ? 13.448 -8.394 5.796 1.00 63.97 586 SER A O 1
ATOM 4562 N N . THR A 1 587 ? 13.492 -6.193 6.176 1.00 67.50 587 THR A N 1
ATOM 4563 C CA . THR A 1 587 ? 14.729 -6.216 6.972 1.00 67.50 587 THR A CA 1
ATOM 4564 C C . THR A 1 587 ? 14.495 -6.650 8.423 1.00 67.50 587 THR A C 1
ATOM 4566 O O . THR A 1 587 ? 15.446 -6.780 9.192 1.00 67.50 587 THR A O 1
ATOM 4569 N N . LYS A 1 588 ? 13.233 -6.853 8.818 1.00 76.38 588 LYS A N 1
ATOM 4570 C CA . LYS A 1 588 ? 12.796 -7.142 10.186 1.00 76.38 588 LYS A CA 1
ATOM 4571 C C . LYS A 1 588 ? 12.255 -8.560 10.300 1.00 76.38 588 LYS A C 1
ATOM 4573 O O . LYS A 1 588 ? 11.540 -9.032 9.415 1.00 76.38 588 LYS A O 1
ATOM 4578 N N . LYS A 1 589 ? 12.541 -9.203 11.435 1.00 79.06 589 LYS A N 1
ATOM 4579 C CA . LYS A 1 589 ? 11.990 -10.516 11.774 1.00 79.06 589 LYS A CA 1
ATOM 4580 C C . LYS A 1 589 ? 10.480 -10.392 12.051 1.00 79.06 589 LYS A C 1
ATOM 4582 O O . LYS A 1 589 ? 10.108 -9.532 12.851 1.00 79.06 589 LYS A O 1
ATOM 4587 N N . PRO A 1 590 ? 9.627 -11.224 11.430 1.00 85.00 590 PRO A N 1
ATOM 4588 C CA . PRO A 1 590 ? 8.192 -11.202 11.683 1.00 85.00 590 PRO A CA 1
ATOM 4589 C C . PRO A 1 590 ? 7.876 -11.714 13.094 1.00 85.00 590 PRO A C 1
ATOM 4591 O O . PRO A 1 590 ? 8.445 -12.710 13.551 1.00 85.00 590 PRO A O 1
ATOM 4594 N N . ASN A 1 591 ? 6.954 -11.040 13.777 1.00 90.06 591 ASN A N 1
ATOM 4595 C CA . ASN A 1 591 ? 6.297 -11.540 14.977 1.00 90.06 591 ASN A CA 1
ATOM 4596 C C . ASN A 1 591 ? 4.964 -12.170 14.568 1.00 90.06 591 ASN A C 1
ATOM 4598 O O . ASN A 1 591 ? 4.096 -11.469 14.051 1.00 90.06 591 ASN A O 1
ATOM 4602 N N . ARG A 1 592 ? 4.810 -13.479 14.775 1.00 90.56 592 ARG A N 1
ATOM 4603 C CA . ARG A 1 592 ? 3.577 -14.199 14.453 1.00 90.56 592 ARG A CA 1
ATOM 4604 C C . ARG A 1 592 ? 2.719 -14.370 15.700 1.00 90.56 592 ARG A C 1
ATOM 4606 O O . ARG A 1 592 ? 3.192 -14.890 16.712 1.00 90.56 592 ARG A O 1
ATOM 4613 N N . VAL A 1 593 ? 1.454 -13.985 15.583 1.00 91.25 593 VAL A N 1
ATOM 4614 C CA . VAL A 1 593 ? 0.425 -14.133 16.611 1.00 91.25 593 VAL A CA 1
ATOM 4615 C C . VAL A 1 593 ? -0.782 -14.831 15.992 1.00 91.25 593 VAL A C 1
ATOM 4617 O O . VAL A 1 593 ? -1.197 -14.483 14.887 1.00 91.25 593 VAL A O 1
ATOM 4620 N N . ASP A 1 594 ? -1.335 -15.815 16.696 1.00 89.06 594 ASP A N 1
ATOM 4621 C CA . ASP A 1 594 ? -2.525 -16.545 16.266 1.00 89.06 594 ASP A CA 1
ATOM 4622 C C . ASP A 1 594 ? -3.711 -16.136 17.165 1.00 89.06 594 ASP A C 1
ATOM 4624 O O . ASP A 1 594 ? -3.616 -16.223 18.388 1.00 89.06 594 ASP A O 1
ATOM 4628 N N . LEU A 1 595 ? -4.813 -15.678 16.567 1.00 85.88 595 LEU A N 1
ATOM 4629 C CA . LEU A 1 595 ? -6.095 -15.439 17.230 1.00 85.88 595 LEU A CA 1
ATOM 4630 C C . LEU A 1 595 ? -6.838 -16.765 17.353 1.00 85.88 595 LEU A C 1
ATOM 4632 O O . LEU A 1 595 ? -7.181 -17.393 16.344 1.00 85.88 595 LEU A O 1
ATOM 4636 N N . SER A 1 596 ? -7.064 -17.186 18.592 1.00 77.12 596 SER A N 1
ATOM 4637 C CA . SER A 1 596 ? -7.480 -18.555 18.901 1.00 77.12 596 SER A CA 1
ATOM 4638 C C . SER A 1 596 ? -8.990 -18.731 19.032 1.00 77.12 596 SER A C 1
ATOM 4640 O O . SER A 1 596 ? -9.477 -19.847 18.840 1.00 77.12 596 SER A O 1
ATOM 4642 N N . VAL A 1 597 ? -9.731 -17.651 19.300 1.00 70.75 597 VAL A N 1
ATOM 4643 C CA . VAL A 1 597 ? -11.151 -17.740 19.648 1.00 70.75 597 VAL A CA 1
ATOM 4644 C C . VAL A 1 597 ? -12.042 -17.053 18.610 1.00 70.75 597 VAL A C 1
ATOM 4646 O O . VAL A 1 597 ? -11.857 -15.883 18.266 1.00 70.75 597 VAL A O 1
ATOM 4649 N N . SER A 1 598 ? -13.023 -17.797 18.088 1.00 69.44 598 SER A N 1
ATOM 4650 C CA . SER A 1 598 ? -14.053 -17.266 17.191 1.00 69.44 598 SER A CA 1
ATOM 4651 C C . SER A 1 598 ? -15.278 -16.832 17.983 1.00 69.44 598 SER A C 1
ATOM 4653 O O . SER A 1 598 ? -15.801 -17.590 18.791 1.00 69.44 598 SER A O 1
ATOM 4655 N N . TYR A 1 599 ? -15.758 -15.615 17.729 1.00 64.56 599 TYR A N 1
ATOM 4656 C CA . TYR A 1 599 ? -16.920 -15.060 18.434 1.00 64.56 599 TYR A CA 1
ATOM 4657 C C . TYR A 1 599 ? -18.020 -14.579 17.487 1.00 64.56 599 TYR A C 1
ATOM 4659 O O . TYR A 1 599 ? -19.097 -14.196 17.925 1.00 64.56 599 TYR A O 1
ATOM 4667 N N . ARG A 1 600 ? -17.762 -14.546 16.173 1.00 64.25 600 ARG A N 1
ATOM 4668 C CA . ARG A 1 600 ? -18.692 -13.982 15.170 1.00 64.25 600 ARG A CA 1
ATOM 4669 C C . ARG A 1 600 ? -19.346 -15.027 14.278 1.00 64.25 600 ARG A C 1
ATOM 4671 O O . ARG A 1 600 ? -20.245 -14.679 13.504 1.00 64.25 600 ARG A O 1
ATOM 4678 N N . THR A 1 601 ? -18.894 -16.269 14.386 1.00 56.53 601 THR A N 1
ATOM 4679 C CA . THR A 1 601 ? -19.420 -17.410 13.648 1.00 56.53 601 THR A CA 1
ATOM 4680 C C . THR A 1 601 ? -20.010 -18.384 14.665 1.00 56.53 601 THR A C 1
ATOM 4682 O O . THR A 1 601 ? -19.274 -18.805 15.554 1.00 56.53 601 THR A O 1
ATOM 4685 N N . PRO A 1 602 ? -21.313 -18.713 14.583 1.00 60.44 602 PRO A N 1
ATOM 4686 C CA . PRO A 1 602 ? -21.909 -19.736 15.436 1.00 60.44 602 PRO A CA 1
ATOM 4687 C C . PRO A 1 602 ? -21.172 -21.070 15.288 1.00 60.44 602 PRO A C 1
ATOM 4689 O O . PRO A 1 602 ? -20.730 -21.405 14.187 1.00 60.44 602 PRO A O 1
ATOM 4692 N N . GLU A 1 603 ? -21.081 -21.832 16.375 1.00 54.53 603 GLU A N 1
ATOM 4693 C CA . GLU A 1 603 ? -20.407 -23.137 16.406 1.00 54.53 603 GLU A CA 1
ATOM 4694 C C . GLU A 1 603 ? -20.969 -24.097 15.347 1.00 54.53 603 GLU A C 1
ATOM 4696 O O . GLU A 1 603 ? -20.212 -24.692 14.590 1.00 54.53 603 GLU A O 1
ATOM 4701 N N . GLU A 1 604 ? -22.288 -24.102 15.167 1.00 52.56 604 GLU A N 1
ATOM 4702 C CA . GLU A 1 604 ? -23.011 -24.887 14.156 1.00 52.56 604 GLU A CA 1
ATOM 4703 C C . GLU A 1 604 ? -22.537 -24.605 12.713 1.00 52.56 604 GLU A C 1
ATOM 4705 O O . GLU A 1 604 ? -22.503 -25.497 11.864 1.00 52.56 604 GLU A O 1
ATOM 4710 N N . VAL A 1 605 ? -22.150 -23.356 12.417 1.00 59.62 605 VAL A N 1
ATOM 4711 C CA . VAL A 1 605 ? -21.647 -22.947 11.092 1.00 59.62 605 VAL A CA 1
ATOM 4712 C C . VAL A 1 605 ? -20.184 -23.362 10.912 1.00 59.62 605 VAL A C 1
ATOM 4714 O O . VAL A 1 605 ? -19.786 -23.714 9.802 1.00 59.62 605 VAL A O 1
ATOM 4717 N N . LEU A 1 606 ? -19.387 -23.336 11.985 1.00 57.12 606 LEU A N 1
ATOM 4718 C CA . LEU A 1 606 ? -17.995 -23.800 11.972 1.00 57.12 606 LEU A CA 1
ATOM 4719 C C . LEU A 1 606 ? -17.924 -25.326 11.813 1.00 57.12 606 LEU A C 1
ATOM 4721 O O . LEU A 1 606 ? -17.200 -25.808 10.940 1.00 57.12 606 LEU A O 1
ATOM 4725 N N . GLU A 1 607 ? -18.748 -26.069 12.559 1.00 56.72 607 GLU A N 1
ATOM 4726 C CA . GLU A 1 607 ? -18.877 -27.527 12.440 1.00 56.72 607 GLU A CA 1
ATOM 4727 C C . GLU A 1 607 ? -19.332 -27.945 11.037 1.00 56.72 607 GLU A C 1
ATOM 4729 O O . GLU A 1 607 ? -18.728 -28.829 10.427 1.00 56.72 607 GLU A O 1
ATOM 4734 N N . GLY A 1 608 ? -20.338 -27.263 10.474 1.00 50.94 608 GLY A N 1
ATOM 4735 C CA . GLY A 1 608 ? -20.809 -27.513 9.108 1.00 50.94 608 GLY A CA 1
ATOM 4736 C C . GLY A 1 608 ? -19.762 -27.239 8.018 1.00 50.94 608 GLY A C 1
ATOM 4737 O O . GLY A 1 608 ? -19.832 -27.833 6.943 1.00 50.94 608 GLY A O 1
ATOM 4738 N N . ALA A 1 609 ? -18.778 -26.377 8.292 1.00 50.56 609 ALA A N 1
ATOM 4739 C CA . ALA A 1 609 ? -17.653 -26.082 7.404 1.00 50.56 609 ALA A CA 1
ATOM 4740 C C . ALA A 1 609 ? -16.420 -26.977 7.650 1.00 50.56 609 ALA A C 1
ATOM 4742 O O . ALA A 1 609 ? -15.410 -26.823 6.964 1.00 50.56 609 ALA A O 1
ATOM 4743 N N . GLY A 1 610 ? -16.475 -27.896 8.624 1.00 48.78 610 GLY A N 1
ATOM 4744 C CA . GLY A 1 610 ? -15.341 -28.740 9.009 1.00 48.78 610 GLY A CA 1
ATOM 4745 C C . GLY A 1 610 ? -14.197 -27.978 9.692 1.00 48.78 610 GLY A C 1
ATOM 4746 O O . GLY A 1 610 ? -13.069 -28.469 9.718 1.00 48.78 610 GLY A O 1
ATOM 4747 N N . LEU A 1 611 ? -14.465 -26.781 10.228 1.00 48.28 611 LEU A N 1
ATOM 4748 C CA . LEU A 1 611 ? -13.490 -25.955 10.939 1.00 48.28 611 LEU A CA 1
ATOM 4749 C C . LEU A 1 611 ? -13.697 -26.105 12.455 1.00 48.28 611 LEU A C 1
ATOM 4751 O O . LEU A 1 611 ? -14.816 -25.916 12.929 1.00 48.28 611 LEU A O 1
ATOM 4755 N N . PRO A 1 612 ? -12.655 -26.425 13.243 1.00 43.16 612 PRO A N 1
ATOM 4756 C CA . PRO A 1 612 ? -12.805 -26.545 14.689 1.00 43.16 612 PRO A CA 1
ATOM 4757 C C . PRO A 1 612 ? -13.119 -25.178 15.322 1.00 43.16 612 PRO A C 1
ATOM 4759 O O . PRO A 1 612 ? -12.570 -24.155 14.908 1.00 43.16 612 PRO A O 1
ATOM 4762 N N . SER A 1 613 ? -13.967 -25.157 16.357 1.00 38.81 613 SER A N 1
ATOM 4763 C CA . SER A 1 613 ? -14.345 -23.943 17.107 1.00 38.81 613 SER A CA 1
ATOM 4764 C C . SER A 1 613 ? -13.176 -23.296 17.873 1.00 38.81 613 SER A C 1
ATOM 4766 O O . SER A 1 613 ? -13.248 -22.127 18.252 1.00 38.81 613 SER A O 1
ATOM 4768 N N . SER A 1 614 ? -12.059 -24.016 18.016 1.00 40.19 614 SER A N 1
ATOM 4769 C CA . SER A 1 614 ? -10.783 -23.542 18.563 1.00 40.19 614 SER A CA 1
ATOM 4770 C C . SER A 1 614 ? -9.600 -24.092 17.757 1.00 40.19 614 SER A C 1
ATOM 4772 O O . SER A 1 614 ? -9.577 -25.283 17.436 1.00 40.19 614 SER A O 1
ATOM 4774 N N . LEU A 1 615 ? -8.583 -23.268 17.480 1.00 41.12 615 LEU A N 1
ATOM 4775 C CA . LEU A 1 615 ? -7.312 -23.758 16.927 1.00 41.12 615 LEU A CA 1
ATOM 4776 C C . LEU A 1 615 ? -6.590 -24.630 17.974 1.00 41.12 615 LEU A C 1
ATOM 4778 O O . LEU A 1 615 ? -6.497 -24.225 19.136 1.00 41.12 615 LEU A O 1
ATOM 4782 N N . PRO A 1 616 ? -6.055 -25.808 17.605 1.00 31.75 616 PRO A N 1
ATOM 4783 C CA . PRO A 1 616 ? -5.347 -26.649 18.558 1.00 31.75 616 PRO A CA 1
ATOM 4784 C C . PRO A 1 616 ? -4.039 -25.960 19.022 1.00 31.75 616 PRO A C 1
ATOM 4786 O O . PRO A 1 616 ? -3.386 -25.292 18.215 1.00 31.75 616 PRO A O 1
ATOM 4789 N N . PRO A 1 617 ? -3.639 -26.086 20.307 1.00 29.94 617 PRO A N 1
ATOM 4790 C CA . PRO A 1 617 ? -2.425 -25.464 20.850 1.00 29.94 617 PRO A CA 1
ATOM 4791 C C . PRO A 1 617 ? -1.140 -25.755 20.043 1.00 29.94 617 PRO A C 1
ATOM 4793 O O . PRO A 1 617 ? -1.040 -26.745 19.331 1.00 29.94 617 PRO A O 1
ATOM 4796 N N . ARG A 1 618 ? -0.108 -24.906 20.153 1.00 31.72 618 ARG A N 1
ATOM 4797 C CA . ARG A 1 618 ? 1.156 -25.036 19.390 1.00 31.72 618 ARG A CA 1
ATOM 4798 C C . ARG A 1 618 ? 1.749 -26.462 19.439 1.00 31.72 618 ARG A C 1
ATOM 4800 O O . ARG A 1 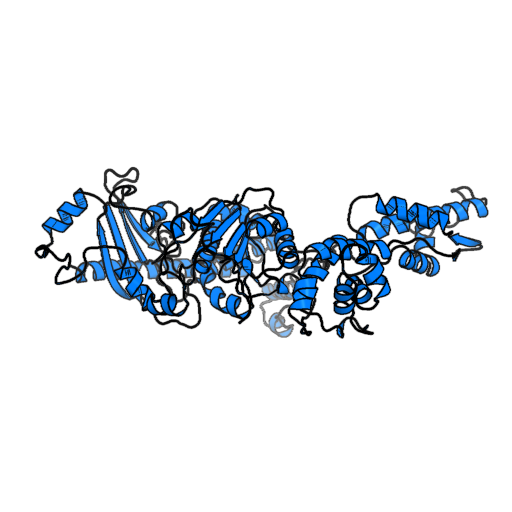618 ? 2.062 -26.950 20.521 1.00 31.72 618 ARG A O 1
ATOM 4807 N N . GLY A 1 619 ? 1.983 -27.076 18.268 1.00 33.72 619 GLY A N 1
ATOM 4808 C CA . GLY A 1 619 ? 2.743 -28.336 18.136 1.00 33.72 619 GLY A CA 1
ATOM 4809 C C . GLY A 1 619 ? 2.206 -29.405 17.166 1.00 33.72 619 GLY A C 1
ATOM 4810 O O . GLY A 1 619 ? 2.866 -30.428 16.994 1.00 33.72 619 GLY A O 1
ATOM 4811 N N . TRP A 1 620 ? 1.059 -29.203 16.504 1.00 31.64 620 TRP A N 1
ATOM 4812 C CA . TRP A 1 620 ? 0.419 -30.227 15.647 1.00 31.64 620 TRP A CA 1
ATOM 4813 C C . TRP A 1 620 ? 0.729 -30.152 14.140 1.00 31.64 620 TRP A C 1
ATOM 4815 O O . TRP A 1 620 ? -0.040 -30.655 13.324 1.00 31.64 620 TRP A O 1
ATOM 4825 N N . GLU A 1 621 ? 1.894 -29.636 13.743 1.00 37.53 621 GLU A N 1
ATOM 4826 C CA . GLU A 1 621 ? 2.339 -29.546 12.332 1.00 37.53 621 GLU A CA 1
ATOM 4827 C C . GLU A 1 621 ? 2.448 -30.905 11.590 1.00 37.53 621 GLU A C 1
ATOM 4829 O O . GLU A 1 621 ? 2.828 -30.948 10.425 1.00 37.53 621 GLU A O 1
ATOM 4834 N N . LYS A 1 622 ? 2.112 -32.038 12.226 1.00 33.00 622 LYS A N 1
ATOM 4835 C CA . LYS A 1 622 ? 2.263 -33.391 11.664 1.00 33.00 622 LYS A CA 1
ATOM 4836 C C . LYS A 1 622 ? 0.970 -34.131 11.302 1.00 33.00 622 LYS A C 1
ATOM 4838 O O . LYS A 1 622 ? 1.077 -35.269 10.855 1.00 33.00 622 LYS A O 1
ATOM 4843 N N . LEU A 1 623 ? -0.223 -33.556 11.480 1.00 28.88 623 LEU A N 1
ATOM 4844 C CA . LEU A 1 623 ? -1.481 -34.307 11.281 1.00 28.88 623 LEU A CA 1
ATOM 4845 C C . LEU A 1 623 ? -2.366 -33.867 10.107 1.00 28.88 623 LEU A C 1
ATOM 4847 O O . LEU A 1 623 ? -3.405 -34.486 9.903 1.00 28.88 623 LEU A O 1
ATOM 4851 N N . TRP A 1 624 ? -1.950 -32.900 9.286 1.00 27.06 624 TRP A N 1
ATOM 4852 C CA . TRP A 1 624 ? -2.647 -32.606 8.028 1.00 27.06 624 TRP A CA 1
ATOM 4853 C C . TRP A 1 624 ? -1.839 -33.131 6.834 1.00 27.06 624 TRP A C 1
ATOM 4855 O O . TRP A 1 624 ? -0.930 -32.446 6.361 1.00 27.06 624 TRP A O 1
ATOM 4865 N N . PRO A 1 625 ? -2.095 -34.354 6.335 1.00 26.36 625 PRO A N 1
ATOM 4866 C CA . PRO A 1 625 ? -1.565 -34.736 5.040 1.00 26.36 625 PRO A CA 1
ATOM 4867 C C . PRO A 1 625 ? -2.268 -33.890 3.972 1.00 26.36 625 PRO A C 1
ATOM 4869 O O . PRO A 1 625 ? -3.467 -34.028 3.731 1.00 26.36 625 PRO A O 1
ATOM 4872 N N . CYS A 1 626 ? -1.508 -33.008 3.319 1.00 30.28 626 CYS A N 1
ATOM 4873 C CA . CYS A 1 626 ? -1.848 -32.480 2.002 1.00 30.28 626 CYS A CA 1
ATOM 4874 C C . CYS A 1 626 ? -1.947 -33.649 1.015 1.00 30.28 626 CYS A C 1
ATOM 4876 O O . CYS A 1 626 ? -0.981 -34.002 0.343 1.00 30.28 626 CYS A O 1
ATOM 4878 N N . SER A 1 627 ? -3.116 -34.271 0.943 1.00 28.23 627 SER A N 1
ATOM 4879 C CA . SER A 1 627 ? -3.505 -35.127 -0.167 1.00 28.23 627 SER A CA 1
ATOM 4880 C C . SER A 1 627 ? -5.026 -35.145 -0.266 1.00 28.23 627 SER A C 1
ATOM 4882 O O . SER A 1 627 ? -5.681 -36.089 0.169 1.00 28.23 627 SER A O 1
ATOM 4884 N N . LEU A 1 628 ? -5.595 -34.109 -0.883 1.00 28.47 628 LEU A N 1
ATOM 4885 C CA . LEU A 1 628 ? -6.805 -34.312 -1.674 1.00 28.47 628 LEU A CA 1
ATOM 4886 C C . LEU A 1 628 ? -6.363 -35.051 -2.940 1.00 28.47 628 LEU A C 1
ATOM 4888 O O . LEU A 1 628 ? -6.054 -34.452 -3.967 1.00 28.47 628 LEU A O 1
ATOM 4892 N N . SER A 1 629 ? -6.231 -36.372 -2.816 1.00 26.92 629 SER A N 1
ATOM 4893 C CA . SER A 1 629 ? -6.248 -37.258 -3.969 1.00 26.92 629 SER A CA 1
ATOM 4894 C C . SER A 1 629 ? -7.639 -37.190 -4.584 1.00 26.92 629 SER A C 1
ATOM 4896 O O . SER A 1 629 ? -8.637 -37.369 -3.887 1.00 26.92 629 SER A O 1
ATOM 4898 N N . THR A 1 630 ? -7.662 -36.943 -5.885 1.00 31.05 630 THR A N 1
ATOM 4899 C CA . THR A 1 630 ? -8.779 -37.150 -6.801 1.00 31.05 630 THR A CA 1
ATOM 4900 C C . THR A 1 630 ? -9.631 -38.373 -6.449 1.00 31.05 630 THR A C 1
ATOM 4902 O O . THR A 1 630 ? -9.119 -39.488 -6.328 1.00 31.05 630 THR A O 1
ATOM 4905 N N . GLY A 1 631 ? -10.940 -38.138 -6.355 1.00 29.91 631 GLY A N 1
ATOM 4906 C CA . GLY A 1 631 ? -12.015 -39.124 -6.320 1.00 29.91 631 GLY A CA 1
ATOM 4907 C C . GLY A 1 631 ? -13.300 -38.465 -6.782 1.00 29.91 631 GLY A C 1
ATOM 4908 O O . GLY A 1 631 ? -13.708 -37.503 -6.097 1.00 29.91 631 GLY A O 1
#